Protein AF-A0A9E2F900-F1 (afdb_monomer_lite)

Secondary structure (DSSP, 8-state):
-GGGT--TTHHHHH---SEEEEES--SSHHHHHHHHHHHTT-SEEEEEES-HHHHHHHHHH-SS--SEEEE-BTTB--S-TT-EEEEEEES-GGG-S-HHHHHHHHHHHEEEEEEEEEEEE----S-HHHHHHHHHHHHHHHHHHHTT---PPP--HHHHHHHHHHTTEEEEEEEEE---EE---HHHHHHHHHHHHHHHHTS-TTTGGGS-THHHHHHHHHHHHHHTS-TT-EEPPPEEEEEEEE-----------------------------GGGS-GGGSHHHHHHHH-GGGS-HHHHHHHHH-S--SSS-HHHHHHHHHHHH-HHHHHH---HHHHHHHH---HHHHHHHHHHHHHHHHHH-S-TTTS-B--SHHHHHHHHGGGGG-SS-EEEEEEE-TTSBEEEEEEEEESS--TTTS-HHHHHHHHHHTT-SEEEEEEE-TTS--PPPHHHHHHHHHHHHHHHHHT-EEEEEEEEETTEEEETTTTT---

Foldseek 3Di:
DVVQLQDPCNCVLLPQWQEEEEEAQFDDPVSLVVCVVNVVRYNAYEYEHCDPVRLVNQVVPHPDHGPYYYNDDLLDGPAQFQQTQEYEYAQPLQQDPDSLSNLLSVLRNHHAFGKYKYKHFAQDDDDLVLVLVLLVLVVVCVVCVLVVGGGHRHHHPVVNVVSNVVSQWAWPDKDWDQKDFDQDDPVSLCVVVVVSVVVVPVCDPVNVVPDPPVVVVSVVVSVVSVVPDDSRTDIDRIIMITMITRHPDDPPDDDDDDDDDDDDPDPPPPPPPQALVNDDLCPQLVSVCVPPNPVSDDLLSVLLVLQVFDDPVDTSSRLSVQCCVQQNSVRLLVDQDLVCCCVRSVDDSVSSCSSNVVSVVVCVVVCPPPVPQDQDPDDVSVCVVCQCLQVDQWKWKWKFFAAPRRGGPDIDTQDTHDLDCVRLDLCSRCVVCVVRVGQEIEMEIEDSVQDQDDDPSNLVSLVNNQVVCVVVNYHHPWYWYHGPVGIDTCVVVVSHD

pLDDT: mean 75.53, std 19.84, range [23.25, 97.5]

Sequence (497 aa):
MHLFGIPPFIWETVGSPERALMVNCGLGPAARQLFTIFRSHCATLIYQDRSLKAINRLNRISVQRPDHALMAAQDDLPLAPGSLDLIVSFWSAHHSPDLKRFLDEIHRLLKNGGHFLLIDGIDHPGTPEQELHRKLHQLAISIDQIKNRPHSALLPPQNVSNAVEKSGFIVNHQTLVEDTEFVLPEEERVQLQTEALRLFNSVYPEELKFLPDGLARFAEELISLRKNISNDTLWLHPFITILASKSKGNCTTMPSQPKNNQAERKTITTGYKLRFRDLPDELKPRQKMIMSGPEALKNHELLAILLISGTTKENVIELAQRLIREYGSRAIAQEHSVRRLMDTLGIGPQKACQIVAAFELGRRFFDEPHSKSPMVLGADDAYEYLKEMASLKREHFRGLYLNTRGRLIRDELISIGTLNMSVVHPREVFRPAVEFSAAAIILAHNHPSGDPTPSEEDLSITRQIVEAGKIMGIEIFDHIIIGEAGYVSLHREGKLK

Radius of gyration: 35.48 Å; chains: 1; bounding box: 85×54×93 Å

Structure (mmCIF, N/CA/C/O backbone):
data_AF-A0A9E2F900-F1
#
_entry.id   AF-A0A9E2F900-F1
#
loop_
_atom_site.group_PDB
_atom_site.id
_atom_site.type_symbol
_atom_site.label_atom_id
_atom_site.label_alt_id
_atom_site.label_comp_id
_atom_site.label_asym_id
_atom_site.label_entity_id
_atom_site.label_seq_id
_atom_site.pdbx_PDB_ins_code
_atom_site.Cartn_x
_atom_site.Cartn_y
_atom_site.Cartn_z
_atom_site.occupancy
_atom_site.B_iso_or_equiv
_atom_site.auth_seq_id
_atom_site.auth_comp_id
_atom_site.auth_asym_id
_atom_site.auth_atom_id
_atom_site.pdbx_PDB_model_num
ATOM 1 N N . MET A 1 1 ? -2.544 -10.191 34.579 1.00 54.97 1 MET A N 1
ATOM 2 C CA . MET A 1 1 ? -3.688 -9.635 35.339 1.00 54.97 1 MET A CA 1
ATOM 3 C C . MET A 1 1 ? -3.214 -8.746 36.476 1.00 54.97 1 MET A C 1
ATOM 5 O O . MET A 1 1 ? -3.475 -7.557 36.389 1.00 54.97 1 MET A O 1
ATOM 9 N N . HIS A 1 2 ? -2.432 -9.260 37.436 1.00 60.00 2 HIS A N 1
ATOM 10 C CA . HIS A 1 2 ? -1.852 -8.453 38.526 1.00 60.00 2 HIS A CA 1
ATOM 11 C C . HIS A 1 2 ? -1.113 -7.191 38.056 1.00 60.00 2 HIS A C 1
ATOM 13 O O . HIS A 1 2 ? -1.345 -6.116 38.591 1.00 60.00 2 HIS A O 1
ATOM 19 N N . LEU A 1 3 ? -0.310 -7.304 36.992 1.00 62.53 3 LEU A N 1
ATOM 20 C CA . LEU A 1 3 ? 0.424 -6.176 36.398 1.00 62.53 3 LEU A CA 1
ATOM 21 C C . LEU A 1 3 ? -0.461 -5.033 35.872 1.00 62.53 3 LEU A C 1
ATOM 23 O O . LEU A 1 3 ? 0.024 -3.927 35.684 1.00 62.53 3 LEU A O 1
ATOM 27 N N . PHE A 1 4 ? -1.742 -5.297 35.611 1.00 73.12 4 PHE A N 1
ATOM 28 C CA . PHE A 1 4 ? -2.688 -4.320 35.073 1.00 73.12 4 PHE A CA 1
ATOM 29 C C . PHE A 1 4 ? -3.763 -3.944 36.090 1.00 73.12 4 PHE A C 1
ATOM 31 O O . PHE A 1 4 ? -4.817 -3.485 35.678 1.00 73.12 4 PHE A O 1
ATOM 38 N N . GLY A 1 5 ? -3.564 -4.223 37.385 1.00 72.81 5 GLY A N 1
ATOM 39 C CA . GLY A 1 5 ? -4.583 -3.971 38.413 1.00 72.81 5 GLY A CA 1
ATOM 40 C C . GLY A 1 5 ? -5.892 -4.747 38.202 1.00 72.81 5 GLY A C 1
ATOM 41 O O . GLY A 1 5 ? -6.906 -4.424 38.814 1.00 72.81 5 GLY A O 1
ATOM 42 N N . ILE A 1 6 ? -5.894 -5.762 37.328 1.00 82.81 6 ILE A N 1
ATOM 43 C CA . ILE A 1 6 ? -7.076 -6.582 37.051 1.00 82.81 6 ILE A CA 1
ATOM 44 C C . ILE A 1 6 ? -7.263 -7.552 38.223 1.00 82.81 6 ILE A C 1
ATOM 46 O O . ILE A 1 6 ? -6.322 -8.302 38.518 1.00 82.81 6 ILE A O 1
ATOM 50 N N . PRO A 1 7 ? -8.451 -7.593 38.858 1.00 77.69 7 PRO A N 1
ATOM 51 C CA . PRO A 1 7 ? -8.694 -8.476 39.989 1.00 77.69 7 PRO A CA 1
ATOM 52 C C . PRO A 1 7 ? -8.516 -9.947 39.578 1.00 77.69 7 PRO A C 1
ATOM 54 O O . PRO A 1 7 ? -9.011 -10.340 38.519 1.00 77.69 7 PRO A O 1
ATOM 57 N N . PRO A 1 8 ? -7.867 -10.791 40.404 1.00 77.81 8 PRO A N 1
ATOM 58 C CA . PRO A 1 8 ? -7.662 -12.211 40.091 1.00 77.81 8 PRO A CA 1
ATOM 59 C C . PRO A 1 8 ? -8.968 -12.974 39.838 1.00 77.81 8 PRO A C 1
ATOM 61 O O . PRO A 1 8 ? -9.007 -13.890 39.024 1.00 77.81 8 PRO A O 1
ATOM 64 N N . PHE A 1 9 ? -10.045 -12.547 40.499 1.00 80.75 9 PHE A N 1
ATOM 65 C CA . PHE A 1 9 ? -11.390 -13.114 40.411 1.00 80.75 9 PHE A CA 1
ATOM 66 C C . PHE A 1 9 ? -12.238 -12.510 39.277 1.00 80.75 9 PHE A C 1
ATOM 68 O O . PHE A 1 9 ? -13.450 -12.706 39.251 1.00 80.75 9 PHE A O 1
ATOM 75 N N . ILE A 1 10 ? -11.654 -11.762 38.329 1.00 87.62 10 ILE A N 1
ATOM 76 C CA . ILE A 1 10 ? -12.424 -11.105 37.255 1.00 87.62 10 ILE A CA 1
ATOM 77 C C . ILE A 1 10 ? -13.371 -12.069 36.529 1.00 87.62 10 ILE A C 1
ATOM 79 O O . ILE A 1 10 ? -14.501 -11.698 36.224 1.00 87.62 10 ILE A O 1
ATOM 83 N N . TRP A 1 11 ? -12.952 -13.313 36.301 1.00 88.75 11 TRP A N 1
ATOM 84 C CA . TRP A 1 11 ? -13.767 -14.311 35.609 1.00 88.75 11 TRP A CA 1
ATOM 85 C C . TRP A 1 11 ? -14.874 -14.916 36.472 1.00 88.75 11 TRP A C 1
ATOM 87 O O . TRP A 1 11 ? -15.855 -15.401 35.923 1.00 88.75 11 TRP A O 1
ATOM 97 N N . GLU A 1 12 ? -14.776 -14.838 37.799 1.00 87.44 12 GLU A N 1
ATOM 98 C CA . GLU A 1 12 ? -15.885 -15.192 38.692 1.00 87.44 12 GLU A CA 1
ATOM 99 C C . GLU A 1 12 ? -17.010 -14.152 38.588 1.00 87.44 12 GLU A C 1
ATOM 101 O O . GLU A 1 12 ? -18.188 -14.501 38.608 1.00 87.44 12 GLU A O 1
ATOM 106 N N . THR A 1 13 ? -16.646 -12.879 38.397 1.00 86.19 13 THR A N 1
ATOM 107 C CA . THR A 1 13 ? -17.597 -11.772 38.220 1.00 86.19 13 THR A CA 1
ATOM 108 C C . THR A 1 13 ? -18.170 -11.716 36.801 1.00 86.19 13 THR A C 1
ATOM 110 O O . THR A 1 13 ? -19.380 -11.609 36.614 1.00 86.19 13 THR A O 1
ATOM 113 N N . VAL A 1 14 ? -17.304 -11.764 35.785 1.00 88.81 14 VAL A N 1
ATOM 114 C CA . VAL A 1 14 ? -17.688 -11.592 34.373 1.00 88.81 14 VAL A CA 1
ATOM 115 C C . VAL A 1 14 ? -18.247 -12.887 33.773 1.00 88.81 14 VAL A C 1
ATOM 117 O O . VAL A 1 14 ? -19.060 -12.835 32.847 1.00 88.81 14 VAL A O 1
ATOM 120 N N . GLY A 1 15 ? -17.843 -14.046 34.298 1.00 87.75 15 GLY A N 1
ATOM 121 C CA . GLY A 1 15 ? -18.144 -15.354 33.725 1.00 87.75 15 GLY A CA 1
ATOM 122 C C . GLY A 1 15 ? -17.388 -15.598 32.417 1.00 87.75 15 GLY A C 1
ATOM 123 O O . GLY A 1 15 ? -16.257 -15.146 32.235 1.00 87.75 15 GLY A O 1
ATOM 124 N N . SER A 1 16 ? -18.036 -16.306 31.490 1.00 87.31 16 SER A N 1
ATOM 125 C CA . SER A 1 16 ? -17.530 -16.581 30.139 1.00 87.31 16 SER A CA 1
ATOM 126 C C . SER A 1 16 ? -18.308 -15.751 29.112 1.00 87.31 16 SER A C 1
ATOM 128 O O . SER A 1 16 ? -19.364 -16.191 28.652 1.00 87.31 16 SER A O 1
ATOM 130 N N . PRO A 1 17 ? -17.855 -14.530 28.783 1.00 88.69 17 PRO A N 1
ATOM 131 C CA . PRO A 1 17 ? -18.549 -13.666 27.833 1.00 88.69 17 PRO A CA 1
ATOM 132 C C . PRO A 1 17 ? -18.581 -14.299 26.433 1.00 88.69 17 PRO A C 1
ATOM 134 O O . PRO A 1 17 ? -17.574 -14.778 25.913 1.00 88.69 17 PRO A O 1
ATOM 137 N N . GLU A 1 18 ? -19.740 -14.272 25.785 1.00 82.25 18 GLU A N 1
ATOM 138 C CA . GLU A 1 18 ? -19.896 -14.752 24.414 1.00 82.25 18 GLU A CA 1
ATOM 139 C C . GLU A 1 18 ? -19.274 -13.752 23.432 1.00 82.25 18 GLU A C 1
ATOM 141 O O . GLU A 1 18 ? -18.565 -14.134 22.503 1.00 82.25 18 GLU A O 1
ATOM 146 N N . ARG A 1 19 ? -19.486 -12.454 23.659 1.00 85.75 19 ARG A N 1
ATOM 147 C CA . ARG A 1 19 ? -19.021 -11.360 22.806 1.00 85.75 19 ARG A CA 1
ATOM 148 C C . ARG A 1 19 ? -18.348 -10.282 23.644 1.00 85.75 19 ARG A C 1
ATOM 150 O O . ARG A 1 19 ? -18.999 -9.594 24.435 1.00 85.75 19 ARG A O 1
ATOM 157 N N . ALA A 1 20 ? -17.052 -10.099 23.417 1.00 88.94 20 ALA A N 1
ATOM 158 C CA . ALA A 1 20 ? -16.251 -9.060 24.046 1.00 88.94 20 ALA A CA 1
ATOM 159 C C . ALA A 1 20 ? -15.692 -8.068 23.018 1.00 88.94 20 ALA A C 1
ATOM 161 O O . ALA A 1 20 ? -15.370 -8.446 21.891 1.00 88.94 20 ALA A O 1
ATOM 162 N N . LEU A 1 21 ? -15.543 -6.804 23.415 1.00 88.56 21 LEU A N 1
ATOM 163 C CA . LEU A 1 21 ? -14.906 -5.756 22.616 1.00 88.56 21 LEU A CA 1
ATOM 164 C C . LEU A 1 21 ? -13.694 -5.182 23.351 1.00 88.56 21 LEU A C 1
ATOM 166 O O . LEU A 1 21 ? -13.819 -4.747 24.489 1.00 88.56 21 LEU A O 1
ATOM 170 N N . MET A 1 22 ? -12.551 -5.113 22.676 1.00 89.50 22 MET A N 1
ATOM 171 C CA . MET A 1 22 ? -11.378 -4.355 23.112 1.00 89.50 22 MET A CA 1
ATOM 172 C C . MET A 1 22 ? -11.298 -3.044 22.332 1.00 89.50 22 MET A C 1
ATOM 174 O O . MET A 1 22 ? -11.193 -3.065 21.106 1.00 89.50 22 MET A O 1
ATOM 178 N N . VAL A 1 23 ? -11.351 -1.915 23.036 1.00 87.62 23 VAL A N 1
ATOM 179 C CA . VAL A 1 23 ? -11.389 -0.564 22.461 1.00 87.62 23 VAL A CA 1
ATOM 180 C C . VAL A 1 23 ? -10.011 0.083 22.545 1.00 87.62 23 VAL A C 1
ATOM 182 O O . VAL A 1 23 ? -9.468 0.241 23.639 1.00 87.62 23 VAL A O 1
ATOM 185 N N . ASN A 1 24 ? -9.463 0.458 21.380 1.00 76.75 24 ASN A N 1
ATOM 186 C CA . ASN A 1 24 ? -8.302 1.341 21.188 1.00 76.75 24 ASN A CA 1
ATOM 187 C C . ASN A 1 24 ? -7.067 0.975 22.038 1.00 76.75 24 ASN A C 1
ATOM 189 O O . ASN A 1 24 ? -6.258 1.830 22.387 1.00 76.75 24 ASN A O 1
ATOM 193 N N . CYS A 1 25 ? -6.875 -0.313 22.338 1.00 67.25 25 CYS A N 1
ATOM 194 C CA . CYS A 1 25 ? -5.789 -0.776 23.209 1.00 67.25 25 CYS A CA 1
ATOM 195 C C . CYS A 1 25 ? -4.388 -0.594 22.589 1.00 67.25 25 CYS A C 1
ATOM 197 O O . CYS A 1 25 ? -3.381 -0.885 23.234 1.00 67.25 25 CYS A O 1
ATOM 199 N N . GLY A 1 26 ? -4.300 -0.156 21.328 1.00 67.75 26 GLY A N 1
ATOM 200 C CA . GLY A 1 26 ? -3.044 0.102 20.641 1.00 67.75 26 GLY A CA 1
ATOM 201 C C . GLY A 1 26 ? -2.255 -1.167 20.307 1.00 67.75 26 GLY A C 1
ATOM 202 O O . GLY A 1 26 ? -2.812 -2.245 20.099 1.00 67.75 26 GLY A O 1
ATOM 203 N N . LEU A 1 27 ? -0.932 -1.006 20.188 1.00 61.50 27 LEU A N 1
ATOM 204 C CA . LEU A 1 27 ? -0.011 -1.972 19.568 1.00 61.50 27 LEU A CA 1
ATOM 205 C C . LEU A 1 27 ? 1.134 -2.452 20.468 1.00 61.50 27 LEU A C 1
ATOM 207 O O . LEU A 1 27 ? 2.014 -3.176 19.996 1.00 61.50 27 LEU A O 1
ATOM 211 N N . GLY A 1 28 ? 1.155 -2.015 21.726 1.00 61.47 28 GLY A N 1
ATOM 212 C CA . GLY A 1 28 ? 2.254 -2.290 22.646 1.00 61.47 28 GLY A CA 1
ATOM 213 C C . GLY A 1 28 ? 2.265 -3.733 23.174 1.00 61.47 28 GLY A C 1
ATOM 214 O O . GLY A 1 28 ? 1.244 -4.427 23.112 1.00 61.47 28 GLY A O 1
ATOM 215 N N . PRO A 1 29 ? 3.390 -4.187 23.755 1.00 61.00 29 PRO A N 1
ATOM 216 C CA . PRO A 1 29 ? 3.497 -5.497 24.407 1.00 61.00 29 PRO A CA 1
ATOM 217 C C . PRO A 1 29 ? 2.383 -5.759 25.436 1.00 61.00 29 PRO A C 1
ATOM 219 O O . PRO A 1 29 ? 1.802 -6.844 25.458 1.00 61.00 29 PRO A O 1
ATOM 222 N N . ALA A 1 30 ? 2.005 -4.738 26.212 1.00 66.25 30 ALA A N 1
ATOM 223 C CA . ALA A 1 30 ? 0.908 -4.806 27.177 1.00 66.25 30 ALA A CA 1
ATOM 224 C C . ALA A 1 30 ? -0.452 -5.126 26.529 1.00 66.25 30 ALA A C 1
ATOM 226 O O . ALA A 1 30 ? -1.182 -6.001 26.997 1.00 66.25 30 ALA A O 1
ATOM 227 N N . ALA A 1 31 ? -0.761 -4.484 25.398 1.00 69.31 31 ALA A N 1
ATOM 228 C CA . ALA A 1 31 ? -1.988 -4.735 24.648 1.00 69.31 31 ALA A CA 1
ATOM 229 C C . ALA A 1 31 ? -2.048 -6.181 24.133 1.00 69.31 31 ALA A C 1
ATOM 231 O O . ALA A 1 31 ? -3.100 -6.815 24.184 1.00 69.31 31 ALA A O 1
ATOM 232 N N . ARG A 1 32 ? -0.908 -6.740 23.699 1.00 70.69 32 ARG A N 1
ATOM 233 C CA . ARG A 1 32 ? -0.796 -8.139 23.249 1.00 70.69 32 ARG A CA 1
ATOM 234 C C . ARG A 1 32 ? -1.028 -9.137 24.385 1.00 70.69 32 ARG A C 1
ATOM 236 O O . ARG A 1 32 ? -1.685 -10.160 24.177 1.00 70.69 32 ARG A O 1
ATOM 243 N N . GLN A 1 33 ? -0.508 -8.849 25.577 1.00 73.50 33 GLN A N 1
ATOM 244 C CA . GLN A 1 33 ? -0.751 -9.683 26.755 1.00 73.50 33 GLN A CA 1
ATOM 245 C C . GLN A 1 33 ? -2.234 -9.680 27.134 1.00 73.50 33 GLN A C 1
ATOM 247 O O . GLN A 1 33 ? -2.820 -10.751 27.284 1.00 73.50 33 GLN A O 1
ATOM 252 N N . LEU A 1 34 ? -2.862 -8.501 27.213 1.00 77.56 34 LEU A N 1
ATOM 253 C CA . LEU A 1 34 ? -4.299 -8.395 27.478 1.00 77.56 34 LEU A CA 1
ATOM 254 C C . LEU A 1 34 ? -5.114 -9.127 26.417 1.00 77.56 34 LEU A C 1
ATOM 256 O O . LEU A 1 34 ? -5.966 -9.940 26.758 1.00 77.56 34 LEU A O 1
ATOM 260 N N . PHE A 1 35 ? -4.795 -8.919 25.142 1.00 78.06 35 PHE A N 1
ATOM 261 C CA . PHE A 1 35 ? -5.457 -9.603 24.040 1.00 78.06 35 PHE A CA 1
ATOM 262 C C . PHE A 1 35 ? -5.449 -11.130 24.221 1.00 78.06 35 PHE A C 1
ATOM 264 O O . PHE A 1 35 ? -6.487 -11.780 24.117 1.00 78.06 35 PHE A O 1
ATOM 271 N N . THR A 1 36 ? -4.288 -11.700 24.553 1.00 77.50 36 THR A N 1
ATOM 272 C CA . THR A 1 36 ? -4.119 -13.149 24.759 1.00 77.50 36 THR A CA 1
ATOM 273 C C . THR A 1 36 ? -4.957 -13.657 25.937 1.00 77.50 36 THR A C 1
ATOM 275 O O . THR A 1 36 ? -5.564 -14.726 25.869 1.00 77.50 36 THR A O 1
ATOM 278 N N . ILE A 1 37 ? -5.022 -12.872 27.014 1.00 81.25 37 ILE A N 1
ATOM 279 C CA . ILE A 1 37 ? -5.812 -13.189 28.205 1.00 81.25 37 ILE A CA 1
ATOM 280 C C . ILE A 1 37 ? -7.313 -13.174 27.887 1.00 81.25 37 ILE A C 1
ATOM 282 O O . ILE A 1 37 ? -8.012 -14.125 28.221 1.00 81.25 37 ILE A O 1
ATOM 286 N N . PHE A 1 38 ? -7.821 -12.131 27.226 1.00 84.94 38 PHE A N 1
ATOM 287 C CA . PHE A 1 38 ? -9.253 -12.022 26.930 1.00 84.94 38 PHE A CA 1
ATOM 288 C C . PHE A 1 38 ? -9.697 -13.014 25.853 1.00 84.94 38 PHE A C 1
ATOM 290 O O . PHE A 1 38 ? -10.763 -13.613 25.981 1.00 84.94 38 PHE A O 1
ATOM 297 N N . ARG A 1 39 ? -8.876 -13.267 24.826 1.00 81.88 39 ARG A N 1
ATOM 298 C CA . ARG A 1 39 ? -9.237 -14.182 23.733 1.00 81.88 39 ARG A CA 1
ATOM 299 C C . ARG A 1 39 ? -9.490 -15.613 24.204 1.00 81.88 39 ARG A C 1
ATOM 301 O O . ARG A 1 39 ? -10.325 -16.287 23.608 1.00 81.88 39 ARG A O 1
ATOM 308 N N . SER A 1 40 ? -8.794 -16.075 25.242 1.00 82.88 40 SER A N 1
ATOM 309 C CA . SER A 1 40 ? -8.966 -17.430 25.783 1.00 82.88 40 SER A CA 1
ATOM 310 C C . SER A 1 40 ? -10.223 -17.608 26.643 1.00 82.88 40 SER A C 1
ATOM 312 O O . SER A 1 40 ? -10.609 -18.744 26.899 1.00 82.88 40 SER A O 1
ATOM 314 N N . HIS A 1 41 ? -10.885 -16.517 27.043 1.00 85.62 41 HIS A N 1
ATOM 315 C CA . HIS A 1 41 ? -12.055 -16.537 27.933 1.00 85.62 41 HIS A CA 1
ATOM 316 C C . HIS A 1 41 ? -13.349 -16.057 27.258 1.00 85.62 41 HIS A C 1
ATOM 318 O O . HIS A 1 41 ? -14.421 -16.162 27.852 1.00 85.62 41 HIS A O 1
ATOM 324 N N . CYS A 1 42 ? -13.259 -15.537 26.029 1.00 83.31 42 CYS A N 1
ATOM 325 C CA . CYS A 1 42 ? -14.401 -15.052 25.254 1.00 83.31 42 CYS A CA 1
ATOM 326 C C . CYS A 1 42 ? -14.645 -15.945 24.029 1.00 83.31 42 CYS A C 1
ATOM 328 O O . CYS A 1 42 ? -13.684 -16.370 23.382 1.00 83.31 42 CYS A O 1
ATOM 330 N N . ALA A 1 43 ? -15.908 -16.177 23.655 1.00 75.81 43 ALA A N 1
ATOM 331 C CA . ALA A 1 43 ? -16.216 -16.933 22.433 1.00 75.81 43 ALA A CA 1
ATOM 332 C C . ALA A 1 43 ? -15.912 -16.122 21.159 1.00 75.81 43 ALA A C 1
ATOM 334 O O . ALA A 1 43 ? -15.359 -16.655 20.201 1.00 75.81 43 ALA A O 1
ATOM 335 N N . THR A 1 44 ? -16.247 -14.830 21.169 1.00 77.88 44 THR A N 1
ATOM 336 C CA . THR A 1 44 ? -15.953 -13.857 20.113 1.00 77.88 44 THR A CA 1
ATOM 337 C C . THR A 1 44 ? -15.253 -12.646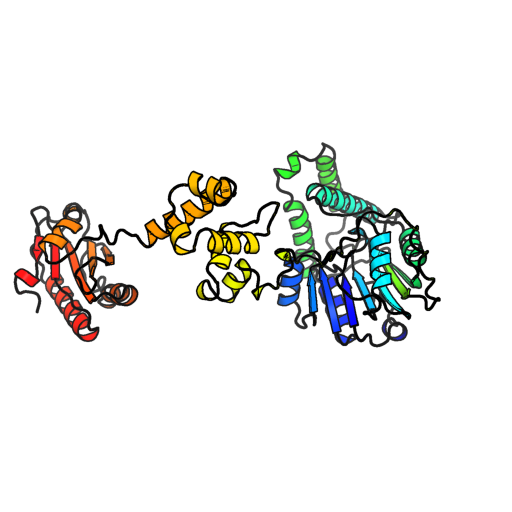 20.713 1.00 77.88 44 THR A C 1
ATOM 339 O O . THR A 1 44 ? -15.808 -11.970 21.584 1.00 77.88 44 THR A O 1
ATOM 342 N N . LEU A 1 45 ? -14.061 -12.329 20.209 1.00 81.19 45 LEU A N 1
ATOM 343 C CA . LEU A 1 45 ? -13.326 -11.119 20.562 1.00 81.19 45 LEU A CA 1
ATOM 344 C C . LEU A 1 45 ? -13.271 -10.153 19.376 1.00 81.19 45 LEU A C 1
ATOM 346 O O . LEU A 1 45 ? -12.693 -10.450 18.326 1.00 81.19 45 LEU A O 1
ATOM 350 N N . ILE A 1 46 ? -13.849 -8.971 19.573 1.00 81.94 46 ILE A N 1
ATOM 351 C CA . ILE A 1 46 ? -13.818 -7.858 18.629 1.00 81.94 46 ILE A CA 1
ATOM 352 C C . ILE A 1 46 ? -12.712 -6.900 19.065 1.00 81.94 46 ILE A C 1
ATOM 354 O O . ILE A 1 46 ? -12.674 -6.472 20.215 1.00 81.94 46 ILE A O 1
ATOM 358 N N . TYR A 1 47 ? -11.823 -6.532 18.151 1.00 83.62 47 TYR A N 1
ATOM 359 C CA . TYR A 1 47 ? -10.835 -5.482 18.379 1.00 83.62 47 TYR A CA 1
ATOM 360 C C . TYR A 1 47 ? -11.227 -4.225 17.611 1.00 83.62 47 TYR A C 1
ATOM 362 O O . TYR A 1 47 ? -11.457 -4.299 16.406 1.00 83.62 47 TYR A O 1
ATOM 370 N N . GLN A 1 48 ? -11.273 -3.074 18.273 1.00 85.94 48 GLN A N 1
ATOM 371 C CA . GLN A 1 48 ? -11.504 -1.791 17.623 1.00 85.94 48 GLN A CA 1
ATOM 372 C C . GLN A 1 48 ? -10.317 -0.852 17.817 1.00 85.94 48 GLN A C 1
ATOM 374 O O . GLN A 1 48 ? -9.783 -0.745 18.915 1.00 85.94 48 GLN A O 1
ATOM 379 N N . ASP A 1 49 ? -9.925 -0.148 16.753 1.00 77.81 49 ASP A N 1
ATOM 380 C CA . ASP A 1 49 ? -8.960 0.951 16.843 1.00 77.81 49 ASP A CA 1
ATOM 381 C C . ASP A 1 49 ? -9.283 2.067 15.829 1.00 77.81 49 ASP A C 1
ATOM 383 O O . ASP A 1 49 ? -9.855 1.822 14.761 1.00 77.81 49 ASP A O 1
ATOM 387 N N . ARG A 1 50 ? -8.892 3.308 16.135 1.00 70.50 50 ARG A N 1
ATOM 388 C CA . ARG A 1 50 ? -8.964 4.457 15.210 1.00 70.50 50 ARG A CA 1
ATOM 389 C C . ARG A 1 50 ? -7.934 4.389 14.073 1.00 70.50 50 ARG A C 1
ATOM 391 O O . ARG A 1 50 ? -8.031 5.137 13.098 1.00 70.50 50 ARG A O 1
ATOM 398 N N . SER A 1 51 ? -6.922 3.533 14.200 1.00 67.62 51 SER A N 1
ATOM 399 C CA . SER A 1 51 ? -5.774 3.427 13.306 1.00 67.62 51 SER A CA 1
ATOM 400 C C . SER A 1 51 ? -5.778 2.121 12.519 1.00 67.62 51 SER A C 1
ATOM 402 O O . SER A 1 51 ? -5.560 1.035 13.057 1.00 67.62 51 SER A O 1
ATOM 404 N N . LEU A 1 52 ? -5.871 2.229 11.191 1.00 63.53 52 LEU A N 1
ATOM 405 C CA . LEU A 1 52 ? -5.710 1.076 10.297 1.00 63.53 52 LEU A CA 1
ATOM 406 C C . LEU A 1 52 ? -4.330 0.411 10.451 1.00 63.53 52 LEU A C 1
ATOM 408 O O . LEU A 1 52 ? -4.192 -0.798 10.294 1.00 63.53 52 LEU A O 1
ATOM 412 N N . LYS A 1 53 ? -3.297 1.190 10.803 1.00 63.81 53 LYS A N 1
ATOM 413 C CA . LYS A 1 53 ? -1.961 0.655 11.103 1.00 63.81 53 LYS A CA 1
ATOM 414 C C . LYS A 1 53 ? -1.984 -0.224 12.358 1.00 63.81 53 LYS A C 1
ATOM 416 O O . LYS A 1 53 ? -1.261 -1.217 12.388 1.00 63.81 53 LYS A O 1
ATOM 421 N N . ALA A 1 54 ? -2.803 0.124 13.355 1.00 62.38 54 ALA A N 1
ATOM 422 C CA . ALA A 1 54 ? -2.986 -0.684 14.556 1.00 62.38 54 ALA A CA 1
ATOM 423 C C . ALA A 1 54 ? -3.717 -1.993 14.241 1.00 62.38 54 ALA A C 1
ATOM 425 O O . ALA A 1 54 ? -3.196 -3.075 14.500 1.00 62.38 54 ALA A O 1
ATOM 426 N N . ILE A 1 55 ? -4.837 -1.908 13.527 1.00 64.88 55 ILE A N 1
ATOM 427 C CA . ILE A 1 55 ? -5.598 -3.086 13.090 1.00 64.88 55 ILE A CA 1
ATOM 428 C C . ILE A 1 55 ? -4.725 -4.046 12.259 1.00 64.88 55 ILE A C 1
ATOM 430 O O . ILE A 1 55 ? -4.633 -5.237 12.557 1.00 64.88 55 ILE A O 1
ATOM 434 N N . ASN A 1 56 ? -3.989 -3.529 11.270 1.00 65.12 56 ASN A N 1
ATOM 435 C CA . ASN A 1 56 ? -3.153 -4.354 10.393 1.00 65.12 56 ASN A CA 1
ATOM 436 C C . ASN A 1 56 ? -1.952 -4.983 11.101 1.00 65.12 56 ASN A C 1
ATOM 438 O O . ASN A 1 56 ? -1.518 -6.076 10.734 1.00 65.12 56 ASN A O 1
ATOM 442 N N . ARG A 1 57 ? -1.383 -4.308 12.101 1.00 63.81 57 ARG A N 1
ATOM 443 C CA . ARG A 1 57 ? -0.256 -4.849 12.863 1.00 63.81 57 ARG A CA 1
ATOM 444 C C . ARG A 1 57 ? -0.719 -5.888 13.885 1.00 63.81 57 ARG A C 1
ATOM 446 O O . ARG A 1 57 ? -0.040 -6.904 14.019 1.00 63.81 57 ARG A O 1
ATOM 453 N N . LEU A 1 58 ? -1.883 -5.710 14.510 1.00 61.84 58 LEU A N 1
ATOM 454 C CA . LEU A 1 58 ? -2.501 -6.743 15.346 1.00 61.84 58 LEU A CA 1
ATOM 455 C C . LEU A 1 58 ? -2.739 -8.037 14.543 1.00 61.84 58 LEU A C 1
ATOM 457 O O . LEU A 1 58 ? -2.352 -9.116 14.990 1.00 61.84 58 LEU A O 1
ATOM 461 N N . ASN A 1 59 ? -3.237 -7.917 13.305 1.00 63.59 59 ASN A N 1
ATOM 462 C CA . ASN A 1 59 ? -3.434 -9.048 12.385 1.00 63.59 59 ASN A CA 1
ATOM 463 C C . ASN A 1 59 ? -2.137 -9.806 12.030 1.00 63.59 59 ASN A C 1
ATOM 465 O O . ASN A 1 59 ? -2.191 -10.979 11.648 1.00 63.59 59 ASN A O 1
ATOM 469 N N . ARG A 1 60 ? -0.971 -9.152 12.133 1.00 61.19 60 ARG A N 1
ATOM 470 C CA . ARG A 1 60 ? 0.346 -9.733 11.818 1.00 61.19 60 ARG A CA 1
ATOM 471 C C . ARG A 1 60 ? 1.069 -10.315 13.033 1.00 61.19 60 ARG A C 1
ATOM 473 O O . ARG A 1 60 ? 1.781 -11.296 12.879 1.00 61.19 60 ARG A O 1
ATOM 480 N N . ILE A 1 61 ? 0.944 -9.681 14.200 1.00 49.78 61 ILE A N 1
ATOM 481 C CA . ILE A 1 61 ? 1.772 -9.979 15.384 1.00 49.78 61 ILE A CA 1
ATOM 482 C C . ILE A 1 61 ? 1.070 -10.926 16.362 1.00 49.78 61 ILE A C 1
ATOM 484 O O . ILE A 1 61 ? 1.735 -11.635 17.122 1.00 49.78 61 ILE A O 1
ATOM 488 N N . SER A 1 62 ? -0.263 -10.964 16.370 1.00 52.59 62 SER A N 1
ATOM 489 C CA . SER A 1 62 ? -0.971 -11.866 17.271 1.00 52.59 62 SER A CA 1
ATOM 490 C C . SER A 1 62 ? -0.996 -13.291 16.715 1.00 52.59 62 SER A C 1
ATOM 492 O O . SER A 1 62 ? -1.474 -13.519 15.606 1.00 52.59 62 SER A O 1
ATOM 494 N N . VAL A 1 63 ? -0.501 -14.254 17.504 1.00 49.97 63 VAL A N 1
ATOM 495 C CA . VAL A 1 63 ? -0.571 -15.698 17.193 1.00 49.97 63 VAL A CA 1
ATOM 496 C C . VAL A 1 63 ? -2.031 -16.167 17.171 1.00 49.97 63 VAL A C 1
ATOM 498 O O . VAL A 1 63 ? -2.392 -17.066 16.421 1.00 49.97 63 VAL A O 1
ATOM 501 N N . GLN A 1 64 ? -2.884 -15.508 17.955 1.00 54.38 64 GLN A N 1
ATOM 502 C CA . GLN A 1 64 ? -4.329 -15.696 17.977 1.00 54.38 64 GLN A CA 1
ATOM 503 C C . GLN A 1 64 ? -4.955 -14.382 17.502 1.00 54.38 64 GLN A C 1
ATOM 505 O O . GLN A 1 64 ? -4.823 -13.364 18.168 1.00 54.38 64 GLN A O 1
ATOM 510 N N . ARG A 1 65 ? -5.537 -14.333 16.304 1.00 60.34 65 ARG A N 1
ATOM 511 C CA . ARG A 1 65 ? -6.156 -13.101 15.777 1.00 60.34 65 ARG A CA 1
ATOM 512 C C . ARG A 1 65 ? -7.488 -12.824 16.493 1.00 60.34 65 ARG A C 1
ATOM 514 O O . ARG A 1 65 ? -8.105 -13.779 16.967 1.00 60.34 65 ARG A O 1
ATOM 521 N N . PRO A 1 66 ? -7.955 -11.562 16.586 1.00 60.72 66 PRO A N 1
ATOM 522 C CA . PRO A 1 66 ? -9.353 -11.323 16.932 1.00 60.72 66 PRO A CA 1
ATOM 523 C C . PRO A 1 66 ? -10.244 -11.991 15.894 1.00 60.72 66 PRO A C 1
ATOM 525 O O . PRO A 1 66 ? -9.873 -12.078 14.721 1.00 60.72 66 PRO A O 1
ATOM 528 N N . ASP A 1 67 ? -11.427 -12.413 16.320 1.00 62.47 67 ASP A N 1
ATOM 529 C CA . ASP A 1 67 ? -12.411 -12.982 15.402 1.00 62.47 67 ASP A CA 1
ATOM 530 C C . ASP A 1 67 ? -12.934 -11.883 14.459 1.00 62.47 67 ASP A C 1
ATOM 532 O O . ASP A 1 67 ? -13.183 -12.127 13.279 1.00 62.47 67 ASP A O 1
ATOM 536 N N . HIS A 1 68 ? -12.996 -10.636 14.954 1.00 68.25 68 HIS A N 1
ATOM 537 C CA . HIS A 1 68 ? -13.349 -9.456 14.167 1.00 68.25 68 HIS A CA 1
ATOM 538 C C . HIS A 1 68 ? -12.493 -8.236 14.526 1.00 68.25 68 HIS A C 1
ATOM 540 O O . HIS A 1 68 ? -12.248 -7.957 15.697 1.00 68.25 68 HIS A O 1
ATOM 546 N N . ALA A 1 69 ? -12.096 -7.454 13.520 1.00 74.31 69 ALA A N 1
ATOM 547 C CA . ALA A 1 69 ? -11.457 -6.157 13.714 1.00 74.31 69 ALA A CA 1
ATOM 548 C C . ALA A 1 69 ? -12.320 -5.035 13.122 1.00 74.31 69 ALA A C 1
ATOM 550 O O . ALA A 1 69 ? -12.838 -5.162 12.013 1.00 74.31 69 ALA A O 1
ATOM 551 N N . LEU A 1 70 ? -12.462 -3.935 13.855 1.00 66.94 70 LEU A N 1
ATOM 552 C CA . LEU A 1 70 ? -13.341 -2.820 13.534 1.00 66.94 70 LEU A CA 1
ATOM 553 C C . LEU A 1 70 ? -12.552 -1.507 13.519 1.00 66.94 70 LEU A C 1
ATOM 555 O O . LEU A 1 70 ? -11.929 -1.131 14.506 1.00 66.94 70 LEU A O 1
ATOM 559 N N . MET A 1 71 ? -12.610 -0.770 12.411 1.00 74.94 71 MET A N 1
ATOM 560 C CA . MET A 1 71 ? -12.078 0.593 12.349 1.00 74.94 71 MET A CA 1
ATOM 561 C C . MET A 1 71 ? -13.224 1.587 12.528 1.00 74.94 71 MET A C 1
ATOM 563 O O . MET A 1 71 ? -14.012 1.796 11.611 1.00 74.94 71 MET A O 1
ATOM 567 N N . ALA A 1 72 ? -13.324 2.189 13.708 1.00 64.56 72 ALA A N 1
ATOM 568 C CA . ALA A 1 72 ? -14.390 3.129 14.054 1.00 64.56 72 ALA A CA 1
ATOM 569 C C . ALA A 1 72 ? -13.886 4.185 15.045 1.00 64.56 72 ALA A C 1
ATOM 571 O O . ALA A 1 72 ? -12.799 4.041 15.607 1.00 64.56 72 ALA A O 1
ATOM 572 N N . ALA A 1 73 ? -14.664 5.247 15.257 1.00 70.38 73 ALA A N 1
ATOM 573 C CA . ALA A 1 73 ? -14.459 6.122 16.405 1.00 70.38 73 ALA A CA 1
ATOM 574 C C . ALA A 1 73 ? -14.969 5.412 17.668 1.00 70.38 73 ALA A C 1
ATOM 576 O O . ALA A 1 73 ? -15.988 4.730 17.617 1.00 70.38 73 ALA A O 1
ATOM 577 N N . GLN A 1 74 ? -14.279 5.576 18.796 1.00 74.56 74 GLN A N 1
ATOM 578 C CA . GLN A 1 74 ? -14.676 4.916 20.048 1.00 74.56 74 GLN A CA 1
ATOM 579 C C . GLN A 1 74 ? -15.988 5.457 20.639 1.00 74.56 74 GLN A C 1
ATOM 581 O O . GLN A 1 74 ? -16.631 4.760 21.412 1.00 74.56 74 GLN A O 1
ATOM 586 N N . ASP A 1 75 ? -16.390 6.669 20.242 1.00 76.56 75 ASP A N 1
ATOM 587 C CA . ASP A 1 75 ? -17.612 7.341 20.708 1.00 76.56 75 ASP A CA 1
ATOM 588 C C . ASP A 1 75 ? -18.804 7.165 19.734 1.00 76.56 75 ASP A C 1
ATOM 590 O O . ASP A 1 75 ? -19.827 7.845 19.872 1.00 76.56 75 ASP A O 1
ATOM 594 N N . ASP A 1 76 ? -18.635 6.345 18.688 1.00 75.19 76 ASP A N 1
ATOM 595 C CA . ASP A 1 76 ? -19.643 6.043 17.659 1.00 75.19 76 ASP A CA 1
ATOM 596 C C . ASP A 1 76 ? -19.326 4.692 16.990 1.00 75.19 76 ASP A C 1
ATOM 598 O O . ASP A 1 76 ? -18.792 4.606 15.877 1.00 75.19 76 ASP A O 1
ATOM 602 N N . LEU A 1 77 ? -19.576 3.613 17.729 1.00 74.69 77 LEU A N 1
ATOM 603 C CA . LEU A 1 77 ? -19.267 2.249 17.333 1.00 74.69 77 LEU A CA 1
ATOM 604 C C . LEU A 1 77 ? -20.469 1.636 16.586 1.00 74.69 77 LEU A C 1
ATOM 606 O O . LEU A 1 77 ? -21.576 1.560 17.130 1.00 74.69 77 LEU A O 1
ATOM 610 N N . PRO A 1 78 ? -20.278 1.106 15.363 1.00 75.19 78 PRO A N 1
ATOM 611 C CA . PRO A 1 78 ? -21.340 0.533 14.530 1.00 75.19 78 PRO A CA 1
ATOM 612 C C . PRO A 1 78 ? -21.773 -0.873 14.992 1.00 75.19 78 PRO A C 1
ATOM 614 O O . PRO A 1 78 ? -21.845 -1.816 14.207 1.00 75.19 78 PRO A O 1
ATOM 617 N N . LEU A 1 79 ? -22.048 -1.028 16.284 1.00 73.88 79 LEU A N 1
ATOM 618 C CA . LEU A 1 79 ? -22.543 -2.246 16.911 1.00 73.88 79 LEU A CA 1
ATOM 619 C C . LEU A 1 79 ? -23.946 -2.002 17.477 1.00 73.88 79 LEU A C 1
ATOM 621 O O . LEU A 1 79 ? -24.292 -0.894 17.906 1.00 73.88 79 LEU A O 1
ATOM 625 N N . ALA A 1 80 ? -24.779 -3.041 17.462 1.00 67.44 80 ALA A N 1
ATOM 626 C CA . ALA A 1 80 ? -26.141 -2.939 17.968 1.00 67.44 80 ALA A CA 1
ATOM 627 C C . ALA A 1 80 ? -26.141 -2.671 19.490 1.00 67.44 80 ALA A C 1
ATOM 629 O O . ALA A 1 80 ? -25.284 -3.206 20.203 1.00 67.44 80 ALA A O 1
ATOM 630 N N . PRO A 1 81 ? -27.081 -1.863 20.012 1.00 79.06 81 PRO A N 1
ATOM 631 C CA . PRO A 1 81 ? -27.248 -1.705 21.453 1.00 79.06 81 PRO A CA 1
ATOM 632 C C . PRO A 1 81 ? -27.440 -3.060 22.145 1.00 79.06 81 PRO A C 1
ATOM 634 O O . PRO A 1 81 ? -28.155 -3.918 21.630 1.00 79.06 81 PRO A O 1
ATOM 637 N N . GLY A 1 82 ? -26.821 -3.252 23.310 1.00 82.50 82 GLY A N 1
ATOM 638 C CA . GLY A 1 82 ? -26.960 -4.483 24.093 1.00 82.50 82 GLY A CA 1
ATOM 639 C C . GLY A 1 82 ? -26.369 -5.748 23.457 1.00 82.50 82 GLY A C 1
ATOM 640 O O . GLY A 1 82 ? -26.779 -6.843 23.827 1.00 82.50 82 GLY A O 1
ATOM 641 N N . SER A 1 83 ? -25.450 -5.617 22.496 1.00 83.56 83 SER A N 1
ATOM 642 C CA . SER A 1 83 ? -24.876 -6.743 21.739 1.00 83.56 83 SER A CA 1
ATOM 643 C C . SER A 1 83 ? -23.576 -7.318 22.312 1.00 83.56 83 SER A C 1
ATOM 645 O O . SER A 1 83 ? -23.012 -8.243 21.718 1.00 83.56 83 SER A O 1
ATOM 647 N N . LEU A 1 84 ? -23.078 -6.762 23.421 1.00 89.06 84 LEU A N 1
ATOM 648 C CA . LEU A 1 84 ? -21.818 -7.157 24.050 1.00 89.06 84 LEU A CA 1
ATOM 649 C C . LEU A 1 84 ? -22.010 -7.551 25.516 1.00 89.06 84 LEU A C 1
ATOM 651 O O . LEU A 1 84 ? -22.788 -6.932 26.248 1.00 89.06 84 LEU A O 1
ATOM 655 N N . ASP A 1 85 ? -21.251 -8.558 25.942 1.00 90.81 85 ASP A N 1
ATOM 656 C CA . ASP A 1 85 ? -21.201 -9.036 27.326 1.00 90.81 85 ASP A CA 1
ATOM 657 C C . ASP A 1 85 ? -20.111 -8.338 28.131 1.00 90.81 85 ASP A C 1
ATOM 659 O O . ASP A 1 85 ? -20.270 -8.115 29.332 1.00 90.81 85 ASP A O 1
ATOM 663 N N . LEU A 1 86 ? -19.009 -8.012 27.456 1.00 94.81 86 LEU A N 1
ATOM 664 C CA . LEU A 1 86 ? -17.824 -7.407 28.037 1.00 94.81 86 LEU A CA 1
ATOM 665 C C . LEU A 1 86 ? -17.259 -6.340 27.095 1.00 94.81 86 LEU A C 1
ATOM 667 O O . LEU A 1 86 ? -17.093 -6.574 25.899 1.00 94.81 86 LEU A O 1
ATOM 671 N N . ILE A 1 87 ? -16.904 -5.181 27.638 1.00 95.12 87 ILE A N 1
ATOM 672 C CA . ILE A 1 87 ? -16.089 -4.186 26.938 1.00 95.12 87 ILE A CA 1
ATOM 673 C C . ILE A 1 87 ? -14.840 -3.913 27.767 1.00 95.12 87 ILE A C 1
ATOM 675 O O . ILE A 1 87 ? -14.933 -3.723 28.975 1.00 95.12 87 ILE A O 1
ATOM 679 N N . VAL A 1 88 ? -13.680 -3.881 27.118 1.00 93.50 88 VAL A N 1
ATOM 680 C CA . VAL A 1 88 ? -12.381 -3.579 27.718 1.00 93.50 88 VAL A CA 1
ATOM 681 C C . VAL A 1 88 ? -11.815 -2.324 27.060 1.00 93.50 88 VAL A C 1
ATOM 683 O O . VAL A 1 88 ? -11.587 -2.304 25.852 1.00 93.50 88 VAL A O 1
ATOM 686 N N . SER A 1 89 ? -11.576 -1.284 27.852 1.00 92.19 89 SER A N 1
ATOM 687 C CA . SER A 1 89 ? -10.881 -0.060 27.446 1.00 92.19 89 SER A CA 1
ATOM 688 C C . SER A 1 89 ? -9.519 -0.020 28.128 1.00 92.19 89 SER A C 1
ATOM 690 O O . SER A 1 89 ? -9.455 -0.077 29.353 1.00 92.19 89 SER A O 1
ATOM 692 N N . PHE A 1 90 ? -8.440 0.077 27.350 1.00 87.56 90 PHE A N 1
ATOM 693 C CA . PHE A 1 90 ? -7.066 0.103 27.860 1.00 87.56 90 PHE A CA 1
ATOM 694 C C . PHE A 1 90 ? -6.338 1.334 27.321 1.00 87.56 90 PHE A C 1
ATOM 696 O O . PHE A 1 90 ? -6.134 1.424 26.112 1.00 87.56 90 PHE A O 1
ATOM 703 N N . TRP A 1 91 ? -5.963 2.262 28.208 1.00 83.06 91 TRP A N 1
ATOM 704 C CA . TRP A 1 91 ? -5.274 3.523 27.888 1.00 83.06 91 TRP A CA 1
ATOM 705 C C . TRP A 1 91 ? -5.955 4.324 26.774 1.00 83.06 91 TRP A C 1
ATOM 707 O O . TRP A 1 91 ? -5.306 4.790 25.840 1.00 83.06 91 TRP A O 1
ATOM 717 N N . SER A 1 92 ? -7.282 4.442 26.840 1.00 82.44 92 SER A N 1
ATOM 718 C CA . SER A 1 92 ? -8.067 4.942 25.709 1.00 82.44 92 SER A CA 1
ATOM 719 C C . SER A 1 92 ? -9.130 5.980 26.046 1.00 82.44 92 SER A C 1
ATOM 721 O O . SER A 1 92 ? -9.457 6.817 25.197 1.00 82.44 92 SER A O 1
ATOM 723 N N . ALA A 1 93 ? -9.703 5.954 27.248 1.00 84.56 93 ALA A N 1
ATOM 724 C CA . ALA A 1 93 ? -10.793 6.861 27.584 1.00 84.56 93 ALA A CA 1
ATOM 725 C C . ALA A 1 93 ? -10.290 8.313 27.645 1.00 84.56 93 ALA A C 1
ATOM 727 O O . ALA A 1 93 ? -10.969 9.206 27.142 1.00 84.56 93 ALA A O 1
ATOM 728 N N . HIS A 1 94 ? -9.060 8.548 28.123 1.00 83.81 94 HIS A N 1
ATOM 729 C CA . HIS A 1 94 ? -8.415 9.871 28.087 1.00 83.81 94 HIS A CA 1
ATOM 730 C C . HIS A 1 94 ? -8.114 10.387 26.664 1.00 83.81 94 HIS A C 1
ATOM 732 O O . HIS A 1 94 ? -7.918 11.584 26.468 1.00 83.81 94 HIS A O 1
ATOM 738 N N . HIS A 1 95 ? -8.125 9.532 25.637 1.00 79.06 95 HIS A N 1
ATOM 739 C CA . HIS A 1 95 ? -8.058 9.967 24.237 1.00 79.06 95 HIS A CA 1
ATOM 740 C C . HIS A 1 95 ? -9.428 10.367 23.661 1.00 79.06 95 HIS A C 1
ATOM 742 O O . HIS A 1 95 ? -9.499 10.791 22.503 1.00 79.06 95 HIS A O 1
ATOM 748 N N . SER A 1 96 ? -10.517 10.246 24.432 1.00 78.00 96 SER A N 1
ATOM 749 C CA . SER A 1 96 ? -11.820 10.790 24.047 1.00 78.00 96 SER A CA 1
ATOM 750 C C . SER A 1 96 ? -11.883 12.286 24.375 1.00 78.00 96 SER A C 1
ATOM 752 O O . SER A 1 96 ? -11.570 12.673 25.505 1.00 78.00 96 SER A O 1
ATOM 754 N N . PRO A 1 97 ? -12.311 13.145 23.431 1.00 72.06 97 PRO A N 1
ATOM 755 C CA . PRO A 1 97 ? -12.566 14.554 23.722 1.00 72.06 97 PRO A CA 1
ATOM 756 C C . PRO A 1 97 ? -13.830 14.746 24.579 1.00 72.06 97 PRO A C 1
ATOM 758 O O . PRO A 1 97 ? -14.025 15.817 25.145 1.00 72.06 97 PRO A O 1
ATOM 761 N N . ASP A 1 98 ? -14.687 13.723 24.669 1.00 83.50 98 ASP A N 1
ATOM 762 C CA . ASP A 1 98 ? -15.918 13.720 25.454 1.00 83.50 98 ASP A CA 1
ATOM 763 C C . ASP A 1 98 ? -16.060 12.372 26.175 1.00 83.50 98 ASP A C 1
ATOM 765 O O . ASP A 1 98 ? -16.676 11.422 25.682 1.00 83.50 98 ASP A O 1
ATOM 769 N N . LEU A 1 99 ? -15.478 12.298 27.377 1.00 86.00 99 LEU A N 1
ATOM 770 C CA . LEU A 1 99 ? -15.520 11.100 28.217 1.00 86.00 99 LEU A CA 1
ATOM 771 C C . LEU A 1 99 ? -16.959 10.649 28.514 1.00 86.00 99 LEU A C 1
ATOM 773 O O . LEU A 1 99 ? -17.220 9.451 28.589 1.00 86.00 99 LEU A O 1
ATOM 777 N N . LYS A 1 100 ? -17.903 11.587 28.663 1.00 86.38 100 LYS A N 1
ATOM 778 C CA . LYS A 1 100 ? -19.314 11.261 28.899 1.00 86.38 100 LYS A CA 1
ATOM 779 C C . LYS A 1 100 ? -19.871 10.507 27.695 1.00 86.38 100 LYS A C 1
ATOM 781 O O . LYS A 1 100 ? -20.462 9.447 27.868 1.00 86.38 100 LYS A O 1
ATOM 786 N N . ARG A 1 101 ? -19.658 11.025 26.484 1.00 86.06 101 ARG A N 1
ATOM 787 C CA . ARG A 1 101 ? -20.121 10.374 25.254 1.00 86.06 101 ARG A CA 1
ATOM 788 C C . ARG A 1 101 ? -19.488 8.997 25.061 1.00 86.06 101 ARG A C 1
ATOM 790 O O . ARG A 1 101 ? -20.197 8.068 24.686 1.00 86.06 101 ARG A O 1
ATOM 797 N N . PHE A 1 102 ? -18.193 8.858 25.346 1.00 90.19 102 PHE A N 1
ATOM 798 C CA . PHE A 1 102 ? -17.516 7.561 25.332 1.00 90.19 102 PHE A CA 1
ATOM 799 C C . PHE A 1 102 ? -18.215 6.555 26.256 1.00 90.19 102 PHE A C 1
ATOM 801 O O . PHE A 1 102 ? -18.596 5.468 25.829 1.00 90.19 102 PHE A O 1
ATOM 808 N N . LEU A 1 103 ? -18.437 6.931 27.518 1.00 92.88 103 LEU A N 1
ATOM 809 C CA . LEU A 1 103 ? -19.070 6.061 28.507 1.00 92.88 103 LEU A CA 1
ATOM 810 C C . LEU A 1 103 ? -20.538 5.758 28.173 1.00 92.88 103 LEU A C 1
ATOM 812 O O . LEU A 1 103 ? -20.967 4.617 28.342 1.00 92.88 103 LEU A O 1
ATOM 816 N N . ASP A 1 104 ? -21.287 6.735 27.654 1.00 90.56 104 ASP A N 1
ATOM 817 C CA . ASP A 1 104 ? -22.661 6.543 27.173 1.00 90.56 104 ASP A CA 1
ATOM 818 C C . ASP A 1 104 ? -22.702 5.526 26.015 1.00 90.56 104 ASP A C 1
ATOM 820 O O . ASP A 1 104 ? -23.605 4.687 25.947 1.00 90.56 104 ASP A O 1
ATOM 824 N N . GLU A 1 105 ? -21.702 5.548 25.130 1.00 90.88 105 GLU A N 1
ATOM 825 C CA . GLU A 1 105 ? -21.568 4.598 24.027 1.00 90.88 105 GLU A CA 1
ATOM 826 C C . GLU A 1 105 ? -21.229 3.183 24.518 1.00 90.88 105 GLU A C 1
ATOM 828 O O . GLU A 1 105 ? -21.882 2.212 24.125 1.00 90.88 105 GLU A O 1
ATOM 833 N N . ILE A 1 106 ? -20.283 3.052 25.454 1.00 94.56 106 ILE A N 1
ATOM 834 C CA . ILE A 1 106 ? -19.992 1.771 26.119 1.00 94.56 106 ILE A CA 1
ATOM 835 C C . ILE A 1 106 ? -21.256 1.231 26.802 1.00 94.56 106 ILE A C 1
ATOM 837 O O . ILE A 1 106 ? -21.612 0.058 26.643 1.00 94.56 106 ILE A O 1
ATOM 841 N N . HIS A 1 107 ? -21.985 2.093 27.513 1.00 94.12 107 HIS A N 1
ATOM 842 C CA . HIS A 1 107 ? -23.233 1.733 28.174 1.00 94.12 107 HIS A CA 1
ATOM 843 C C . HIS A 1 107 ? -24.303 1.291 27.168 1.00 94.12 107 HIS A C 1
ATOM 845 O O . HIS A 1 107 ? -25.015 0.316 27.419 1.00 94.12 107 HIS A O 1
ATOM 851 N N . ARG A 1 108 ? -24.423 1.950 26.009 1.00 92.44 108 ARG A N 1
ATOM 852 C CA . ARG A 1 108 ? -25.365 1.569 24.943 1.00 92.44 108 ARG A CA 1
ATOM 853 C C . ARG A 1 108 ? -25.101 0.154 24.436 1.00 92.44 108 ARG A C 1
ATOM 855 O O . ARG A 1 108 ? -26.050 -0.605 24.233 1.00 92.44 108 ARG A O 1
ATOM 862 N N . LEU A 1 109 ? -23.839 -0.200 24.221 1.00 89.19 109 LEU A N 1
ATOM 863 C CA . LEU A 1 109 ? -23.442 -1.470 23.615 1.00 89.19 109 LEU A CA 1
ATOM 864 C C . LEU A 1 109 ? -23.531 -2.669 24.555 1.00 89.19 109 LEU A C 1
ATOM 866 O O . LEU A 1 109 ? -23.801 -3.779 24.094 1.00 89.19 109 LEU A O 1
ATOM 870 N N . LEU A 1 110 ? -23.334 -2.460 25.855 1.00 94.00 110 LEU A N 1
ATOM 871 C CA . LEU A 1 110 ? -23.423 -3.533 26.838 1.00 94.00 110 LEU A CA 1
ATOM 872 C C . LEU A 1 110 ? -24.863 -3.988 27.058 1.00 94.00 110 LEU A C 1
ATOM 874 O O . LEU A 1 110 ? -25.789 -3.178 27.191 1.00 94.00 110 LEU A O 1
ATOM 878 N N . LYS A 1 111 ? -25.062 -5.306 27.137 1.00 90.81 111 LYS A N 1
ATOM 879 C CA . LYS A 1 111 ? -26.329 -5.881 27.600 1.00 90.81 111 LYS A CA 1
ATOM 880 C C . LYS A 1 111 ? -26.562 -5.547 29.075 1.00 90.81 111 LYS A C 1
ATOM 882 O O . LYS A 1 111 ? -25.629 -5.221 29.808 1.00 90.81 111 LYS A O 1
ATOM 887 N N . ASN A 1 112 ? -27.803 -5.655 29.543 1.00 90.56 112 ASN A N 1
ATOM 888 C CA . ASN A 1 112 ? -28.092 -5.493 30.971 1.00 90.56 112 ASN A CA 1
ATOM 889 C C . ASN A 1 112 ? -27.359 -6.575 31.779 1.00 90.56 112 ASN A C 1
ATOM 891 O O . ASN A 1 112 ? -27.474 -7.762 31.474 1.00 90.56 112 ASN A O 1
ATOM 895 N N . GLY A 1 113 ? -26.603 -6.166 32.801 1.00 89.25 113 GLY A N 1
ATOM 896 C CA . GLY A 1 113 ? -25.696 -7.054 33.533 1.00 89.25 113 GLY A CA 1
ATOM 897 C C . GLY A 1 113 ? -24.397 -7.408 32.798 1.00 89.25 113 GLY A C 1
ATOM 898 O O . GLY A 1 113 ? -23.646 -8.237 33.298 1.00 89.25 113 GLY A O 1
ATOM 899 N N . GLY A 1 114 ? -24.127 -6.815 31.630 1.00 93.69 114 GLY A N 1
ATOM 900 C CA . GLY A 1 114 ? -22.812 -6.862 30.990 1.00 93.69 114 GLY A CA 1
ATOM 901 C C . GLY A 1 114 ? -21.781 -6.035 31.760 1.00 93.69 114 GLY A C 1
ATOM 902 O O . GLY A 1 114 ? -22.143 -5.176 32.569 1.00 93.69 114 GLY A O 1
ATOM 903 N N . HIS A 1 115 ? -20.502 -6.289 31.499 1.00 96.62 115 HIS A N 1
ATOM 904 C CA . HIS A 1 115 ? -19.385 -5.733 32.257 1.00 96.62 115 HIS A CA 1
ATOM 905 C C . HIS A 1 115 ? -18.525 -4.787 31.419 1.00 96.62 115 HIS A C 1
ATOM 907 O O . HIS A 1 115 ? -18.272 -5.015 30.239 1.00 96.62 115 HIS A O 1
ATOM 913 N N . PHE A 1 116 ? -18.036 -3.730 32.050 1.00 96.62 116 PHE A N 1
ATOM 914 C CA . PHE A 1 116 ? -17.066 -2.798 31.507 1.00 96.62 116 PHE A CA 1
ATOM 915 C C . PHE A 1 116 ? -15.796 -2.852 32.353 1.00 96.62 116 PHE A C 1
ATOM 917 O O . PHE A 1 116 ? -15.847 -2.646 33.564 1.00 96.62 116 PHE A O 1
ATOM 924 N N . LEU A 1 117 ? -14.666 -3.134 31.711 1.00 95.38 117 LEU A N 1
ATOM 925 C CA . LEU A 1 117 ? -13.341 -3.052 32.304 1.00 95.38 117 LEU A CA 1
ATOM 926 C C . LEU A 1 117 ? -12.615 -1.835 31.730 1.00 95.38 117 LEU A C 1
ATOM 928 O O . LEU A 1 117 ? -12.246 -1.821 30.555 1.00 95.38 117 LEU A O 1
ATOM 932 N N . LEU A 1 118 ? -12.394 -0.829 32.565 1.00 93.94 118 LEU A N 1
ATOM 933 C CA . LEU A 1 118 ? -11.612 0.356 32.241 1.00 93.94 118 LEU A CA 1
ATOM 934 C C . LEU A 1 118 ? -10.245 0.253 32.909 1.00 93.94 118 LEU A C 1
ATOM 936 O O . LEU A 1 118 ? -10.171 0.081 34.120 1.00 93.94 118 LEU A O 1
ATOM 940 N N . ILE A 1 119 ? -9.181 0.393 32.130 1.00 90.94 119 ILE A N 1
ATOM 941 C CA . ILE A 1 119 ? -7.808 0.551 32.607 1.00 90.94 119 ILE A CA 1
ATOM 942 C C . ILE A 1 119 ? -7.289 1.831 31.969 1.00 90.94 119 ILE A C 1
ATOM 944 O O . ILE A 1 119 ? -7.132 1.877 30.746 1.00 90.94 119 ILE A O 1
ATOM 948 N N . ASP A 1 120 ? -7.072 2.879 32.757 1.00 89.56 120 ASP A N 1
ATOM 949 C CA . ASP A 1 120 ? -6.663 4.163 32.195 1.00 89.56 120 ASP A CA 1
ATOM 950 C C . ASP A 1 120 ? -5.774 4.995 33.118 1.00 89.56 120 ASP A C 1
ATOM 952 O O . ASP A 1 120 ? -5.803 4.832 34.338 1.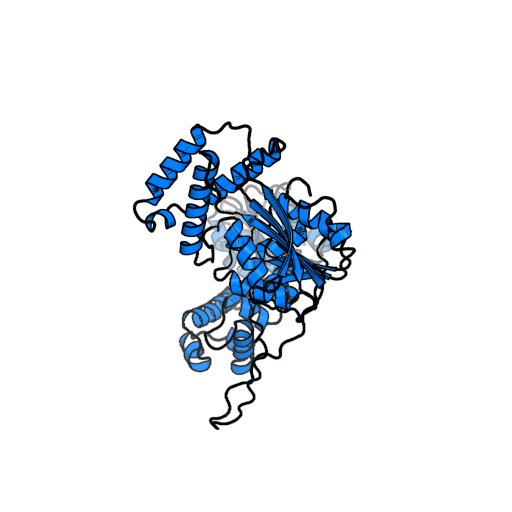00 89.56 120 ASP A O 1
ATOM 956 N N . GLY A 1 121 ? -4.995 5.892 32.518 1.00 84.31 121 GLY A N 1
ATOM 957 C CA . GLY A 1 121 ? -4.167 6.853 33.231 1.00 84.31 121 GLY A CA 1
ATOM 958 C C . GLY A 1 121 ? -5.006 7.802 34.085 1.00 84.31 121 GLY A C 1
ATOM 959 O O . GLY A 1 121 ? -6.140 8.149 33.748 1.00 84.31 121 GLY A O 1
ATOM 960 N N . ILE A 1 122 ? -4.429 8.240 35.197 1.00 85.38 122 ILE A N 1
ATOM 961 C CA . ILE A 1 122 ? -5.064 9.140 36.166 1.00 85.38 122 ILE A CA 1
ATOM 962 C C . ILE A 1 122 ? -4.123 10.263 36.551 1.00 85.38 122 ILE A C 1
ATOM 964 O O . ILE A 1 122 ? -2.916 10.077 36.595 1.00 85.38 122 ILE A O 1
ATOM 968 N N . ASP A 1 123 ? -4.679 11.415 36.896 1.00 83.31 123 ASP A N 1
ATOM 969 C CA . ASP A 1 123 ? -3.902 12.480 37.519 1.00 83.31 123 ASP A CA 1
ATOM 970 C C . ASP A 1 123 ? -3.732 12.163 39.010 1.00 83.31 123 ASP A C 1
ATOM 972 O O . ASP A 1 123 ? -4.697 12.224 39.778 1.00 83.31 123 ASP A O 1
ATOM 976 N N . HIS A 1 124 ? -2.523 11.761 39.407 1.00 72.94 124 HIS A N 1
ATOM 977 C CA . HIS A 1 124 ? -2.190 11.426 40.789 1.00 72.94 124 HIS A CA 1
ATOM 978 C C . HIS A 1 124 ? -1.001 12.277 41.264 1.00 72.94 124 HIS A C 1
ATOM 980 O O . HIS A 1 124 ? 0.108 12.099 40.760 1.00 72.94 124 HIS A O 1
ATOM 986 N N . PRO A 1 125 ? -1.198 13.209 42.213 1.00 67.88 125 PRO A N 1
ATOM 987 C CA . PRO A 1 125 ? -0.106 13.994 42.777 1.00 67.88 125 PRO A CA 1
ATOM 988 C C . PRO A 1 125 ? 0.647 13.184 43.843 1.00 67.88 125 PRO A C 1
ATOM 990 O O . PRO A 1 125 ? 0.014 12.466 44.618 1.00 67.88 125 PRO A O 1
ATOM 993 N N . GLY A 1 126 ? 1.969 13.340 43.957 1.00 68.88 126 GLY A N 1
ATOM 994 C CA . GLY A 1 126 ? 2.684 12.750 45.098 1.00 68.88 126 GLY A CA 1
ATOM 995 C C . GLY A 1 126 ? 4.200 12.653 44.981 1.00 68.88 126 GLY A C 1
ATOM 996 O O . GLY A 1 126 ? 4.892 13.051 45.917 1.00 68.88 126 GLY A O 1
ATOM 997 N N . THR A 1 127 ? 4.728 12.168 43.855 1.00 64.69 127 THR A N 1
ATOM 998 C CA . THR A 1 127 ? 6.172 11.898 43.693 1.00 64.69 127 THR A CA 1
ATOM 999 C C . THR A 1 127 ? 6.815 12.707 42.552 1.00 64.69 127 THR A C 1
ATOM 1001 O O . THR A 1 127 ? 6.126 13.118 41.611 1.00 64.69 127 THR A O 1
ATOM 1004 N N . PRO A 1 128 ? 8.137 12.971 42.595 1.00 59.97 128 PRO A N 1
ATOM 1005 C CA . PRO A 1 128 ? 8.871 13.579 41.478 1.00 59.97 128 PRO A CA 1
ATOM 1006 C C . PRO A 1 128 ? 8.714 12.822 40.146 1.00 59.97 128 PRO A C 1
ATOM 1008 O O . PRO A 1 128 ? 8.657 13.434 39.078 1.00 59.97 128 PRO A O 1
ATOM 1011 N N . GLU A 1 129 ? 8.603 11.497 40.197 1.00 57.09 129 GLU A N 1
ATOM 1012 C CA . GLU A 1 129 ? 8.394 10.614 39.049 1.00 57.09 129 GLU A CA 1
ATOM 1013 C C . GLU A 1 129 ? 6.984 10.777 38.460 1.00 57.09 129 GLU A C 1
ATOM 1015 O O . GLU A 1 129 ? 6.821 10.833 37.236 1.00 57.09 129 GLU A O 1
ATOM 1020 N N . GLN A 1 130 ? 5.970 10.916 39.320 1.00 65.06 130 GLN A N 1
ATOM 1021 C CA . GLN A 1 130 ? 4.595 11.233 38.922 1.00 65.06 130 GLN A CA 1
ATOM 1022 C C . GLN A 1 130 ? 4.516 12.622 38.276 1.00 65.06 130 GLN A C 1
ATOM 1024 O O . GLN A 1 130 ? 3.860 12.798 37.247 1.00 65.06 130 GLN A O 1
ATOM 1029 N N . GLU A 1 131 ? 5.256 13.597 38.809 1.00 65.19 131 GLU A N 1
ATOM 1030 C CA . GLU A 1 131 ? 5.361 14.939 38.232 1.00 65.19 131 GLU A CA 1
ATOM 1031 C C . GLU A 1 131 ? 6.021 14.923 36.842 1.00 65.19 131 GLU A C 1
ATOM 1033 O O . GLU A 1 131 ? 5.544 15.588 35.918 1.00 65.19 131 GLU A O 1
ATOM 1038 N N . LEU A 1 132 ? 7.068 14.115 36.643 1.00 62.78 132 LEU A N 1
ATOM 1039 C CA . LEU A 1 132 ? 7.653 13.904 35.317 1.00 62.78 132 LEU A CA 1
ATOM 1040 C C . LEU A 1 132 ? 6.642 13.281 34.345 1.00 62.78 132 LEU A C 1
ATOM 1042 O O . LEU A 1 132 ? 6.528 13.727 33.201 1.00 62.78 132 LEU A O 1
ATOM 1046 N N . HIS A 1 133 ? 5.901 12.264 34.779 1.00 63.94 133 HIS A N 1
ATOM 1047 C CA . HIS A 1 133 ? 4.888 11.618 33.946 1.00 63.94 133 HIS A CA 1
ATOM 1048 C C . HIS A 1 133 ? 3.777 12.583 33.533 1.00 63.94 133 HIS A C 1
ATOM 1050 O O . HIS A 1 133 ? 3.416 12.635 32.355 1.00 63.94 133 HIS A O 1
ATOM 1056 N N . ARG A 1 134 ? 3.306 13.416 34.466 1.00 68.19 134 ARG A N 1
ATOM 1057 C CA . ARG A 1 134 ? 2.328 14.476 34.204 1.00 68.19 134 ARG A CA 1
ATOM 1058 C C . ARG A 1 134 ? 2.833 15.441 33.134 1.00 68.19 134 ARG A C 1
ATOM 1060 O O . ARG A 1 134 ? 2.098 15.783 32.205 1.00 68.19 134 ARG A O 1
ATOM 1067 N N . LYS A 1 135 ? 4.109 15.827 33.211 1.00 65.69 135 LYS A N 1
ATOM 1068 C CA . LYS A 1 135 ? 4.766 16.661 32.197 1.00 65.69 135 LYS A CA 1
ATOM 1069 C C . LYS A 1 135 ? 4.857 15.959 30.834 1.00 65.69 135 LYS A C 1
ATOM 1071 O O . LYS A 1 135 ? 4.486 16.542 29.815 1.00 65.69 135 LYS A O 1
ATOM 1076 N N . LEU A 1 136 ? 5.273 14.694 30.788 1.00 64.56 136 LEU A N 1
ATOM 1077 C CA . LEU A 1 136 ? 5.307 13.910 29.544 1.00 64.56 136 LEU A CA 1
ATOM 1078 C C . LEU A 1 136 ? 3.918 13.773 28.905 1.00 64.56 136 LEU A C 1
ATOM 1080 O O . LEU A 1 136 ? 3.779 13.905 27.688 1.00 64.56 136 LEU A O 1
ATOM 1084 N N . HIS A 1 137 ? 2.882 13.573 29.716 1.00 69.00 137 HIS A N 1
ATOM 1085 C CA . HIS A 1 137 ? 1.503 13.499 29.248 1.00 69.00 137 HIS A CA 1
ATOM 1086 C C . HIS A 1 137 ? 1.009 14.847 28.691 1.00 69.00 137 HIS A C 1
ATOM 1088 O O . HIS A 1 137 ? 0.382 14.892 27.635 1.00 69.00 137 HIS A O 1
ATOM 1094 N N . GLN A 1 138 ? 1.343 15.974 29.332 1.00 68.31 138 GLN A N 1
ATOM 1095 C CA . GLN A 1 138 ? 1.039 17.319 28.811 1.00 68.31 138 GLN A CA 1
ATOM 1096 C C . GLN A 1 138 ? 1.702 17.591 27.453 1.00 68.31 138 GLN A C 1
ATOM 1098 O O . GLN A 1 138 ? 1.086 18.179 26.556 1.00 68.31 138 GLN A O 1
ATOM 1103 N N . LEU A 1 139 ? 2.937 17.121 27.267 1.00 65.06 139 LEU A N 1
ATOM 1104 C CA . LEU A 1 139 ? 3.605 17.161 25.968 1.00 65.06 139 LEU A CA 1
ATOM 1105 C C . LEU A 1 139 ? 2.872 16.307 24.930 1.00 65.06 139 LEU A C 1
ATOM 1107 O O . LEU A 1 139 ? 2.653 16.772 23.813 1.00 65.06 139 LEU A O 1
ATOM 1111 N N . ALA A 1 140 ? 2.453 15.093 25.291 1.00 63.34 140 ALA A N 1
ATOM 1112 C CA . ALA A 1 140 ? 1.691 14.226 24.396 1.00 63.34 140 ALA A CA 1
ATOM 1113 C C . ALA A 1 140 ? 0.369 14.875 23.948 1.00 63.34 140 ALA A C 1
ATOM 1115 O O . ALA A 1 140 ? 0.066 14.858 22.755 1.00 63.34 140 ALA A O 1
ATOM 1116 N N . ILE A 1 141 ? -0.357 15.533 24.863 1.00 66.81 141 ILE A N 1
ATOM 1117 C CA . ILE A 1 141 ? -1.558 16.322 24.541 1.00 66.81 141 ILE A CA 1
ATOM 1118 C C . ILE A 1 141 ? -1.224 17.418 23.526 1.00 66.81 141 ILE A C 1
ATOM 1120 O O . ILE A 1 141 ? -1.907 17.551 22.513 1.00 66.81 141 ILE A O 1
ATOM 1124 N N . SER A 1 142 ? -0.155 18.177 23.770 1.00 63.25 142 SER A N 1
ATOM 1125 C CA . SER A 1 142 ? 0.259 19.284 22.899 1.00 63.25 142 SER A CA 1
ATOM 1126 C C . SER A 1 142 ? 0.617 18.790 21.490 1.00 63.25 142 SER A C 1
ATOM 1128 O O . SER A 1 142 ? 0.196 19.372 20.490 1.00 63.25 142 SER A O 1
ATOM 1130 N N . ILE A 1 143 ? 1.339 17.669 21.395 1.00 61.09 143 ILE A N 1
ATOM 1131 C CA . ILE A 1 143 ? 1.686 17.024 20.121 1.00 61.09 143 ILE A CA 1
ATOM 1132 C C . ILE A 1 143 ? 0.429 16.536 19.391 1.00 61.09 143 ILE A C 1
ATOM 1134 O O . ILE A 1 143 ? 0.309 16.719 18.177 1.00 61.09 143 ILE A O 1
ATOM 1138 N N . ASP A 1 144 ? -0.505 15.903 20.098 1.00 64.25 144 ASP A N 1
ATOM 1139 C CA . ASP A 1 144 ? -1.736 15.404 19.490 1.00 64.25 144 ASP A CA 1
ATOM 1140 C C . ASP A 1 144 ? -2.651 16.549 19.031 1.00 64.25 144 ASP A C 1
ATOM 1142 O O . ASP A 1 144 ? -3.198 16.462 17.932 1.00 64.25 144 ASP A O 1
ATOM 1146 N N . GLN A 1 145 ? -2.727 17.662 19.767 1.00 65.94 145 GLN A N 1
ATOM 1147 C CA . GLN A 1 145 ? -3.437 18.875 19.338 1.00 65.94 145 GLN A CA 1
ATOM 1148 C C . GLN A 1 145 ? -2.883 19.428 18.017 1.00 65.94 145 GLN A C 1
ATOM 1150 O O . GLN A 1 145 ? -3.657 19.706 17.100 1.00 65.94 145 GLN A O 1
ATOM 1155 N N . ILE A 1 146 ? -1.555 19.503 17.866 1.00 63.53 146 ILE A N 1
ATOM 1156 C CA . ILE A 1 146 ? -0.899 19.919 16.609 1.00 63.53 146 ILE A CA 1
ATOM 1157 C C . ILE A 1 146 ? -1.245 18.963 15.468 1.00 63.53 146 ILE A C 1
ATOM 1159 O O . ILE A 1 146 ? -1.498 19.379 14.339 1.00 63.53 146 ILE A O 1
ATOM 1163 N N . LYS A 1 147 ? -1.314 17.664 15.769 1.00 59.22 147 LYS A N 1
ATOM 1164 C CA . LYS A 1 147 ? -1.698 16.617 14.813 1.00 59.22 147 LYS A CA 1
ATOM 1165 C C . LYS A 1 147 ? -3.213 16.526 14.597 1.00 59.22 147 LYS A C 1
ATOM 1167 O O . LYS A 1 147 ? -3.657 15.620 13.887 1.00 59.22 147 LYS A O 1
ATOM 1172 N N . ASN A 1 148 ? -3.993 17.442 15.179 1.00 65.19 148 ASN A N 1
ATOM 1173 C CA . ASN A 1 148 ? -5.453 17.463 15.166 1.00 65.19 148 ASN A CA 1
ATOM 1174 C C . ASN A 1 148 ? -6.065 16.117 15.608 1.00 65.19 148 ASN A C 1
ATOM 1176 O O . ASN A 1 148 ? -6.975 15.573 14.975 1.00 65.19 148 ASN A O 1
ATOM 1180 N N . ARG A 1 149 ? -5.497 15.535 16.669 1.00 64.19 149 ARG A N 1
ATOM 1181 C CA . ARG A 1 149 ? -5.920 14.289 17.313 1.00 64.19 149 ARG A CA 1
ATOM 1182 C C . ARG A 1 149 ? -6.474 14.598 18.706 1.00 64.19 149 ARG A C 1
ATOM 1184 O O . ARG A 1 149 ? -5.904 15.426 19.411 1.00 64.19 149 ARG A O 1
ATOM 1191 N N . PRO A 1 150 ? -7.556 13.927 19.128 1.00 66.62 150 PRO A N 1
ATOM 1192 C CA . PRO A 1 150 ? -8.087 14.112 20.469 1.00 66.62 150 PRO A CA 1
ATOM 1193 C C . PRO A 1 150 ? -7.172 13.459 21.508 1.00 66.62 150 PRO A C 1
ATOM 1195 O O . PRO A 1 150 ? -6.727 12.318 21.323 1.00 66.62 150 PRO A O 1
ATOM 1198 N N . HIS A 1 151 ? -6.907 14.210 22.576 1.00 74.00 151 HIS A N 1
ATOM 1199 C CA . HIS A 1 151 ? -6.158 13.802 23.757 1.00 74.00 151 HIS A CA 1
ATOM 1200 C C . HIS A 1 151 ? -6.524 14.757 24.905 1.00 74.00 151 HIS A C 1
ATOM 1202 O O . HIS A 1 151 ? -6.274 15.961 24.820 1.00 74.00 151 HIS A O 1
ATOM 1208 N N . SER A 1 152 ? -7.169 14.231 25.941 1.00 79.12 152 SER A N 1
ATOM 1209 C CA . SER A 1 152 ? -7.674 14.994 27.084 1.00 79.12 152 SER A CA 1
ATOM 1210 C C . SER A 1 152 ? -6.698 14.949 28.256 1.00 79.12 152 SER A C 1
ATOM 1212 O O . SER A 1 152 ? -5.849 14.064 28.346 1.00 79.12 152 SER A O 1
ATOM 1214 N N . ALA A 1 153 ? -6.820 15.909 29.172 1.00 78.25 153 ALA A N 1
ATOM 1215 C CA . ALA A 1 153 ? -6.106 15.851 30.442 1.00 78.25 153 ALA A CA 1
ATOM 1216 C C . ALA A 1 153 ? -6.551 14.626 31.255 1.00 78.25 153 ALA A C 1
ATOM 1218 O O . ALA A 1 153 ? -7.725 14.244 31.217 1.00 78.25 153 ALA A O 1
ATOM 1219 N N . LEU A 1 154 ? -5.617 14.036 32.001 1.00 83.00 154 LEU A N 1
ATOM 1220 C CA . LEU A 1 154 ? -5.946 12.971 32.939 1.00 83.00 154 LEU A CA 1
ATOM 1221 C C . LEU A 1 154 ? -6.810 13.520 34.072 1.00 83.00 154 LEU A C 1
ATOM 1223 O O . LEU A 1 154 ? -6.703 14.685 34.457 1.00 83.00 154 LEU A O 1
ATOM 1227 N N . LEU A 1 155 ? -7.691 12.670 34.585 1.00 85.31 155 LEU A N 1
ATOM 1228 C CA . LEU A 1 155 ? -8.595 13.016 35.671 1.00 85.31 155 LEU A CA 1
ATOM 1229 C C . LEU A 1 155 ? -8.112 12.381 36.976 1.00 85.31 155 LEU A C 1
ATOM 1231 O O . LEU A 1 155 ? -7.571 11.273 36.941 1.00 85.31 155 LEU A O 1
ATOM 1235 N N . PRO A 1 156 ? -8.367 13.016 38.133 1.00 86.69 156 PRO A N 1
ATOM 1236 C CA . PRO A 1 156 ? -8.181 12.368 39.421 1.00 86.69 156 PRO A CA 1
ATOM 1237 C C . PRO A 1 156 ? -8.965 11.049 39.502 1.00 86.69 156 PRO A C 1
ATOM 1239 O O . PRO A 1 156 ? -10.070 10.981 38.947 1.00 86.69 156 PRO A O 1
ATOM 1242 N N . PRO A 1 157 ? -8.481 10.037 40.246 1.00 87.50 157 PRO A N 1
ATOM 1243 C CA . PRO A 1 157 ? -9.131 8.728 40.365 1.00 87.50 157 PRO A CA 1
ATOM 1244 C C . PRO A 1 157 ? -10.630 8.820 40.663 1.00 87.50 157 PRO A C 1
ATOM 1246 O O . PRO A 1 157 ? -11.451 8.228 39.966 1.00 87.50 157 PRO A O 1
ATOM 1249 N N . GLN A 1 158 ? -10.999 9.660 41.636 1.00 87.62 158 GLN A N 1
ATOM 1250 C CA . GLN A 1 158 ? -12.391 9.851 42.040 1.00 87.62 158 GLN A CA 1
ATOM 1251 C C . GLN A 1 158 ? -13.264 10.410 40.908 1.00 87.62 158 GLN A C 1
ATOM 1253 O O . GLN A 1 158 ? -14.435 10.056 40.794 1.00 87.62 158 GLN A O 1
ATOM 1258 N N . ASN A 1 159 ? -12.712 11.270 40.051 1.00 89.75 159 ASN A N 1
ATOM 1259 C CA . ASN A 1 159 ? -13.453 11.851 38.935 1.00 89.75 159 ASN A CA 1
ATOM 1260 C C . ASN A 1 159 ? -13.709 10.818 37.835 1.00 89.75 159 ASN A C 1
ATOM 1262 O O . ASN A 1 159 ? -14.789 10.840 37.242 1.00 89.75 159 ASN A O 1
ATOM 1266 N N . VAL A 1 160 ? -12.763 9.902 37.598 1.00 89.50 160 VAL A N 1
ATOM 1267 C CA . VAL A 1 160 ? -12.955 8.773 36.675 1.00 89.50 160 VAL A CA 1
ATOM 1268 C C . VAL A 1 160 ? -14.070 7.862 37.190 1.00 89.50 160 VAL A C 1
ATOM 1270 O O . VAL A 1 160 ? -15.026 7.602 36.459 1.00 89.50 160 VAL A O 1
ATOM 1273 N N . SER A 1 161 ? -14.015 7.453 38.461 1.00 90.50 161 SER A N 1
ATOM 1274 C CA . SER A 1 161 ? -15.044 6.602 39.077 1.00 90.50 161 SER A CA 1
ATOM 1275 C C . SER A 1 161 ? -16.425 7.256 39.050 1.00 90.50 161 SER A C 1
ATOM 1277 O O . SER A 1 161 ? -17.389 6.653 38.579 1.00 90.50 161 SER A O 1
ATOM 1279 N N . ASN A 1 162 ? -16.509 8.534 39.433 1.00 91.12 162 ASN A N 1
ATOM 1280 C CA . ASN A 1 162 ? -17.754 9.300 39.390 1.00 91.12 162 ASN A CA 1
ATOM 1281 C C . ASN A 1 162 ? -18.327 9.401 37.964 1.00 91.12 162 ASN A C 1
ATOM 1283 O O . ASN A 1 162 ? -19.545 9.418 37.791 1.00 91.12 162 ASN A O 1
ATOM 1287 N N . ALA A 1 163 ? -17.480 9.516 36.933 1.00 91.12 163 ALA A N 1
ATOM 1288 C CA . ALA A 1 163 ? -17.929 9.567 35.542 1.00 91.12 163 ALA A CA 1
ATOM 1289 C C . ALA A 1 163 ? -18.520 8.224 35.085 1.00 91.12 163 ALA A C 1
ATOM 1291 O O . ALA A 1 163 ? -19.564 8.209 34.425 1.00 91.12 163 ALA A O 1
ATOM 1292 N N . VAL A 1 164 ? -17.894 7.108 35.477 1.00 93.00 164 VAL A N 1
ATOM 1293 C CA . VAL A 1 164 ? -18.393 5.749 35.214 1.00 93.00 164 VAL A CA 1
ATOM 1294 C C . VAL A 1 164 ? -19.764 5.551 35.867 1.00 93.00 164 VAL A C 1
ATOM 1296 O O . VAL A 1 164 ? -20.721 5.197 35.178 1.00 93.00 164 VAL A O 1
ATOM 1299 N N . GLU A 1 165 ? -19.909 5.874 37.153 1.00 92.06 165 GLU A N 1
ATOM 1300 C CA . GLU A 1 165 ? -21.182 5.733 37.877 1.00 92.06 165 GLU A CA 1
ATOM 1301 C C . GLU A 1 165 ? -22.297 6.613 37.296 1.00 92.06 165 GLU A C 1
ATOM 1303 O O . GLU A 1 165 ? -23.410 6.143 37.045 1.00 92.06 165 GLU A O 1
ATOM 1308 N N . LYS A 1 166 ? -21.995 7.884 36.987 1.00 91.31 166 LYS A N 1
ATOM 1309 C CA . LYS A 1 166 ? -22.952 8.815 36.355 1.00 91.31 166 LYS A CA 1
ATOM 1310 C C . LYS A 1 166 ? -23.440 8.350 34.983 1.00 91.31 166 LYS A C 1
ATOM 1312 O O . LYS A 1 166 ? -24.488 8.812 34.536 1.00 91.31 166 LYS A O 1
ATOM 1317 N N . SER A 1 167 ? -22.702 7.457 34.328 1.00 90.44 167 SER A N 1
ATOM 1318 C CA . SER A 1 167 ? -23.060 6.887 33.024 1.00 90.44 167 SER A CA 1
ATOM 1319 C C . SER A 1 167 ? -23.892 5.599 33.145 1.00 90.44 167 SER A C 1
ATOM 1321 O O . SER A 1 167 ? -24.101 4.906 32.155 1.00 90.44 167 SER A O 1
ATOM 1323 N N . GLY A 1 168 ? -24.395 5.276 34.345 1.00 90.62 168 GLY A N 1
ATOM 1324 C CA . GLY A 1 168 ? -25.323 4.160 34.576 1.00 90.62 168 GLY A CA 1
ATOM 1325 C C . GLY A 1 168 ? -24.658 2.833 34.951 1.00 90.62 168 GLY A C 1
ATOM 1326 O O . GLY A 1 168 ? -25.318 1.788 34.971 1.00 90.62 168 GLY A O 1
ATOM 1327 N N . PHE A 1 169 ? -23.363 2.859 35.260 1.00 94.69 169 PHE A N 1
ATOM 1328 C CA . PHE A 1 169 ? -22.622 1.691 35.717 1.00 94.69 169 PHE A CA 1
ATOM 1329 C C . PHE A 1 169 ? -22.611 1.571 37.242 1.00 94.69 169 PHE A C 1
ATOM 1331 O O . PHE A 1 169 ? -22.623 2.562 37.964 1.00 94.69 169 PHE A O 1
ATOM 1338 N N . ILE A 1 170 ? -22.545 0.335 37.725 1.00 93.88 170 ILE A N 1
ATOM 1339 C CA . ILE A 1 170 ? -22.292 0.002 39.126 1.00 93.88 170 ILE A CA 1
ATOM 1340 C C . ILE A 1 170 ? -20.843 -0.465 39.205 1.00 93.88 170 ILE A C 1
ATOM 1342 O O . ILE A 1 170 ? -20.511 -1.493 38.619 1.00 93.88 170 ILE A O 1
ATOM 1346 N N . VAL A 1 171 ? -19.980 0.274 39.903 1.00 93.44 171 VAL A N 1
ATOM 1347 C CA . VAL A 1 171 ? -18.579 -0.123 40.102 1.00 93.44 171 VAL A CA 1
ATOM 1348 C C . VAL A 1 171 ? -18.531 -1.332 41.040 1.00 93.44 171 VAL A C 1
ATOM 1350 O O . VAL A 1 171 ? -18.909 -1.239 42.203 1.00 93.44 171 VAL A O 1
ATOM 1353 N N . ASN A 1 172 ? -18.088 -2.484 40.533 1.00 90.31 172 ASN A N 1
ATOM 1354 C CA . ASN A 1 172 ? -17.951 -3.713 41.322 1.00 90.31 172 ASN A CA 1
ATOM 1355 C C . ASN A 1 172 ? -16.599 -3.774 42.029 1.00 90.31 172 ASN A C 1
ATOM 1357 O O . ASN A 1 172 ? -16.485 -4.314 43.126 1.00 90.31 172 ASN A O 1
ATOM 1361 N N . HIS A 1 173 ? -15.560 -3.287 41.354 1.00 92.56 173 HIS A N 1
ATOM 1362 C CA . HIS A 1 173 ? -14.197 -3.328 41.846 1.00 92.56 173 HIS A CA 1
ATOM 1363 C C . HIS A 1 173 ? -13.391 -2.170 41.267 1.00 92.56 173 HIS A C 1
ATOM 1365 O O . HIS A 1 173 ? -13.523 -1.837 40.088 1.00 92.56 173 HIS A O 1
ATOM 1371 N N . GLN A 1 174 ? -12.524 -1.600 42.095 1.00 92.81 174 GLN A N 1
ATOM 1372 C CA . GLN A 1 174 ? -11.607 -0.541 41.713 1.00 92.81 174 GLN A CA 1
ATOM 1373 C C . GLN A 1 174 ? -10.245 -0.812 42.346 1.00 92.81 174 GLN A C 1
ATOM 1375 O O . GLN A 1 174 ? -10.155 -1.006 43.556 1.00 92.81 174 GLN A O 1
ATOM 1380 N N . THR A 1 175 ? -9.199 -0.798 41.526 1.00 90.19 175 THR A N 1
ATOM 1381 C CA . THR A 1 175 ? -7.806 -0.844 41.975 1.00 90.19 175 THR A CA 1
ATOM 1382 C C . THR A 1 175 ? -7.089 0.405 41.491 1.00 90.19 175 THR A C 1
ATOM 1384 O O . THR A 1 175 ? -7.172 0.764 40.314 1.00 90.19 175 THR A O 1
ATOM 1387 N N . LEU A 1 176 ? -6.387 1.057 42.410 1.00 86.50 176 LEU A N 1
ATOM 1388 C CA . LEU A 1 176 ? -5.488 2.164 42.129 1.00 86.50 176 LEU A CA 1
ATOM 1389 C C . LEU A 1 176 ? -4.057 1.623 42.104 1.00 86.50 176 LEU A C 1
ATOM 1391 O O . LEU A 1 176 ? -3.649 0.937 43.039 1.00 86.50 176 LEU A O 1
ATOM 1395 N N . VAL A 1 177 ? -3.325 1.886 41.025 1.00 78.81 177 VAL A N 1
ATOM 1396 C CA . VAL A 1 177 ? -1.922 1.487 40.891 1.00 78.81 177 VAL A CA 1
ATOM 1397 C C . VAL A 1 177 ? -1.087 2.758 40.858 1.00 78.81 177 VAL A C 1
ATOM 1399 O O . VAL A 1 177 ? -1.038 3.447 39.839 1.00 78.81 177 VAL A O 1
ATOM 1402 N N . GLU A 1 178 ? -0.502 3.087 42.008 1.00 70.31 178 GLU A N 1
ATOM 1403 C CA . GLU A 1 178 ? 0.185 4.364 42.242 1.00 70.31 178 GLU A CA 1
ATOM 1404 C C . GLU A 1 178 ? 1.637 4.329 41.757 1.00 70.31 178 GLU A C 1
ATOM 1406 O O . GLU A 1 178 ? 2.076 5.301 41.157 1.00 70.31 178 GLU A O 1
ATOM 1411 N N . ASP A 1 179 ? 2.328 3.192 41.907 1.00 58.84 179 ASP A N 1
ATOM 1412 C CA . ASP A 1 179 ? 3.707 2.990 41.458 1.00 58.84 179 ASP A CA 1
ATOM 1413 C C . ASP A 1 179 ? 3.916 1.521 41.057 1.00 58.84 179 ASP A C 1
ATOM 1415 O O . ASP A 1 179 ? 3.779 0.607 41.873 1.00 58.84 179 ASP A O 1
ATOM 1419 N N . THR A 1 180 ? 4.241 1.263 39.789 1.00 51.41 180 THR A N 1
ATOM 1420 C CA . THR A 1 180 ? 4.715 -0.065 39.365 1.00 51.41 180 THR A CA 1
ATOM 1421 C C . THR A 1 180 ? 6.132 0.049 38.838 1.00 51.41 180 THR A C 1
ATOM 1423 O O . THR A 1 180 ? 6.357 0.522 37.724 1.00 51.41 180 THR A O 1
ATOM 1426 N N . GLU A 1 181 ? 7.093 -0.413 39.639 1.00 50.31 181 GLU A N 1
ATOM 1427 C CA . GLU A 1 181 ? 8.425 -0.736 39.142 1.00 50.31 181 GLU A CA 1
ATOM 1428 C C . GLU A 1 181 ? 8.308 -1.948 38.217 1.00 50.31 181 GLU A C 1
ATOM 1430 O O . GLU A 1 181 ? 8.085 -3.081 38.652 1.00 50.31 181 GLU A O 1
ATOM 1435 N N . PHE A 1 182 ? 8.432 -1.718 36.913 1.00 47.09 182 PHE A N 1
ATOM 1436 C CA . PHE A 1 182 ? 8.517 -2.807 35.955 1.00 47.09 182 PHE A CA 1
ATOM 1437 C C . PHE A 1 182 ? 9.983 -3.204 35.766 1.00 47.09 182 PHE A C 1
ATOM 1439 O O . PHE A 1 182 ? 10.746 -2.525 35.073 1.00 47.09 182 PHE A O 1
ATOM 1446 N N . VAL A 1 183 ? 10.370 -4.355 36.324 1.00 44.81 183 VAL A N 1
ATOM 1447 C CA . VAL A 1 183 ? 11.595 -5.057 35.911 1.00 44.81 183 VAL A CA 1
ATOM 1448 C C . VAL A 1 183 ? 11.284 -5.797 34.610 1.00 44.81 183 VAL A C 1
ATOM 1450 O O . VAL A 1 183 ? 10.978 -6.987 34.595 1.00 44.81 183 VAL A O 1
ATOM 1453 N N . LEU A 1 184 ? 11.277 -5.063 33.499 1.00 42.16 184 LEU A N 1
ATOM 1454 C CA . LEU A 1 184 ? 11.216 -5.673 32.172 1.00 42.16 184 LEU A CA 1
ATOM 1455 C C . LEU A 1 184 ? 12.582 -6.284 31.812 1.00 42.16 184 LEU A C 1
ATOM 1457 O O . LEU A 1 184 ? 13.615 -5.730 32.205 1.00 42.16 184 LEU A O 1
ATOM 1461 N N . PRO A 1 185 ? 12.618 -7.377 31.026 1.00 46.53 185 PRO A N 1
ATOM 1462 C CA . PRO A 1 185 ? 13.851 -7.866 30.417 1.00 46.53 185 PRO A CA 1
ATOM 1463 C C . PRO A 1 185 ? 14.559 -6.744 29.646 1.00 46.53 185 PRO A C 1
ATOM 1465 O O . PRO A 1 185 ? 13.907 -5.893 29.036 1.00 46.53 185 PRO A O 1
ATOM 1468 N N . GLU A 1 186 ? 15.892 -6.735 29.663 1.00 46.88 186 GLU A N 1
ATOM 1469 C CA . GLU A 1 186 ? 16.710 -5.646 29.110 1.00 46.88 186 GLU A CA 1
ATOM 1470 C C . GLU A 1 186 ? 16.353 -5.299 27.654 1.00 46.88 186 GLU A C 1
ATOM 1472 O O . GLU A 1 186 ? 16.210 -4.124 27.319 1.00 46.88 186 GLU A O 1
ATOM 1477 N N . GLU A 1 187 ? 16.085 -6.308 26.823 1.00 47.12 187 GLU A N 1
ATOM 1478 C CA . GLU A 1 187 ? 15.688 -6.132 25.420 1.00 47.12 187 GLU A CA 1
ATOM 1479 C C . GLU A 1 187 ? 14.357 -5.372 25.254 1.00 47.12 187 GLU A C 1
ATOM 1481 O O . GLU A 1 187 ? 14.243 -4.502 24.386 1.00 47.12 187 GLU A O 1
ATOM 1486 N N . GLU A 1 188 ? 13.361 -5.633 26.108 1.00 42.81 188 GLU A N 1
ATOM 1487 C CA . GLU A 1 188 ? 12.058 -4.954 26.062 1.00 42.81 188 GLU A CA 1
ATOM 1488 C C . GLU A 1 188 ? 12.143 -3.521 26.606 1.00 42.81 188 GLU A C 1
ATOM 1490 O O . GLU A 1 188 ? 11.500 -2.614 26.064 1.00 42.81 188 GLU A O 1
ATOM 1495 N N . ARG A 1 189 ? 12.992 -3.283 27.622 1.00 49.19 189 ARG A N 1
ATOM 1496 C CA . ARG A 1 189 ? 13.291 -1.928 28.124 1.00 49.19 189 ARG A CA 1
ATOM 1497 C C . ARG A 1 189 ? 13.915 -1.070 27.037 1.00 49.19 189 ARG A C 1
ATOM 1499 O O . ARG A 1 189 ? 13.435 0.033 26.784 1.00 49.19 189 ARG A O 1
ATOM 1506 N N . VAL A 1 190 ? 14.938 -1.590 26.360 1.00 45.97 190 VAL A N 1
ATOM 1507 C CA . VAL A 1 190 ? 15.615 -0.891 25.261 1.00 45.97 190 VAL A CA 1
ATOM 1508 C C . VAL A 1 190 ? 14.633 -0.613 24.124 1.00 45.97 190 VAL A C 1
ATOM 1510 O O . VAL A 1 190 ? 14.639 0.486 23.571 1.00 45.97 190 VAL A O 1
ATOM 1513 N N . GLN A 1 191 ? 13.736 -1.548 23.803 1.00 41.72 191 GLN A N 1
ATOM 1514 C CA . GLN A 1 191 ? 12.744 -1.363 22.746 1.00 41.72 191 GLN A CA 1
ATOM 1515 C C . GLN A 1 191 ? 11.717 -0.266 23.076 1.00 41.72 191 GLN A C 1
ATOM 1517 O O . GLN A 1 191 ? 11.480 0.606 22.237 1.00 41.72 191 GLN A O 1
ATOM 1522 N N . LEU A 1 192 ? 11.156 -0.255 24.291 1.00 39.16 192 LEU A N 1
ATOM 1523 C CA . LEU A 1 192 ? 10.189 0.761 24.728 1.00 39.16 192 LEU A CA 1
ATOM 1524 C C . LEU A 1 192 ? 10.835 2.138 24.913 1.00 39.16 192 LEU A C 1
ATOM 1526 O O . LEU A 1 192 ? 10.273 3.142 24.476 1.00 39.16 192 LEU A O 1
ATOM 1530 N N . GLN A 1 193 ? 12.045 2.200 25.477 1.00 46.97 193 GLN A N 1
ATOM 1531 C CA . GLN A 1 193 ? 12.816 3.442 25.576 1.00 46.97 193 GLN A CA 1
ATOM 1532 C C . GLN A 1 193 ? 13.160 3.991 24.186 1.00 46.97 193 GLN A C 1
ATOM 1534 O O . GLN A 1 193 ? 13.044 5.193 23.954 1.00 46.97 193 GLN A O 1
ATOM 1539 N N . THR A 1 194 ? 13.506 3.122 23.231 1.00 40.06 194 THR A N 1
ATOM 1540 C CA . THR A 1 194 ? 13.754 3.497 21.830 1.00 40.06 194 THR A CA 1
ATOM 1541 C C . THR A 1 194 ? 12.476 3.950 21.125 1.00 40.06 194 THR A C 1
ATOM 1543 O O . THR A 1 194 ? 12.532 4.832 20.271 1.00 40.06 194 THR A O 1
ATOM 1546 N N . GLU A 1 195 ? 11.314 3.388 21.464 1.00 37.16 195 GLU A N 1
ATOM 1547 C CA . GLU A 1 195 ? 10.022 3.780 20.893 1.00 37.16 195 GLU A CA 1
ATOM 1548 C C . GLU A 1 195 ? 9.526 5.121 21.459 1.00 37.16 195 GLU A C 1
ATOM 1550 O O . GLU A 1 195 ? 9.059 5.961 20.691 1.00 37.16 195 GLU A O 1
ATOM 1555 N N . ALA A 1 196 ? 9.740 5.381 22.753 1.00 40.66 196 ALA A N 1
ATOM 1556 C CA . ALA A 1 196 ? 9.515 6.683 23.384 1.00 40.66 196 ALA A CA 1
ATOM 1557 C C . ALA A 1 196 ? 10.464 7.761 22.825 1.00 40.66 196 ALA A C 1
ATOM 1559 O O . ALA A 1 196 ? 10.015 8.842 22.444 1.00 40.66 196 ALA A O 1
ATOM 1560 N N . LEU A 1 197 ? 11.756 7.442 22.666 1.00 41.69 197 LEU A N 1
ATOM 1561 C CA . LEU A 1 197 ? 12.735 8.290 21.972 1.00 41.69 197 LEU A CA 1
ATOM 1562 C C . LEU A 1 197 ? 12.366 8.502 20.502 1.00 41.69 197 LEU A C 1
ATOM 1564 O O . LEU A 1 197 ? 12.525 9.602 19.991 1.00 41.69 197 LEU A O 1
ATOM 1568 N N . ARG A 1 198 ? 11.834 7.489 19.810 1.00 37.84 198 ARG A N 1
ATOM 1569 C CA . ARG A 1 198 ? 11.301 7.632 18.447 1.00 37.84 198 ARG A CA 1
ATOM 1570 C C . ARG A 1 198 ? 10.071 8.518 18.403 1.00 37.84 198 ARG A C 1
ATOM 1572 O O . ARG A 1 198 ? 9.952 9.263 17.448 1.00 37.84 198 ARG A O 1
ATOM 1579 N N . LEU A 1 199 ? 9.169 8.450 19.378 1.00 38.09 199 LEU A N 1
ATOM 1580 C CA . LEU A 1 199 ? 8.017 9.348 19.480 1.00 38.09 199 LEU A CA 1
ATOM 1581 C C . LEU A 1 199 ? 8.485 10.796 19.644 1.00 38.09 199 LEU A C 1
ATOM 1583 O O . LEU A 1 199 ? 8.039 11.656 18.885 1.00 38.09 199 LEU A O 1
ATOM 1587 N N . PHE A 1 200 ? 9.466 11.019 20.521 1.00 41.59 200 PHE A N 1
ATOM 1588 C CA . PHE A 1 200 ? 10.139 12.306 20.713 1.00 41.59 200 PHE A CA 1
ATOM 1589 C C . PHE A 1 200 ? 10.844 12.793 19.432 1.00 41.59 200 PHE A C 1
ATOM 1591 O O . PHE A 1 200 ? 10.674 13.936 19.024 1.00 41.59 200 PHE A O 1
ATOM 1598 N N . ASN A 1 201 ? 11.552 11.898 18.735 1.00 38.00 201 ASN A N 1
ATOM 1599 C CA . ASN A 1 201 ? 12.280 12.176 17.489 1.00 38.00 201 ASN A CA 1
ATOM 1600 C C . ASN A 1 201 ? 11.392 12.172 16.225 1.00 38.00 201 ASN A C 1
ATOM 1602 O O . ASN A 1 201 ? 11.857 12.531 15.147 1.00 38.00 201 ASN A O 1
ATOM 1606 N N . SER A 1 202 ? 10.133 11.729 16.324 1.00 35.44 202 SER A N 1
ATOM 1607 C CA . SER A 1 202 ? 9.149 11.720 15.225 1.00 35.44 202 SER A CA 1
ATOM 1608 C C . SER A 1 202 ? 8.376 13.030 15.108 1.00 35.44 202 SER A C 1
ATOM 1610 O O . SER A 1 202 ? 7.529 13.170 14.224 1.00 35.44 202 SER A O 1
ATOM 1612 N N . VAL A 1 203 ? 8.644 13.973 16.010 1.00 42.03 203 VAL A N 1
ATOM 1613 C CA . VAL A 1 203 ? 8.313 15.381 15.824 1.00 42.03 203 VAL A CA 1
ATOM 1614 C C . VAL A 1 203 ? 9.409 15.951 14.930 1.00 42.03 203 VAL A C 1
ATOM 1616 O O . VAL A 1 203 ? 10.573 16.005 15.326 1.00 42.03 203 VAL A O 1
ATOM 1619 N N . TYR A 1 204 ? 9.070 16.291 13.686 1.00 41.47 204 TYR A N 1
ATOM 1620 C CA . TYR A 1 204 ? 10.064 16.807 12.745 1.00 41.47 204 TYR A CA 1
ATOM 1621 C C . TYR A 1 204 ? 10.656 18.130 13.270 1.00 41.47 204 TYR A C 1
ATOM 1623 O O . TYR A 1 204 ? 9.907 18.952 13.802 1.00 41.47 204 TYR A O 1
ATOM 1631 N N . PRO A 1 205 ? 11.956 18.411 13.050 1.00 44.62 205 PRO A N 1
ATOM 1632 C CA . PRO A 1 205 ? 12.572 19.693 13.412 1.00 44.62 205 PRO A CA 1
ATOM 1633 C C . PRO A 1 205 ? 11.849 20.926 12.843 1.00 44.62 205 PRO A C 1
ATOM 1635 O O . PRO A 1 205 ? 11.910 22.009 13.415 1.00 44.62 205 PRO A O 1
ATOM 1638 N N . GLU A 1 206 ? 11.137 20.758 11.728 1.00 42.09 206 GLU A N 1
ATOM 1639 C CA . GLU A 1 206 ? 10.316 21.794 11.094 1.00 42.09 206 GLU A CA 1
ATOM 1640 C C . GLU A 1 206 ? 8.969 22.020 11.810 1.00 42.09 206 GLU A C 1
ATOM 1642 O O . GLU A 1 206 ? 8.480 23.144 11.841 1.00 42.09 206 GLU A O 1
ATOM 1647 N N . GLU A 1 207 ? 8.387 20.990 12.439 1.00 42.34 207 GLU A N 1
ATOM 1648 C CA . GLU A 1 207 ? 7.162 21.100 13.254 1.00 42.34 207 GLU A CA 1
ATOM 1649 C C . GLU A 1 207 ? 7.454 21.742 14.621 1.00 42.34 207 GLU A C 1
ATOM 1651 O O . GLU A 1 207 ? 6.597 22.429 15.178 1.00 42.34 207 GLU A O 1
ATOM 1656 N N . LEU A 1 208 ? 8.690 21.597 15.122 1.00 46.97 208 LEU A N 1
ATOM 1657 C CA . LEU A 1 208 ? 9.155 22.242 16.354 1.00 46.97 208 LEU A CA 1
ATOM 1658 C C . LEU A 1 208 ? 9.173 23.781 16.263 1.00 46.97 208 LEU A C 1
ATOM 1660 O O . LEU A 1 208 ? 9.066 24.445 17.289 1.00 46.97 208 LEU A O 1
ATOM 1664 N N . LYS A 1 209 ? 9.262 24.358 15.054 1.00 43.75 209 LYS A N 1
ATOM 1665 C CA . LYS A 1 209 ? 9.285 25.818 14.822 1.00 43.75 209 LYS A CA 1
ATOM 1666 C C . LYS A 1 209 ? 7.925 26.499 15.011 1.00 43.75 209 LYS A C 1
ATOM 1668 O O . LYS A 1 209 ? 7.868 27.719 15.113 1.00 43.75 209 LYS A O 1
ATOM 1673 N N . PHE A 1 210 ? 6.838 25.726 15.032 1.00 47.16 210 PHE A N 1
ATOM 1674 C CA . PHE A 1 210 ? 5.472 26.226 15.238 1.00 47.16 210 PHE A CA 1
ATOM 1675 C C . PHE A 1 210 ? 5.005 26.094 16.694 1.00 47.16 210 PHE A C 1
ATOM 1677 O O . PHE A 1 210 ? 3.863 26.425 17.014 1.00 47.16 210 PHE A O 1
ATOM 1684 N N . LEU A 1 211 ? 5.874 25.599 17.577 1.00 46.56 211 LEU A N 1
ATOM 1685 C CA . LEU A 1 211 ? 5.607 25.491 19.002 1.00 46.56 211 LEU A CA 1
ATOM 1686 C C . LEU A 1 211 ? 5.921 26.823 19.699 1.00 46.56 211 LEU A C 1
ATOM 1688 O O . LEU A 1 211 ? 6.975 27.399 19.436 1.00 46.56 211 LEU A O 1
ATOM 1692 N N . PRO A 1 212 ? 5.063 27.311 20.613 1.00 44.84 212 PRO A N 1
ATOM 1693 C CA . PRO A 1 212 ? 5.383 28.475 21.437 1.00 44.84 212 PRO A CA 1
ATOM 1694 C C . PRO A 1 212 ? 6.672 28.241 22.243 1.00 44.84 212 PRO A C 1
ATOM 1696 O O . PRO A 1 212 ? 6.909 27.115 22.690 1.00 44.84 212 PRO A O 1
ATOM 1699 N N . ASP A 1 213 ? 7.446 29.305 22.503 1.00 48.88 213 ASP A N 1
ATOM 1700 C CA . ASP A 1 213 ? 8.775 29.338 23.167 1.00 48.88 213 ASP A CA 1
ATOM 1701 C C . ASP A 1 213 ? 8.895 28.611 24.537 1.00 48.88 213 ASP A C 1
ATOM 1703 O O . ASP A 1 213 ? 9.964 28.574 25.150 1.00 48.88 213 ASP A O 1
ATOM 1707 N N . GLY A 1 214 ? 7.817 28.007 25.040 1.00 49.06 214 GLY A N 1
ATOM 1708 C CA . GLY A 1 214 ? 7.796 27.173 26.241 1.00 49.06 214 GLY A CA 1
ATOM 1709 C C . GLY A 1 214 ? 8.238 25.719 26.031 1.00 49.06 214 GLY A C 1
ATOM 1710 O O . GLY A 1 214 ? 8.795 25.134 26.958 1.00 49.06 214 GLY A O 1
ATOM 1711 N N . LEU A 1 215 ? 8.049 25.118 24.845 1.00 48.31 215 LEU A N 1
ATOM 1712 C CA . LEU A 1 215 ? 8.268 23.668 24.684 1.00 48.31 215 LEU A CA 1
ATOM 1713 C C . LEU A 1 215 ? 9.744 23.254 24.557 1.00 48.31 215 LEU A C 1
ATOM 1715 O O . LEU A 1 215 ? 10.087 22.140 24.939 1.00 48.31 215 LEU A O 1
ATOM 1719 N N . ALA A 1 216 ? 10.630 24.132 24.076 1.00 50.06 216 ALA A N 1
ATOM 1720 C CA . ALA A 1 216 ? 12.073 23.864 24.054 1.00 50.06 216 ALA A CA 1
ATOM 1721 C C . ALA A 1 216 ? 12.652 23.811 25.478 1.00 50.06 216 ALA A C 1
ATOM 1723 O O . ALA A 1 216 ? 13.332 22.853 25.839 1.00 50.06 216 ALA A O 1
ATOM 1724 N N . ARG A 1 217 ? 12.267 24.778 26.325 1.00 50.69 217 ARG A N 1
ATOM 1725 C CA . ARG A 1 217 ? 12.558 24.767 27.768 1.00 50.69 217 ARG A CA 1
ATOM 1726 C C . ARG A 1 217 ? 11.967 23.538 28.459 1.00 50.69 217 ARG A C 1
ATOM 1728 O O . ARG A 1 217 ? 12.610 22.948 29.318 1.00 50.69 217 ARG A O 1
ATOM 1735 N N . PHE A 1 218 ? 10.769 23.125 28.051 1.00 50.78 218 PHE A N 1
ATOM 1736 C CA . PHE A 1 218 ? 10.122 21.916 28.554 1.00 50.78 218 PHE A CA 1
ATOM 1737 C C . PHE A 1 218 ? 10.869 20.635 28.156 1.00 50.78 218 PHE A C 1
ATOM 1739 O O . PHE A 1 218 ? 11.048 19.743 28.977 1.00 50.78 218 PHE A O 1
ATOM 1746 N N . ALA A 1 219 ? 11.356 20.545 26.917 1.00 51.22 219 ALA A N 1
ATOM 1747 C CA . ALA A 1 219 ? 12.170 19.424 26.458 1.00 51.22 219 ALA A CA 1
ATOM 1748 C C . ALA A 1 219 ? 13.517 19.353 27.201 1.00 51.22 219 ALA A C 1
ATOM 1750 O O . ALA A 1 219 ? 13.933 18.267 27.602 1.00 51.22 219 ALA A O 1
ATOM 1751 N N . GLU A 1 220 ? 14.168 20.494 27.447 1.00 52.12 220 GLU A N 1
ATOM 1752 C CA . GLU A 1 220 ? 15.374 20.581 28.283 1.00 52.12 220 GLU A CA 1
ATOM 1753 C C . GLU A 1 220 ? 15.102 20.153 29.734 1.00 52.12 220 GLU A C 1
ATOM 1755 O O . GLU A 1 220 ? 15.895 19.414 30.323 1.00 52.12 220 GLU A O 1
ATOM 1760 N N . GLU A 1 221 ? 13.955 20.545 30.293 1.00 52.59 221 GLU A N 1
ATOM 1761 C CA . GLU A 1 221 ? 13.519 20.142 31.631 1.00 52.59 221 GLU A CA 1
ATOM 1762 C C . GLU A 1 221 ? 13.251 18.628 31.716 1.00 52.59 221 GLU A C 1
ATOM 1764 O O . GLU A 1 221 ? 13.705 17.978 32.657 1.00 52.59 221 GLU A O 1
ATOM 1769 N N . LEU A 1 222 ? 12.609 18.035 30.702 1.00 49.47 222 LEU A N 1
ATOM 1770 C CA . LEU A 1 222 ? 12.399 16.585 30.596 1.00 49.47 222 LEU A CA 1
ATOM 1771 C C . LEU A 1 222 ? 13.723 15.810 30.475 1.00 49.47 222 LEU A C 1
ATOM 1773 O O . LEU A 1 222 ? 13.883 14.758 31.096 1.00 49.47 222 LEU A O 1
ATOM 1777 N N . ILE A 1 223 ? 14.693 16.330 29.712 1.00 51.59 223 ILE A N 1
ATOM 1778 C CA . ILE A 1 223 ? 16.044 15.751 29.600 1.00 51.59 223 ILE A CA 1
ATOM 1779 C C . ILE A 1 223 ? 16.784 15.834 30.942 1.00 51.59 223 ILE A C 1
ATOM 1781 O O . ILE A 1 223 ? 17.486 14.892 31.311 1.00 51.59 223 ILE A O 1
ATOM 1785 N N . SER A 1 224 ? 16.628 16.939 31.676 1.00 50.94 224 SER A N 1
ATOM 1786 C CA . SER A 1 224 ? 17.211 17.131 33.008 1.00 50.94 224 SER A CA 1
ATOM 1787 C C . SER A 1 224 ? 16.603 16.176 34.042 1.00 50.94 224 SER A C 1
ATOM 1789 O O . SER A 1 224 ? 17.337 15.478 34.737 1.00 50.94 224 SER A O 1
ATOM 1791 N N . LEU A 1 225 ? 15.271 16.057 34.079 1.00 49.34 225 LEU A N 1
ATOM 1792 C CA . LEU A 1 225 ? 14.553 15.127 34.958 1.00 49.34 225 LEU A CA 1
ATOM 1793 C C . LEU A 1 225 ? 14.926 13.664 34.669 1.00 49.34 225 LEU A C 1
ATOM 1795 O O . LEU A 1 225 ? 15.128 12.893 35.603 1.00 49.34 225 LEU A O 1
ATOM 1799 N N . ARG A 1 226 ? 15.123 13.294 33.394 1.00 50.66 226 ARG A N 1
ATOM 1800 C CA . ARG A 1 226 ? 15.584 11.950 33.001 1.00 50.66 226 ARG A CA 1
ATOM 1801 C C . ARG A 1 226 ? 16.963 11.596 33.568 1.00 50.66 226 ARG A C 1
ATOM 1803 O O . ARG A 1 226 ? 17.190 10.434 33.880 1.00 50.66 226 ARG A O 1
ATOM 1810 N N . LYS A 1 227 ? 17.884 12.559 33.702 1.00 48.91 227 LYS A N 1
ATOM 1811 C CA . LYS A 1 227 ? 19.241 12.302 34.232 1.00 48.91 227 LYS A CA 1
ATOM 1812 C C . LYS A 1 227 ? 19.247 11.879 35.704 1.00 48.91 227 LYS A C 1
ATOM 1814 O O . LYS A 1 227 ? 20.230 11.292 36.141 1.00 48.91 227 LYS A O 1
ATOM 1819 N N . ASN A 1 228 ? 18.171 12.163 36.436 1.00 45.78 228 ASN A N 1
ATOM 1820 C CA . ASN A 1 228 ? 18.041 11.854 37.859 1.00 45.78 228 ASN A CA 1
ATOM 1821 C C . ASN A 1 228 ? 17.266 10.552 38.130 1.00 45.78 228 ASN A C 1
ATOM 1823 O O . ASN A 1 228 ? 17.093 10.190 39.289 1.00 45.78 228 ASN A O 1
ATOM 1827 N N . ILE A 1 229 ? 16.812 9.846 37.088 1.00 45.19 229 ILE A N 1
ATOM 1828 C CA . ILE A 1 229 ? 16.066 8.587 37.205 1.00 45.19 229 ILE A CA 1
ATOM 1829 C C . ILE A 1 229 ? 17.010 7.429 36.882 1.00 45.19 229 ILE A C 1
ATOM 1831 O O . ILE A 1 229 ? 17.704 7.459 35.865 1.00 45.19 229 ILE A O 1
ATOM 1835 N N . SER A 1 230 ? 17.049 6.412 37.751 1.00 46.53 230 SER A N 1
ATOM 1836 C CA . SER A 1 230 ? 17.855 5.202 37.537 1.00 46.53 230 SER A CA 1
ATOM 1837 C C . SER A 1 230 ? 17.534 4.559 36.181 1.00 46.53 230 SER A C 1
ATOM 1839 O O . SER A 1 230 ? 16.366 4.381 35.835 1.00 46.53 230 SER A O 1
ATOM 1841 N N . ASN A 1 231 ? 18.569 4.181 35.420 1.00 46.28 231 ASN A N 1
ATOM 1842 C CA . ASN A 1 231 ? 18.428 3.552 34.097 1.00 46.28 231 ASN A CA 1
ATOM 1843 C C . ASN A 1 231 ? 17.747 2.169 34.140 1.00 46.28 231 ASN A C 1
ATOM 1845 O O . ASN A 1 231 ? 17.353 1.655 33.091 1.00 46.28 231 ASN A O 1
ATOM 1849 N N . ASP A 1 232 ? 17.598 1.580 35.328 1.00 39.78 232 ASP A N 1
ATOM 1850 C CA . ASP A 1 232 ? 17.161 0.193 35.498 1.00 39.78 232 ASP A CA 1
ATOM 1851 C C . ASP A 1 232 ? 15.634 0.023 35.593 1.00 39.78 232 ASP A C 1
ATOM 1853 O O . ASP A 1 232 ? 15.134 -1.098 35.433 1.00 39.78 232 ASP A O 1
ATOM 1857 N N . THR A 1 233 ? 14.884 1.117 35.777 1.00 42.84 233 THR A N 1
ATOM 1858 C CA . THR A 1 233 ? 13.449 1.074 36.102 1.00 42.84 233 THR A CA 1
ATOM 1859 C C . THR A 1 233 ? 12.597 1.716 35.004 1.00 42.84 233 THR A C 1
ATOM 1861 O O . THR A 1 233 ? 12.745 2.899 34.691 1.00 42.84 233 THR A O 1
ATOM 1864 N N . LEU A 1 234 ? 11.670 0.946 34.414 1.00 43.94 234 LEU A N 1
ATOM 1865 C CA . LEU A 1 234 ? 10.580 1.513 33.615 1.00 43.94 234 LEU A CA 1
ATOM 1866 C C . LEU A 1 234 ? 9.412 1.818 34.560 1.00 43.94 234 LEU A C 1
ATOM 1868 O O . LEU A 1 234 ? 8.832 0.904 35.143 1.00 43.94 234 LEU A O 1
ATOM 1872 N N . TRP A 1 235 ? 9.074 3.096 34.692 1.00 51.66 235 TRP A N 1
ATOM 1873 C CA . TRP A 1 235 ? 7.927 3.552 35.473 1.00 51.66 235 TRP A CA 1
ATOM 1874 C C . TRP A 1 235 ? 6.703 3.622 34.561 1.00 51.66 235 TRP A C 1
ATOM 1876 O O . TRP A 1 235 ? 6.763 4.252 33.503 1.00 51.66 235 TRP A O 1
ATOM 1886 N N . LEU A 1 236 ? 5.602 2.971 34.936 1.00 53.50 236 LEU A N 1
ATOM 1887 C CA . LEU A 1 236 ? 4.306 3.215 34.301 1.00 53.50 236 LEU A CA 1
ATOM 1888 C C . LEU A 1 236 ? 3.639 4.423 34.958 1.00 53.50 236 LEU A C 1
ATOM 1890 O O . LEU A 1 236 ? 3.709 4.588 36.173 1.00 53.50 236 LEU A O 1
ATOM 1894 N N . HIS A 1 237 ? 2.970 5.245 34.149 1.00 66.75 237 HIS A N 1
ATOM 1895 C CA . HIS A 1 237 ? 2.099 6.305 34.649 1.00 66.75 237 HIS A CA 1
ATOM 1896 C C . HIS A 1 237 ? 1.078 5.697 35.630 1.00 66.75 237 HIS A C 1
ATOM 1898 O O . HIS A 1 237 ? 0.516 4.648 35.294 1.00 66.75 237 HIS A O 1
ATOM 1904 N N . PRO A 1 238 ? 0.794 6.329 36.788 1.00 77.25 238 PRO A N 1
ATOM 1905 C CA . PRO A 1 238 ? -0.278 5.887 37.669 1.00 77.25 238 PRO A CA 1
ATOM 1906 C C . PRO A 1 238 ? -1.563 5.672 36.880 1.00 77.25 238 PRO A C 1
ATOM 1908 O O . PRO A 1 238 ? -1.926 6.493 36.026 1.00 77.25 238 PRO A O 1
ATOM 1911 N N . PHE A 1 239 ? -2.234 4.561 37.145 1.00 85.00 239 PHE A N 1
ATOM 1912 C CA . PHE A 1 239 ? -3.440 4.181 36.425 1.00 85.00 239 PHE A CA 1
ATOM 1913 C C . PHE A 1 239 ? -4.479 3.604 37.377 1.00 85.00 239 PHE A C 1
ATOM 1915 O O . PHE A 1 239 ? -4.180 3.098 38.461 1.00 85.00 239 PHE A O 1
ATOM 1922 N N . ILE A 1 240 ? -5.731 3.687 36.953 1.00 89.31 240 ILE A N 1
ATOM 1923 C CA . ILE A 1 240 ? -6.869 3.108 37.649 1.00 89.31 240 ILE A CA 1
ATOM 1924 C C . ILE A 1 240 ? -7.419 1.947 36.836 1.00 89.31 240 ILE A C 1
ATOM 1926 O O . ILE A 1 240 ? -7.509 2.014 35.610 1.00 89.31 240 ILE A O 1
ATOM 1930 N N . THR A 1 241 ? -7.802 0.881 37.532 1.00 91.94 241 THR A N 1
ATOM 1931 C CA . THR A 1 241 ? -8.566 -0.226 36.960 1.00 91.94 241 THR A CA 1
ATOM 1932 C C . THR A 1 241 ? -9.938 -0.272 37.601 1.00 91.94 241 THR A C 1
ATOM 1934 O O . THR A 1 241 ? -10.044 -0.417 38.816 1.00 91.94 241 THR A O 1
ATOM 1937 N N . ILE A 1 242 ? -10.989 -0.158 36.793 1.00 94.00 242 ILE A N 1
ATOM 1938 C CA . ILE A 1 242 ? -12.386 -0.223 37.221 1.00 94.00 242 ILE A CA 1
ATOM 1939 C C . ILE A 1 242 ? -13.058 -1.379 36.490 1.00 94.00 242 ILE A C 1
ATOM 1941 O O . ILE A 1 242 ? -13.114 -1.394 35.262 1.00 94.00 242 ILE A O 1
ATOM 1945 N N . LEU A 1 243 ? -13.613 -2.318 37.251 1.00 95.06 243 LEU A N 1
ATOM 1946 C CA . LEU A 1 243 ? -14.582 -3.290 36.759 1.00 95.06 243 LEU A CA 1
ATOM 1947 C C . LEU A 1 243 ? -15.973 -2.836 37.201 1.00 95.06 243 LEU A C 1
ATOM 1949 O O . LEU A 1 243 ? -16.229 -2.704 38.400 1.00 95.06 243 LEU A O 1
ATOM 1953 N N . ALA A 1 244 ? -16.858 -2.601 36.239 1.00 95.50 244 ALA A N 1
ATOM 1954 C CA . ALA A 1 244 ? -18.213 -2.133 36.487 1.00 95.50 244 ALA A CA 1
ATOM 1955 C C . ALA A 1 244 ? -19.257 -2.952 35.714 1.00 95.50 244 ALA A C 1
ATOM 1957 O O . ALA A 1 244 ? -18.997 -3.418 34.607 1.00 95.50 244 ALA A O 1
ATOM 1958 N N . SER A 1 245 ? -20.461 -3.094 36.260 1.00 95.12 245 SER A N 1
ATOM 1959 C CA . SER A 1 245 ? -21.589 -3.772 35.616 1.00 95.12 245 SER A CA 1
ATOM 1960 C C . SER A 1 245 ? -22.627 -2.750 35.170 1.00 95.12 245 SER A C 1
ATOM 1962 O O . SER A 1 245 ? -22.931 -1.794 35.885 1.00 95.12 245 SER A O 1
ATOM 1964 N N . LYS A 1 246 ? -23.252 -2.977 34.016 1.00 93.94 246 LYS A N 1
ATOM 1965 C CA . LYS A 1 246 ? -24.431 -2.213 33.604 1.00 93.94 246 LYS A CA 1
ATOM 1966 C C . LYS A 1 246 ? -25.629 -2.580 34.484 1.00 93.94 246 LYS A C 1
ATOM 1968 O O . LYS A 1 246 ? -26.025 -3.750 34.530 1.00 93.94 246 LYS A O 1
ATOM 1973 N N . SER A 1 247 ? -26.213 -1.586 35.161 1.00 83.00 247 SER A N 1
ATOM 1974 C CA . SER A 1 247 ? -27.359 -1.780 36.060 1.00 83.00 247 SER A CA 1
ATOM 1975 C C . SER A 1 247 ? -28.547 -2.445 35.348 1.00 83.00 247 SER A C 1
ATOM 1977 O O . SER A 1 247 ? -28.842 -2.150 34.191 1.00 83.00 247 SER A O 1
ATOM 1979 N N . LYS A 1 248 ? -29.270 -3.330 36.050 1.00 66.44 248 LYS A N 1
ATOM 1980 C CA . LYS A 1 248 ? -30.499 -3.988 35.551 1.00 66.44 248 LYS A CA 1
ATOM 1981 C C . LYS A 1 248 ? -31.757 -3.098 35.650 1.00 66.44 248 LYS A C 1
ATOM 1983 O O . LYS A 1 248 ? -32.869 -3.605 35.534 1.00 66.44 248 LYS A O 1
ATOM 1988 N N . GLY A 1 249 ? -31.602 -1.795 35.886 1.00 53.75 249 GLY A N 1
ATOM 1989 C CA . GLY A 1 249 ? -32.705 -0.851 36.090 1.00 53.75 249 GLY A CA 1
ATOM 1990 C C . GLY A 1 249 ? -33.586 -0.629 34.853 1.00 53.75 249 GLY A C 1
ATOM 1991 O O . GLY A 1 249 ? -33.094 -0.590 33.727 1.00 53.75 249 GLY A O 1
ATOM 1992 N N . ASN A 1 250 ? -34.897 -0.488 35.093 1.00 35.56 250 ASN A N 1
ATOM 1993 C CA . ASN A 1 250 ? -35.957 -0.285 34.100 1.00 35.56 250 ASN A CA 1
ATOM 1994 C C . ASN A 1 250 ? -35.573 0.736 33.026 1.00 35.56 250 ASN A C 1
ATOM 1996 O O . ASN A 1 250 ? -35.172 1.855 33.336 1.00 35.56 250 ASN A O 1
ATOM 2000 N N . CYS A 1 251 ? -35.784 0.354 31.767 1.00 37.19 251 CYS A N 1
ATOM 2001 C CA . CYS A 1 251 ? -35.739 1.244 30.619 1.00 37.19 251 CYS A CA 1
ATOM 2002 C C . CYS A 1 251 ? -36.765 2.369 30.831 1.00 37.19 251 CYS A C 1
ATOM 2004 O O . CYS A 1 251 ? -37.947 2.217 30.525 1.00 37.19 251 CYS A O 1
ATOM 2006 N N . THR A 1 252 ? -36.337 3.492 31.404 1.00 31.12 252 THR A N 1
ATOM 2007 C CA . THR A 1 252 ? -37.077 4.738 31.297 1.00 31.12 252 THR A CA 1
ATOM 2008 C C . THR A 1 252 ? -37.018 5.125 29.832 1.00 31.12 252 THR A C 1
ATOM 2010 O O . THR A 1 252 ? -35.975 5.486 29.289 1.00 31.12 252 THR A O 1
ATOM 2013 N N . THR A 1 253 ? -38.161 4.975 29.172 1.00 34.38 253 THR A N 1
ATOM 2014 C CA . THR A 1 253 ? -38.460 5.619 27.901 1.00 34.38 253 THR A CA 1
ATOM 2015 C C . THR A 1 253 ? -37.895 7.035 27.929 1.00 34.38 253 THR A C 1
ATOM 2017 O O . THR A 1 253 ? -38.304 7.849 28.761 1.00 34.38 253 THR A O 1
ATOM 2020 N N . MET A 1 254 ? -36.942 7.311 27.039 1.00 31.94 254 MET A N 1
ATOM 2021 C CA . MET A 1 254 ? -36.467 8.667 26.773 1.00 31.94 254 MET A CA 1
ATOM 2022 C C . MET A 1 254 ? -37.682 9.585 26.547 1.00 31.94 254 MET A C 1
ATOM 2024 O O . MET A 1 254 ? -38.661 9.144 25.931 1.00 31.94 254 MET A O 1
ATOM 2028 N N . PRO A 1 255 ? -37.661 10.833 27.044 1.00 31.22 255 PRO A N 1
ATOM 2029 C CA . PRO A 1 255 ? -38.803 11.724 26.942 1.00 31.22 255 PRO A CA 1
ATOM 2030 C C . PRO A 1 255 ? -39.191 11.937 25.479 1.00 31.22 255 PRO A C 1
ATOM 2032 O O . PRO A 1 255 ? -38.351 12.130 24.597 1.00 31.22 255 PRO A O 1
ATOM 2035 N N . SER A 1 256 ? -40.500 11.871 25.250 1.00 32.97 256 SER A N 1
ATOM 2036 C CA . SER A 1 256 ? -41.167 12.130 23.982 1.00 32.97 256 SER A CA 1
ATOM 2037 C C . SER A 1 256 ? -40.619 13.378 23.293 1.00 32.97 256 SER A C 1
ATOM 2039 O O . SER A 1 256 ? -40.525 14.441 23.909 1.00 32.97 256 SER A O 1
ATOM 2041 N N . GLN A 1 257 ? -40.334 13.236 21.997 1.00 30.80 257 GLN A N 1
ATOM 2042 C CA . GLN A 1 257 ? -40.035 14.331 21.076 1.00 30.80 257 GLN A CA 1
ATOM 2043 C C . GLN A 1 257 ? -40.999 15.520 21.272 1.00 30.80 257 GLN A C 1
ATOM 2045 O O . GLN A 1 257 ? -42.205 15.296 21.437 1.00 30.80 257 GLN A O 1
ATOM 2050 N N . PRO A 1 258 ? -40.526 16.777 21.182 1.00 30.70 258 PRO A N 1
ATOM 2051 C CA . PRO A 1 258 ? -41.426 17.916 21.106 1.00 30.70 258 PRO A CA 1
ATOM 2052 C C . PRO A 1 258 ? -42.256 17.831 19.817 1.00 30.70 258 PRO A C 1
ATOM 2054 O O . PRO A 1 258 ? -41.725 17.664 18.718 1.00 30.70 258 PRO A O 1
ATOM 2057 N N . LYS A 1 259 ? -43.584 17.903 19.970 1.00 31.94 259 LYS A N 1
ATOM 2058 C CA . LYS A 1 259 ? -44.556 17.860 18.872 1.00 31.94 259 LYS A CA 1
ATOM 2059 C C . LYS A 1 259 ? -44.534 19.156 18.054 1.00 31.94 259 LYS A C 1
ATOM 2061 O O . LYS A 1 259 ? -44.649 20.239 18.611 1.00 31.94 259 LYS A O 1
ATOM 2066 N N . ASN A 1 260 ? -44.552 18.955 16.735 1.00 31.12 260 ASN A N 1
ATOM 2067 C CA . ASN A 1 260 ? -45.013 19.833 15.656 1.00 31.12 260 ASN A CA 1
ATOM 2068 C C . ASN A 1 260 ? -44.314 21.187 15.449 1.00 31.12 260 ASN A C 1
ATOM 2070 O O . ASN A 1 260 ? -44.629 22.176 16.095 1.00 31.12 260 ASN A O 1
ATOM 2074 N N . ASN A 1 261 ? -43.592 21.276 14.331 1.00 28.42 261 ASN A N 1
ATOM 2075 C CA . ASN A 1 261 ? -44.107 22.089 13.233 1.00 28.42 261 ASN A CA 1
ATOM 2076 C C . ASN A 1 261 ? -43.992 21.326 11.911 1.00 28.42 261 ASN A C 1
ATOM 2078 O O . ASN A 1 261 ? -42.974 20.710 11.602 1.00 28.42 261 ASN A O 1
ATOM 2082 N N . GLN A 1 262 ? -45.105 21.312 11.184 1.00 31.11 262 GLN A N 1
ATOM 2083 C CA . GLN A 1 262 ? -45.278 20.661 9.897 1.00 31.11 262 GLN A CA 1
ATOM 2084 C C . GLN A 1 262 ? -44.419 21.373 8.846 1.00 31.11 262 GLN A C 1
ATOM 2086 O O . GLN A 1 262 ? -44.786 22.426 8.342 1.00 31.11 262 GLN A O 1
ATOM 2091 N N . ALA A 1 263 ? -43.288 20.774 8.500 1.00 31.05 263 ALA A N 1
ATOM 2092 C CA . ALA A 1 263 ? -42.629 20.981 7.222 1.00 31.05 263 ALA A CA 1
ATOM 2093 C C . ALA A 1 263 ? -42.229 19.591 6.727 1.00 31.05 263 ALA A C 1
ATOM 2095 O O . ALA A 1 263 ? -41.438 18.912 7.373 1.00 31.05 263 ALA A O 1
ATOM 2096 N N . GLU A 1 264 ? -42.909 19.146 5.671 1.00 28.94 264 GLU A N 1
ATOM 2097 C CA . GLU A 1 264 ? -42.612 18.000 4.805 1.00 28.94 264 GLU A CA 1
ATOM 2098 C C . GLU A 1 264 ? -41.768 16.871 5.417 1.00 28.94 264 GLU A C 1
ATOM 2100 O O . GLU A 1 264 ? -40.546 16.960 5.546 1.00 28.94 264 GLU A O 1
ATOM 2105 N N . ARG A 1 265 ? -42.417 15.731 5.689 1.00 28.91 265 ARG A N 1
ATOM 2106 C CA . ARG A 1 265 ? -41.734 14.446 5.882 1.00 28.91 265 ARG A CA 1
ATOM 2107 C C . ARG A 1 265 ? -40.915 14.105 4.629 1.00 28.91 265 ARG A C 1
ATOM 2109 O O . ARG A 1 265 ? -41.375 13.374 3.759 1.00 28.91 265 ARG A O 1
ATOM 2116 N N . LYS A 1 266 ? -39.672 14.582 4.561 1.00 26.72 266 LYS A N 1
ATOM 2117 C CA . LYS A 1 266 ? -38.605 13.886 3.849 1.00 26.72 266 LYS A CA 1
ATOM 2118 C C . LYS A 1 266 ? -38.203 12.716 4.725 1.00 26.72 266 LYS A C 1
ATOM 2120 O O . LYS A 1 266 ? -37.700 12.901 5.830 1.00 26.72 266 LYS A O 1
ATOM 2125 N N . THR A 1 267 ? -38.442 11.510 4.237 1.00 23.25 267 THR A N 1
ATOM 2126 C CA . THR A 1 267 ? -37.797 10.296 4.722 1.00 23.25 267 THR A CA 1
ATOM 2127 C C . THR A 1 267 ? -36.286 10.533 4.681 1.00 23.25 267 THR A C 1
ATOM 2129 O O . THR A 1 267 ? -35.667 10.441 3.623 1.00 23.25 267 THR A O 1
ATOM 2132 N N . ILE A 1 268 ? -35.682 10.928 5.803 1.00 26.72 268 ILE A N 1
ATOM 2133 C CA . ILE A 1 268 ? -34.228 10.979 5.922 1.00 26.72 268 ILE A CA 1
ATOM 2134 C C . ILE A 1 268 ? -33.788 9.542 6.169 1.00 26.72 268 ILE A C 1
ATOM 2136 O O . ILE A 1 268 ? -33.683 9.070 7.297 1.00 26.72 268 ILE A O 1
ATOM 2140 N N . THR A 1 269 ? -33.551 8.829 5.074 1.00 27.38 269 THR A N 1
ATOM 2141 C CA . THR A 1 269 ? -32.712 7.639 5.062 1.00 27.38 269 THR A CA 1
ATOM 2142 C C . THR A 1 269 ? -31.277 8.100 5.322 1.00 27.38 269 THR A C 1
ATOM 2144 O O . THR A 1 269 ? -30.467 8.183 4.403 1.00 27.38 269 THR A O 1
ATOM 2147 N N . THR A 1 270 ? -30.919 8.441 6.561 1.00 29.05 270 THR A N 1
ATOM 2148 C CA . THR A 1 270 ? -29.502 8.499 6.954 1.00 29.05 270 THR A CA 1
ATOM 2149 C C . THR A 1 270 ? -29.022 7.074 7.176 1.00 29.05 270 THR A C 1
ATOM 2151 O O . THR A 1 270 ? -28.715 6.662 8.290 1.00 29.05 270 THR A O 1
ATOM 2154 N N . GLY A 1 271 ? -28.978 6.300 6.090 1.00 28.59 271 GLY A N 1
ATOM 2155 C CA . GLY A 1 271 ? -28.030 5.204 6.014 1.00 28.59 271 GLY A CA 1
ATOM 2156 C C . GLY A 1 271 ? -26.644 5.820 6.155 1.00 28.59 271 GLY A C 1
ATOM 2157 O O . GLY A 1 271 ? -26.348 6.817 5.489 1.00 28.59 271 GLY A O 1
ATOM 2158 N N . TYR A 1 272 ? -25.816 5.278 7.047 1.00 31.72 272 TYR A N 1
ATOM 2159 C CA . TYR A 1 272 ? -24.396 5.601 7.065 1.00 31.72 272 TYR A CA 1
ATOM 2160 C C . TYR A 1 272 ? -23.872 5.436 5.638 1.00 31.72 272 TYR A C 1
ATOM 2162 O O . TYR A 1 272 ? -23.846 4.332 5.090 1.00 31.72 272 TYR A O 1
ATOM 2170 N N . LYS A 1 273 ? -23.537 6.551 4.991 1.00 33.19 273 LYS A N 1
ATOM 2171 C CA . LYS A 1 273 ? -22.974 6.528 3.648 1.00 33.19 273 LYS A CA 1
ATOM 2172 C C . LYS A 1 273 ? -21.546 6.031 3.835 1.00 33.19 273 LYS A C 1
ATOM 2174 O O . LYS A 1 273 ? -20.706 6.814 4.277 1.00 33.19 273 LYS A O 1
ATOM 2179 N N . LEU A 1 274 ? -21.313 4.734 3.594 1.00 31.00 274 LEU A N 1
ATOM 2180 C CA . LEU A 1 274 ? -19.990 4.104 3.672 1.00 31.00 274 LEU A CA 1
ATOM 2181 C C . LEU A 1 274 ? -18.969 5.050 3.038 1.00 31.00 274 LEU A C 1
ATOM 2183 O O . LEU A 1 274 ? -19.014 5.318 1.835 1.00 31.00 274 LEU A O 1
ATOM 2187 N N . ARG A 1 275 ? -18.082 5.623 3.854 1.00 41.12 275 ARG A N 1
ATOM 2188 C CA . ARG A 1 275 ? -17.004 6.460 3.337 1.00 41.12 275 ARG A CA 1
ATOM 2189 C C . ARG A 1 275 ? -15.987 5.512 2.715 1.00 41.12 275 ARG A C 1
ATOM 2191 O O . ARG A 1 275 ? -15.851 4.373 3.135 1.00 41.12 275 ARG A O 1
ATOM 2198 N N . PHE A 1 276 ? -15.212 5.968 1.734 1.00 41.72 276 PHE A N 1
ATOM 2199 C CA . PHE A 1 276 ? -14.211 5.120 1.060 1.00 41.72 276 PHE A CA 1
ATOM 2200 C C . PHE A 1 276 ? -13.239 4.405 2.031 1.00 41.72 276 PHE A C 1
ATOM 2202 O O . PHE A 1 276 ? -12.742 3.320 1.741 1.00 41.72 276 PHE A O 1
ATOM 2209 N N . ARG A 1 277 ? -12.976 4.998 3.203 1.00 42.84 277 ARG A N 1
ATOM 2210 C CA . ARG A 1 277 ? -12.147 4.399 4.264 1.00 42.84 277 ARG A CA 1
ATOM 2211 C C . ARG A 1 277 ? -12.804 3.189 4.942 1.00 42.84 277 ARG A C 1
ATOM 2213 O O . ARG A 1 277 ? -12.078 2.349 5.465 1.00 42.84 277 ARG A O 1
ATOM 2220 N N . ASP A 1 278 ? -14.126 3.097 4.866 1.00 40.28 278 ASP A N 1
ATOM 2221 C CA . ASP A 1 278 ? -14.971 2.097 5.521 1.00 40.28 278 ASP A CA 1
ATOM 2222 C C . ASP A 1 278 ? -15.213 0.866 4.629 1.00 40.28 278 ASP A C 1
ATOM 2224 O O . ASP A 1 278 ? -15.829 -0.102 5.064 1.00 40.28 278 ASP A O 1
ATOM 2228 N N . LEU A 1 279 ? -14.730 0.882 3.379 1.00 43.81 279 LEU A N 1
ATOM 2229 C CA . LEU A 1 279 ? -14.767 -0.287 2.498 1.00 43.81 279 LEU A CA 1
ATOM 2230 C C . LEU A 1 279 ? -13.798 -1.372 3.008 1.00 43.81 279 LEU A C 1
ATOM 2232 O O . LEU A 1 279 ? -12.683 -1.026 3.403 1.00 43.81 279 LEU A O 1
ATOM 2236 N N . PRO A 1 280 ? -14.160 -2.666 2.967 1.00 44.97 280 PRO A N 1
ATOM 2237 C CA . PRO A 1 280 ? -13.217 -3.774 3.126 1.00 44.97 280 PRO A CA 1
ATOM 2238 C C . PRO A 1 280 ? -11.968 -3.581 2.264 1.00 44.97 280 PRO A C 1
ATOM 2240 O O . PRO A 1 280 ? -12.054 -3.027 1.167 1.00 44.97 280 PRO A O 1
ATOM 2243 N N . ASP A 1 281 ? -10.804 -4.021 2.738 1.00 47.06 281 ASP A N 1
ATOM 2244 C CA . ASP A 1 281 ? -9.546 -3.816 2.013 1.00 47.06 281 ASP A CA 1
ATOM 2245 C C . ASP A 1 281 ? -9.560 -4.499 0.630 1.00 47.06 281 ASP A C 1
ATOM 2247 O O . ASP A 1 281 ? -9.047 -3.922 -0.327 1.00 47.06 281 ASP A O 1
ATOM 2251 N N . GLU A 1 282 ? -10.274 -5.619 0.458 1.00 49.47 282 GLU A N 1
ATOM 2252 C CA . GLU A 1 282 ? -10.472 -6.240 -0.865 1.00 49.47 282 GLU A CA 1
ATOM 2253 C C . GLU A 1 282 ? -11.279 -5.361 -1.840 1.00 49.47 282 GLU A C 1
ATOM 2255 O O . GLU A 1 282 ? -11.177 -5.515 -3.057 1.00 49.47 282 GLU A O 1
ATOM 2260 N N . LEU A 1 283 ? -12.079 -4.427 -1.314 1.00 50.69 283 LEU A N 1
ATOM 2261 C CA . LEU A 1 283 ? -12.879 -3.468 -2.081 1.00 50.69 283 LEU A CA 1
ATOM 2262 C C . LEU A 1 283 ? -12.195 -2.097 -2.203 1.00 50.69 283 LEU A C 1
ATOM 2264 O O . LEU A 1 283 ? -12.679 -1.229 -2.933 1.00 50.69 283 LEU A O 1
ATOM 2268 N N . LYS A 1 284 ? -11.068 -1.877 -1.509 1.00 71.44 284 LYS A N 1
ATOM 2269 C CA . LYS A 1 284 ? -10.251 -0.667 -1.639 1.00 71.44 284 LYS A CA 1
ATOM 2270 C C . LYS A 1 284 ? -9.217 -0.872 -2.749 1.00 71.44 284 LYS A C 1
ATOM 2272 O O . LYS A 1 284 ? -8.292 -1.660 -2.566 1.00 71.44 284 LYS A O 1
ATOM 2277 N N . PRO A 1 285 ? -9.251 -0.083 -3.837 1.00 78.62 285 PRO A N 1
ATOM 2278 C CA . PRO A 1 285 ? -8.376 -0.277 -4.991 1.00 78.62 285 PRO A CA 1
ATOM 2279 C C . PRO A 1 285 ? -6.884 -0.416 -4.650 1.00 78.62 285 PRO A C 1
ATOM 2281 O O . PRO A 1 285 ? -6.233 -1.348 -5.105 1.00 78.62 285 PRO A O 1
ATOM 2284 N N . ARG A 1 286 ? -6.332 0.451 -3.786 1.00 80.94 286 ARG A N 1
ATOM 2285 C CA . ARG A 1 286 ? -4.909 0.372 -3.394 1.00 80.94 286 ARG A CA 1
ATOM 2286 C C . ARG A 1 286 ? -4.550 -0.934 -2.680 1.00 80.94 286 ARG A C 1
ATOM 2288 O O . ARG A 1 286 ? -3.488 -1.481 -2.936 1.00 80.94 286 ARG A O 1
ATOM 2295 N N . GLN A 1 287 ? -5.413 -1.416 -1.789 1.00 77.81 287 GLN A N 1
ATOM 2296 C CA . GLN A 1 287 ? -5.157 -2.646 -1.037 1.00 77.81 287 GLN A CA 1
ATOM 2297 C C . GLN A 1 287 ? -5.356 -3.875 -1.926 1.00 77.81 287 GLN A C 1
ATOM 2299 O O . GLN A 1 287 ? -4.498 -4.750 -1.958 1.00 77.81 287 GLN A O 1
ATOM 2304 N N . LYS A 1 288 ? -6.413 -3.877 -2.744 1.00 78.50 288 LYS A N 1
ATOM 2305 C CA . LYS A 1 288 ? -6.652 -4.893 -3.773 1.00 78.50 288 LYS A CA 1
ATOM 2306 C C . LYS A 1 288 ? -5.473 -5.028 -4.746 1.00 78.50 288 LYS A C 1
ATOM 2308 O O . LYS A 1 288 ? -5.061 -6.141 -5.043 1.00 78.50 288 LYS A O 1
ATOM 2313 N N . MET A 1 289 ? -4.878 -3.908 -5.170 1.00 86.62 289 MET A N 1
ATOM 2314 C CA . MET A 1 289 ? -3.673 -3.892 -6.013 1.00 86.62 289 MET A CA 1
ATOM 2315 C C . MET A 1 289 ? -2.461 -4.525 -5.317 1.00 86.62 289 MET A C 1
ATOM 2317 O O . MET A 1 289 ? -1.712 -5.252 -5.957 1.00 86.62 289 MET A O 1
ATOM 2321 N N . ILE A 1 290 ? -2.279 -4.292 -4.012 1.00 79.44 290 ILE A N 1
ATOM 2322 C CA . ILE A 1 290 ? -1.191 -4.900 -3.226 1.00 79.44 290 ILE A CA 1
ATOM 2323 C C . ILE A 1 290 ? -1.413 -6.408 -3.032 1.00 79.44 290 ILE A C 1
ATOM 2325 O O . ILE A 1 290 ? -0.459 -7.177 -3.076 1.00 79.44 290 ILE A O 1
ATOM 2329 N N . MET A 1 291 ? -2.655 -6.832 -2.787 1.00 72.19 291 MET A N 1
ATOM 2330 C CA . MET A 1 291 ? -2.988 -8.225 -2.468 1.00 72.19 291 MET A CA 1
ATOM 2331 C C . MET A 1 291 ? -3.058 -9.131 -3.698 1.00 72.19 291 MET A C 1
ATOM 2333 O O . MET A 1 291 ? -2.717 -10.307 -3.606 1.00 72.19 291 MET A O 1
ATOM 2337 N N . SER A 1 292 ? -3.557 -8.610 -4.819 1.00 79.06 292 SER A N 1
ATOM 2338 C CA . SER A 1 292 ? -3.972 -9.424 -5.968 1.00 79.06 292 SER A CA 1
ATOM 2339 C C . SER A 1 292 ? -3.438 -8.923 -7.309 1.00 79.06 292 SER A C 1
ATOM 2341 O O . SER A 1 292 ? -3.808 -9.480 -8.337 1.00 79.06 292 SER A O 1
ATOM 2343 N N . GLY A 1 293 ? -2.580 -7.897 -7.308 1.00 78.94 293 GLY A N 1
ATOM 2344 C CA . GLY A 1 293 ? -2.003 -7.327 -8.525 1.00 78.94 293 GLY A CA 1
ATOM 2345 C C . GLY A 1 293 ? -2.967 -6.418 -9.302 1.00 78.94 293 GLY A C 1
ATOM 2346 O O . GLY A 1 293 ? -4.160 -6.345 -8.987 1.00 78.94 293 GLY A O 1
ATOM 2347 N N . PRO A 1 294 ? -2.459 -5.664 -10.295 1.00 87.25 294 PRO A N 1
ATOM 2348 C CA . PRO A 1 294 ? -3.256 -4.744 -11.108 1.00 87.25 294 PRO A CA 1
ATOM 2349 C C . PRO A 1 294 ? -4.359 -5.430 -11.933 1.00 87.25 294 PRO A C 1
ATOM 2351 O O . PRO A 1 294 ? -5.385 -4.808 -12.205 1.00 87.25 294 PRO A O 1
ATOM 2354 N N . GLU A 1 295 ? -4.193 -6.703 -12.290 1.00 89.75 295 GLU A N 1
ATOM 2355 C CA . GLU A 1 295 ? -5.102 -7.488 -13.138 1.00 89.75 295 GLU A CA 1
ATOM 2356 C C . GLU A 1 295 ? -6.457 -7.751 -12.464 1.00 89.75 295 GLU A C 1
ATOM 2358 O O . GLU A 1 295 ? -7.474 -7.935 -13.132 1.00 89.75 295 GLU A O 1
ATOM 2363 N N . ALA A 1 296 ? -6.494 -7.730 -11.129 1.00 84.56 296 ALA A N 1
ATOM 2364 C CA . ALA A 1 296 ? -7.714 -7.907 -10.346 1.00 84.56 296 ALA A CA 1
ATOM 2365 C C . ALA A 1 296 ? -8.593 -6.639 -10.282 1.00 84.56 296 ALA A C 1
ATOM 2367 O O . ALA A 1 296 ? -9.707 -6.674 -9.736 1.00 84.56 296 ALA A O 1
ATOM 2368 N N . LEU A 1 297 ? -8.110 -5.496 -10.786 1.00 88.75 297 LEU A N 1
ATOM 2369 C CA . LEU A 1 297 ? -8.806 -4.213 -10.716 1.00 88.75 297 LEU A CA 1
ATOM 2370 C C . LEU A 1 297 ? -9.595 -3.913 -11.987 1.00 88.75 297 LEU A C 1
ATOM 2372 O O . LEU A 1 297 ? -9.124 -4.057 -13.110 1.00 88.75 297 LEU A O 1
ATOM 2376 N N . LYS A 1 298 ? -10.801 -3.378 -11.802 1.00 91.31 298 LYS A N 1
ATOM 2377 C CA . LYS A 1 298 ? -11.581 -2.769 -12.880 1.00 91.31 298 LYS A CA 1
ATOM 2378 C C . LYS A 1 298 ? -11.001 -1.397 -13.233 1.00 91.31 298 LYS A C 1
ATOM 2380 O O . LYS A 1 298 ? -10.436 -0.709 -12.385 1.00 91.31 298 LYS A O 1
ATOM 2385 N N . ASN A 1 299 ? -11.260 -0.920 -14.452 1.00 90.56 299 ASN A N 1
ATOM 2386 C CA . ASN A 1 299 ? -10.742 0.372 -14.935 1.00 90.56 299 ASN A CA 1
ATOM 2387 C C . ASN A 1 299 ? -11.055 1.559 -14.004 1.00 90.56 299 ASN A C 1
ATOM 2389 O O . ASN A 1 299 ? -10.215 2.434 -13.816 1.00 90.56 299 ASN A O 1
ATOM 2393 N N . HIS A 1 300 ? -12.246 1.596 -13.394 1.00 91.62 300 HIS A N 1
ATOM 2394 C CA . HIS A 1 300 ? -12.599 2.668 -12.456 1.00 91.62 300 HIS A CA 1
ATOM 2395 C C . HIS A 1 300 ? -11.849 2.546 -11.123 1.00 91.62 300 HIS A C 1
ATOM 2397 O O . HIS A 1 300 ? -11.581 3.555 -10.483 1.00 91.62 300 HIS A O 1
ATOM 2403 N N . GLU A 1 301 ? -11.480 1.335 -10.701 1.00 91.25 301 GLU A N 1
ATOM 2404 C CA . GLU A 1 301 ? -10.665 1.125 -9.504 1.00 91.25 301 GLU A CA 1
ATOM 2405 C C . GLU A 1 301 ? -9.226 1.606 -9.753 1.00 91.25 301 GLU A C 1
ATOM 2407 O O . GLU A 1 301 ? -8.680 2.326 -8.921 1.00 91.25 301 GLU A O 1
ATOM 2412 N N . LEU A 1 302 ? -8.651 1.316 -10.929 1.00 93.50 302 LEU A N 1
ATOM 2413 C CA . LEU A 1 302 ? -7.346 1.851 -11.350 1.00 93.50 302 LEU A CA 1
ATOM 2414 C C . LEU A 1 302 ? -7.354 3.386 -11.402 1.00 93.50 302 LEU A C 1
ATOM 2416 O O . LEU A 1 302 ? -6.481 4.044 -10.835 1.00 93.50 302 LEU A O 1
ATOM 2420 N N . LEU A 1 303 ? -8.390 3.968 -12.011 1.00 92.06 303 LEU A N 1
ATOM 2421 C CA . LEU A 1 303 ? -8.561 5.418 -12.071 1.00 92.06 303 LEU A CA 1
ATOM 2422 C C . LEU A 1 303 ? -8.723 6.038 -10.671 1.00 92.06 303 LEU A C 1
ATOM 2424 O O . LEU A 1 303 ? -8.174 7.105 -10.397 1.00 92.06 303 LEU A O 1
ATOM 2428 N N . ALA A 1 304 ? -9.414 5.361 -9.750 1.00 92.00 304 ALA A N 1
ATOM 2429 C CA . ALA A 1 304 ? -9.562 5.824 -8.373 1.00 92.00 304 ALA A CA 1
ATOM 2430 C C . ALA A 1 304 ? -8.226 5.859 -7.604 1.00 92.00 304 ALA A C 1
ATOM 2432 O O . ALA A 1 304 ? -8.025 6.739 -6.764 1.00 92.00 304 ALA A O 1
ATOM 2433 N N . ILE A 1 305 ? -7.293 4.943 -7.893 1.00 90.06 305 ILE A N 1
ATOM 2434 C CA . ILE A 1 305 ? -5.940 4.978 -7.311 1.00 90.06 305 ILE A CA 1
ATOM 2435 C C . ILE A 1 305 ? -5.198 6.237 -7.766 1.00 90.06 305 ILE A C 1
ATOM 2437 O O . ILE A 1 305 ? -4.645 6.943 -6.919 1.00 90.06 305 ILE A O 1
ATOM 2441 N N . LEU A 1 306 ? -5.238 6.538 -9.070 1.00 91.75 306 LEU A N 1
ATOM 2442 C CA . LEU A 1 306 ? -4.566 7.696 -9.675 1.00 91.75 306 LEU A CA 1
ATOM 2443 C C . LEU A 1 306 ? -5.078 9.032 -9.128 1.00 91.75 306 LEU A C 1
ATOM 2445 O O . LEU A 1 306 ? -4.294 9.943 -8.878 1.00 91.75 306 LEU A O 1
ATOM 2449 N N . LEU A 1 307 ? -6.389 9.144 -8.907 1.00 89.31 307 LEU A N 1
ATOM 2450 C CA . LEU A 1 307 ? -7.016 10.381 -8.430 1.00 89.31 307 LEU A CA 1
ATOM 2451 C C . LEU A 1 307 ? -6.746 10.672 -6.950 1.00 89.31 307 LEU A C 1
ATOM 2453 O O . LEU A 1 307 ? -6.910 11.813 -6.510 1.00 89.31 307 LEU A O 1
ATOM 2457 N N . ILE A 1 308 ? -6.337 9.656 -6.176 1.00 78.50 308 ILE A N 1
ATOM 2458 C CA . ILE A 1 308 ? -5.995 9.688 -4.741 1.00 78.50 308 ILE A CA 1
ATOM 2459 C C . ILE A 1 308 ? -7.179 10.018 -3.809 1.00 78.50 308 ILE A C 1
ATOM 2461 O O . ILE A 1 308 ? -7.282 9.428 -2.728 1.00 78.50 308 ILE A O 1
ATOM 2465 N N . SER A 1 309 ? -8.061 10.934 -4.213 1.00 81.06 309 SER A N 1
ATOM 2466 C CA . SER A 1 309 ? -9.164 11.524 -3.456 1.00 81.06 309 SER A CA 1
ATOM 2467 C C . SER A 1 309 ? -10.360 11.849 -4.360 1.00 81.06 309 SER A C 1
ATOM 2469 O O . SER A 1 309 ? -10.209 12.082 -5.559 1.00 81.06 309 SER A O 1
ATOM 2471 N N . GLY A 1 310 ? -11.557 11.888 -3.771 1.00 81.19 310 GLY A N 1
ATOM 2472 C CA . GLY A 1 310 ? -12.786 12.311 -4.447 1.00 81.19 310 GLY A CA 1
ATOM 2473 C C . GLY A 1 310 ? -12.912 13.832 -4.550 1.00 81.19 310 GLY A C 1
ATOM 2474 O O . GLY A 1 310 ? -11.925 14.570 -4.462 1.00 81.19 310 GLY A O 1
ATOM 2475 N N . THR A 1 311 ? -14.137 14.310 -4.732 1.00 82.00 311 THR A N 1
ATOM 2476 C CA . THR A 1 311 ? -14.484 15.733 -4.603 1.00 82.00 311 THR A CA 1
ATOM 2477 C C . THR A 1 311 ? -15.229 15.969 -3.287 1.00 82.00 311 THR A C 1
ATOM 2479 O O . THR A 1 311 ? -15.405 15.054 -2.485 1.00 82.00 311 THR A O 1
ATOM 2482 N N . THR A 1 312 ? -15.696 17.194 -3.050 1.00 73.06 312 THR A N 1
ATOM 2483 C CA . THR A 1 312 ? -16.609 17.480 -1.933 1.00 73.06 312 THR A CA 1
ATOM 2484 C C . THR A 1 312 ? -17.975 16.803 -2.092 1.00 73.06 312 THR A C 1
ATOM 2486 O O . THR A 1 312 ? -18.680 16.638 -1.101 1.00 73.06 312 THR A O 1
ATOM 2489 N N . LYS A 1 313 ? -18.359 16.409 -3.317 1.00 77.50 313 LYS A N 1
ATOM 2490 C CA . LYS A 1 313 ? -19.685 15.854 -3.641 1.00 77.50 313 LYS A CA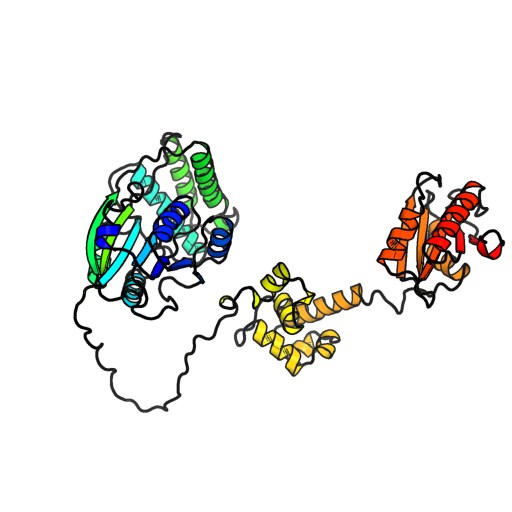 1
ATOM 2491 C C . LYS A 1 313 ? -19.719 14.324 -3.707 1.00 77.50 313 LYS A C 1
ATOM 2493 O O . LYS A 1 313 ? -20.763 13.731 -3.456 1.00 77.50 313 LYS A O 1
ATOM 2498 N N . GLU A 1 314 ? -18.603 13.695 -4.054 1.00 80.75 314 GLU A N 1
ATOM 2499 C CA . GLU A 1 314 ? -18.514 12.258 -4.345 1.00 80.75 314 GLU A CA 1
ATOM 2500 C C . GLU A 1 314 ? -17.164 11.697 -3.893 1.00 80.75 314 GLU A C 1
ATOM 2502 O O . GLU A 1 314 ? -16.133 12.377 -3.960 1.00 80.75 314 GLU A O 1
ATOM 2507 N N . ASN A 1 315 ? -17.158 10.446 -3.428 1.00 81.56 315 ASN A N 1
ATOM 2508 C CA . ASN A 1 315 ? -15.917 9.778 -3.042 1.00 81.56 315 ASN A CA 1
ATOM 2509 C C . ASN A 1 315 ? -15.090 9.367 -4.277 1.00 81.56 315 ASN A C 1
ATOM 2511 O O . ASN A 1 315 ? -15.546 9.460 -5.411 1.00 81.56 315 ASN A O 1
ATOM 2515 N N . VAL A 1 316 ? -13.844 8.926 -4.076 1.00 85.69 316 VAL A N 1
ATOM 2516 C CA . VAL A 1 316 ? -12.919 8.659 -5.195 1.00 85.69 316 VAL A CA 1
ATOM 2517 C C . VAL A 1 316 ? -13.371 7.515 -6.117 1.00 85.69 316 VAL A C 1
ATOM 2519 O O . VAL A 1 316 ? -13.112 7.580 -7.316 1.00 85.69 316 VAL A O 1
ATOM 2522 N N . ILE A 1 317 ? -14.074 6.500 -5.596 1.00 84.81 317 ILE A N 1
ATOM 2523 C CA . ILE A 1 317 ? -14.627 5.408 -6.416 1.00 84.81 317 ILE A CA 1
ATOM 2524 C C . ILE A 1 317 ? -15.847 5.898 -7.187 1.00 84.81 317 ILE A C 1
ATOM 2526 O O . ILE A 1 317 ? -15.927 5.658 -8.387 1.00 84.81 317 ILE A O 1
ATOM 2530 N N . GLU A 1 318 ? -16.771 6.595 -6.520 1.00 87.06 318 GLU A N 1
ATOM 2531 C CA . GLU A 1 318 ? -17.962 7.179 -7.157 1.00 87.06 318 GLU A CA 1
ATOM 2532 C C . GLU A 1 318 ? -17.562 8.128 -8.289 1.00 87.06 318 GLU A C 1
ATOM 2534 O O . GLU A 1 318 ? -18.072 8.005 -9.403 1.00 87.06 318 GLU A O 1
ATOM 2539 N N . LEU A 1 319 ? -16.574 8.990 -8.025 1.00 90.00 319 LEU A N 1
ATOM 2540 C CA . LEU A 1 319 ? -15.964 9.866 -9.015 1.00 90.00 319 LEU A CA 1
ATOM 2541 C C . LEU A 1 319 ? -15.427 9.050 -10.187 1.00 90.00 319 LEU A C 1
ATOM 2543 O O . LEU A 1 319 ? -15.842 9.263 -11.318 1.00 90.00 319 LEU A O 1
ATOM 2547 N N . ALA A 1 320 ? -14.541 8.083 -9.946 1.00 92.38 320 ALA A N 1
ATOM 2548 C CA . ALA A 1 320 ? -13.944 7.302 -11.026 1.00 92.38 320 ALA A CA 1
ATOM 2549 C C . ALA A 1 320 ? -14.985 6.517 -11.849 1.00 92.38 320 ALA A C 1
ATOM 2551 O O . ALA A 1 320 ? -14.878 6.442 -13.074 1.00 92.38 320 ALA A O 1
ATOM 2552 N N . GLN A 1 321 ? -16.020 5.974 -11.203 1.00 92.69 321 GLN A N 1
ATOM 2553 C CA . GLN A 1 321 ? -17.140 5.314 -11.876 1.00 92.69 321 GLN A CA 1
ATOM 2554 C C . GLN A 1 321 ? -17.943 6.294 -12.732 1.00 92.69 321 GLN A C 1
ATOM 2556 O O . GLN A 1 321 ? -18.281 5.969 -13.871 1.00 92.69 321 GLN A O 1
ATOM 2561 N N . ARG A 1 322 ? -18.230 7.492 -12.212 1.00 92.75 322 ARG A N 1
ATOM 2562 C CA . ARG A 1 322 ? -18.918 8.551 -12.951 1.00 92.75 322 ARG A CA 1
ATOM 2563 C C . ARG A 1 322 ? -18.108 8.998 -14.162 1.00 92.75 322 ARG A C 1
ATOM 2565 O O . ARG A 1 322 ? -18.661 9.017 -15.254 1.00 92.75 322 ARG A O 1
ATOM 2572 N N . LEU A 1 323 ? -16.814 9.278 -13.993 1.00 92.19 323 LEU A N 1
ATOM 2573 C CA . LEU A 1 323 ? -15.933 9.703 -15.086 1.00 92.19 323 LEU A CA 1
ATOM 2574 C C . LEU A 1 323 ? -15.906 8.666 -16.216 1.00 92.19 323 LEU A C 1
ATOM 2576 O O . LEU A 1 323 ? -16.051 9.026 -17.380 1.00 92.19 323 LEU A O 1
ATOM 2580 N N . ILE A 1 324 ? -15.792 7.373 -15.886 1.00 91.31 324 ILE A N 1
ATOM 2581 C CA . ILE A 1 324 ? -15.840 6.310 -16.900 1.00 91.31 324 ILE A CA 1
ATOM 2582 C C . ILE A 1 324 ? -17.220 6.199 -17.553 1.00 91.31 324 ILE A C 1
ATOM 2584 O O . ILE A 1 324 ? -17.289 5.952 -18.754 1.00 91.31 324 ILE A O 1
ATOM 2588 N N . ARG A 1 325 ? -18.310 6.370 -16.800 1.00 90.62 325 ARG A N 1
ATOM 2589 C CA . ARG A 1 325 ? -19.678 6.272 -17.330 1.00 90.62 325 ARG A CA 1
ATOM 2590 C C . ARG A 1 325 ? -20.043 7.441 -18.247 1.00 90.62 325 ARG A C 1
ATOM 2592 O O . ARG A 1 325 ? -20.669 7.213 -19.272 1.00 90.62 325 ARG A O 1
ATOM 2599 N N . GLU A 1 326 ? -19.692 8.666 -17.864 1.00 85.62 326 GLU A N 1
ATOM 2600 C CA . GLU A 1 326 ? -20.055 9.893 -18.590 1.00 85.62 326 GLU A CA 1
ATOM 2601 C C . GLU A 1 326 ? -19.134 10.153 -19.780 1.00 85.62 326 GLU A C 1
ATOM 2603 O O . GLU A 1 326 ? -19.604 10.562 -20.837 1.00 85.62 326 GLU A O 1
ATOM 2608 N N . TYR A 1 327 ? -17.832 9.904 -19.623 1.00 87.69 327 TYR A N 1
ATOM 2609 C CA . TYR A 1 327 ? -16.850 10.194 -20.664 1.00 87.69 327 TYR A CA 1
ATOM 2610 C C . TYR A 1 327 ? -16.501 8.972 -21.518 1.00 87.69 327 TYR A C 1
ATOM 2612 O O . TYR A 1 327 ? -16.161 9.110 -22.685 1.00 87.69 327 TYR A O 1
ATOM 2620 N N . GLY A 1 328 ? -16.591 7.766 -20.952 1.00 86.44 328 GLY A N 1
ATOM 2621 C CA . GLY A 1 328 ? -16.161 6.523 -21.591 1.00 86.44 328 GLY A CA 1
ATOM 2622 C C . GLY A 1 328 ? -14.692 6.190 -21.313 1.00 86.44 328 GLY A C 1
ATOM 2623 O O . GLY A 1 328 ? -13.808 7.043 -21.380 1.00 86.44 328 GLY A O 1
ATOM 2624 N N . SER A 1 329 ? -14.407 4.912 -21.044 1.00 82.62 329 SER A N 1
ATOM 2625 C CA . SER A 1 329 ? -13.061 4.430 -20.686 1.00 82.62 329 SER A CA 1
ATOM 2626 C C . SER A 1 329 ? -12.010 4.624 -21.785 1.00 82.62 329 SER A C 1
ATOM 2628 O O . SER A 1 329 ? -10.853 4.887 -21.474 1.00 82.62 329 SER A O 1
ATOM 2630 N N . ARG A 1 330 ? -12.389 4.511 -23.065 1.00 83.00 330 ARG A N 1
ATOM 2631 C CA . ARG A 1 330 ? -11.476 4.748 -24.198 1.00 83.00 330 ARG A CA 1
ATOM 2632 C C . ARG A 1 330 ? -11.287 6.231 -24.492 1.00 83.00 330 ARG A C 1
ATOM 2634 O O . ARG A 1 330 ? -10.164 6.662 -24.713 1.00 83.00 330 ARG A O 1
ATOM 2641 N N . ALA A 1 331 ? -12.365 7.009 -24.464 1.00 85.88 331 ALA A N 1
ATOM 2642 C CA . ALA A 1 331 ? -12.293 8.437 -24.748 1.00 85.88 331 ALA A CA 1
ATOM 2643 C C . ALA A 1 331 ? -11.501 9.184 -23.668 1.00 85.88 331 ALA A C 1
ATOM 2645 O O . ALA A 1 331 ? -10.680 10.029 -24.003 1.00 85.88 331 ALA A O 1
ATOM 2646 N N . ILE A 1 332 ? -11.657 8.821 -22.386 1.00 88.25 332 ILE A N 1
ATOM 2647 C CA . ILE A 1 332 ? -10.892 9.460 -21.302 1.00 88.25 332 ILE A CA 1
ATOM 2648 C C . ILE A 1 332 ? -9.394 9.152 -21.414 1.00 88.25 332 ILE A C 1
ATOM 2650 O O . ILE A 1 332 ? -8.568 9.990 -21.070 1.00 88.25 332 ILE A O 1
ATOM 2654 N N . ALA A 1 333 ? -9.052 7.977 -21.951 1.00 86.69 333 ALA A N 1
ATOM 2655 C CA . ALA A 1 333 ? -7.678 7.577 -22.223 1.00 86.69 333 ALA A CA 1
ATOM 2656 C C . ALA A 1 333 ? -7.067 8.278 -23.449 1.00 86.69 333 ALA A C 1
ATOM 2658 O O . ALA A 1 333 ? -5.847 8.321 -23.566 1.00 86.69 333 ALA A O 1
ATOM 2659 N N . GLN A 1 334 ? -7.885 8.827 -24.352 1.00 84.38 334 GLN A N 1
ATOM 2660 C CA . GLN A 1 334 ? -7.449 9.535 -25.565 1.00 84.38 334 GLN A CA 1
ATOM 2661 C C . GLN A 1 334 ? -7.559 11.062 -25.453 1.00 84.38 334 GLN A C 1
ATOM 2663 O O . GLN A 1 334 ? -7.192 11.772 -26.383 1.00 84.38 334 GLN A O 1
ATOM 2668 N N . GLU A 1 335 ? -8.067 11.597 -24.343 1.00 89.12 335 GLU A N 1
ATOM 2669 C CA . GLU A 1 335 ? -8.198 13.043 -24.182 1.00 89.12 335 GLU A CA 1
ATOM 2670 C C . GLU A 1 335 ? -6.837 13.690 -23.868 1.00 89.12 335 GLU A C 1
ATOM 2672 O O . GLU A 1 335 ? -6.081 13.236 -23.003 1.00 89.12 335 GLU A O 1
ATOM 2677 N N . HIS A 1 336 ? -6.535 14.773 -24.585 1.00 88.06 336 HIS A N 1
ATOM 2678 C CA . HIS A 1 336 ? -5.286 15.535 -24.485 1.00 88.06 336 HIS A CA 1
ATOM 2679 C C . HIS A 1 336 ? -5.491 16.900 -23.811 1.00 88.06 336 HIS A C 1
ATOM 2681 O O . HIS A 1 336 ? -4.549 17.507 -23.305 1.00 88.06 336 HIS A O 1
ATOM 2687 N N . SER A 1 337 ? -6.726 17.400 -23.791 1.00 89.44 337 SER A N 1
ATOM 2688 C CA . SER A 1 337 ? -7.090 18.703 -23.258 1.00 89.44 337 SER A CA 1
ATOM 2689 C C . SER A 1 337 ? -7.537 18.603 -21.803 1.00 89.44 337 SER A C 1
ATOM 2691 O O . SER A 1 337 ? -8.655 18.189 -21.487 1.00 89.44 337 SER A O 1
ATOM 2693 N N . VAL A 1 338 ? -6.682 19.100 -20.906 1.00 93.38 338 VAL A N 1
ATOM 2694 C CA . VAL A 1 338 ? -7.013 19.306 -19.485 1.00 93.38 338 VAL A CA 1
ATOM 2695 C C . VAL A 1 338 ? -8.283 20.150 -19.348 1.00 93.38 338 VAL A C 1
ATOM 2697 O O . VAL A 1 338 ? -9.173 19.812 -18.570 1.00 93.38 338 VAL A O 1
ATOM 2700 N N . ARG A 1 339 ? -8.399 21.221 -20.144 1.00 90.88 339 ARG A N 1
ATOM 2701 C CA . ARG A 1 339 ? -9.534 22.148 -20.079 1.00 90.88 339 ARG A CA 1
ATOM 2702 C C . ARG A 1 339 ? -10.846 21.474 -20.461 1.00 90.88 339 ARG A C 1
ATOM 2704 O O . ARG A 1 339 ? -11.837 21.625 -19.758 1.00 90.88 339 ARG A O 1
ATOM 2711 N N . ARG A 1 340 ? -10.833 20.649 -21.510 1.00 86.69 340 ARG A N 1
ATOM 2712 C CA . ARG A 1 340 ? -12.025 19.916 -21.941 1.00 86.69 340 ARG A CA 1
ATOM 2713 C C . ARG A 1 340 ? -12.496 18.910 -20.894 1.00 86.69 340 ARG A C 1
ATOM 2715 O O . ARG A 1 340 ? -13.702 18.798 -20.688 1.00 86.69 340 ARG A O 1
ATOM 2722 N N . LEU A 1 341 ? -11.584 18.226 -20.196 1.00 90.56 341 LEU A N 1
ATOM 2723 C CA . LEU A 1 341 ? -11.954 17.352 -19.075 1.00 90.56 341 LEU A CA 1
ATOM 2724 C C . LEU A 1 341 ? -12.570 18.135 -17.913 1.00 90.56 341 LEU A C 1
ATOM 2726 O O . LEU A 1 341 ? -13.557 17.682 -17.339 1.00 90.56 341 LEU A O 1
ATOM 2730 N N . MET A 1 342 ? -12.016 19.302 -17.576 1.00 92.19 342 MET A N 1
ATOM 2731 C CA . MET A 1 342 ? -12.574 20.161 -16.527 1.00 92.19 342 MET A CA 1
ATOM 2732 C C . MET A 1 342 ? -14.002 20.593 -16.868 1.00 92.19 342 MET A C 1
ATOM 2734 O O . MET A 1 342 ? -14.902 20.407 -16.049 1.00 92.19 342 MET A O 1
ATOM 2738 N N . ASP A 1 343 ? -14.211 21.094 -18.086 1.00 87.81 343 ASP A N 1
ATOM 2739 C CA . ASP A 1 343 ? -15.501 21.623 -18.533 1.00 87.81 343 ASP A CA 1
ATOM 2740 C C . ASP A 1 343 ? -16.551 20.512 -18.690 1.00 87.81 343 ASP A C 1
ATOM 2742 O O . ASP A 1 343 ? -17.701 20.676 -18.289 1.00 87.81 343 ASP A O 1
ATOM 2746 N N . THR A 1 344 ? -16.155 19.352 -19.225 1.00 84.19 344 THR A N 1
ATOM 2747 C CA . THR A 1 344 ? -17.086 18.244 -19.508 1.00 84.19 344 THR A CA 1
ATOM 2748 C C . THR A 1 344 ? -17.436 17.439 -18.255 1.00 84.19 344 THR A C 1
ATOM 2750 O O . THR A 1 344 ? -18.560 16.964 -18.133 1.00 84.19 344 THR A O 1
ATOM 2753 N N . LEU A 1 345 ? -16.492 17.259 -17.322 1.00 85.56 345 LEU A N 1
ATOM 2754 C CA . LEU A 1 345 ? -16.655 16.346 -16.177 1.00 85.56 345 LEU A CA 1
ATOM 2755 C C . LEU A 1 345 ? -16.763 17.048 -14.822 1.00 85.56 345 LEU A C 1
ATOM 2757 O O . LEU A 1 345 ? -16.964 16.374 -13.802 1.00 85.56 345 LEU A O 1
ATOM 2761 N N . GLY A 1 346 ? -16.632 18.378 -14.796 1.00 85.31 346 GLY A N 1
ATOM 2762 C CA . GLY A 1 346 ? -16.747 19.188 -13.585 1.00 85.31 346 GLY A CA 1
ATOM 2763 C C . GLY A 1 346 ? -15.669 18.874 -12.545 1.00 85.31 346 GLY A C 1
ATOM 2764 O O . GLY A 1 346 ? -15.931 18.939 -11.343 1.00 85.31 346 GLY A O 1
ATOM 2765 N N . ILE A 1 347 ? -14.473 18.475 -12.990 1.00 89.25 347 ILE A N 1
ATOM 2766 C CA . ILE A 1 347 ? -13.342 18.126 -12.121 1.00 89.25 347 ILE A CA 1
ATOM 2767 C C . ILE A 1 347 ? -12.333 19.273 -12.026 1.00 89.25 347 ILE A C 1
ATOM 2769 O O . ILE A 1 347 ? -12.129 20.028 -12.970 1.00 89.25 347 ILE A O 1
ATOM 2773 N N . GLY A 1 348 ? -11.679 19.397 -10.868 1.00 89.69 348 GLY A N 1
ATOM 2774 C CA . GLY A 1 348 ? -10.663 20.425 -10.641 1.00 89.69 348 GLY A CA 1
ATOM 2775 C C . GLY A 1 348 ? -9.369 20.196 -11.441 1.00 89.69 348 GLY A C 1
ATOM 2776 O O . GLY A 1 348 ? -9.085 19.064 -11.850 1.00 89.69 348 GLY A O 1
ATOM 2777 N N . PRO A 1 349 ? -8.535 21.241 -11.594 1.00 91.50 349 PRO A N 1
ATOM 2778 C CA . PRO A 1 349 ? -7.350 21.216 -12.455 1.00 91.50 349 PRO A CA 1
ATOM 2779 C C . PRO A 1 349 ? -6.342 20.129 -12.065 1.00 91.50 349 PRO A C 1
ATOM 2781 O O . PRO A 1 349 ? -5.788 19.470 -12.934 1.00 91.50 349 PRO A O 1
ATOM 2784 N N . GLN A 1 350 ? -6.155 19.864 -10.767 1.00 90.44 350 GLN A N 1
ATOM 2785 C CA . GLN A 1 350 ? -5.234 18.821 -10.293 1.00 90.44 350 GLN A CA 1
ATOM 2786 C C . GLN A 1 350 ? -5.620 17.428 -10.812 1.00 90.44 350 GLN A C 1
ATOM 2788 O O . GLN A 1 350 ? -4.772 16.698 -11.314 1.00 90.44 350 GLN A O 1
ATOM 2793 N N . LYS A 1 351 ? -6.909 17.079 -10.733 1.00 92.06 351 LYS A N 1
ATOM 2794 C CA . LYS A 1 351 ? -7.427 15.775 -11.171 1.00 92.06 351 LYS A CA 1
ATOM 2795 C C . LYS A 1 351 ? -7.409 15.649 -12.692 1.00 92.06 351 LYS A C 1
ATOM 2797 O O . LYS A 1 351 ? -7.039 14.602 -13.209 1.00 92.06 351 LYS A O 1
ATOM 2802 N N . ALA A 1 352 ? -7.758 16.722 -13.404 1.00 93.31 352 ALA A N 1
ATOM 2803 C CA . ALA A 1 352 ? -7.677 16.754 -14.860 1.00 93.31 352 ALA A CA 1
ATOM 2804 C C . ALA A 1 352 ? -6.226 16.568 -15.346 1.00 93.31 352 ALA A C 1
ATOM 2806 O O . ALA A 1 352 ? -5.978 15.726 -16.206 1.00 93.31 352 ALA A O 1
ATOM 2807 N N . CYS A 1 353 ? -5.259 17.264 -14.736 1.00 94.38 353 CYS A N 1
ATOM 2808 C CA . CYS A 1 353 ? -3.837 17.071 -15.027 1.00 94.38 353 CYS A CA 1
ATOM 2809 C C . CYS A 1 353 ? -3.368 15.645 -14.720 1.00 94.38 353 CYS A C 1
ATOM 2811 O O . CYS A 1 353 ? -2.659 15.067 -15.533 1.00 94.38 353 CYS A O 1
ATOM 2813 N N . GLN A 1 354 ? -3.774 15.058 -13.586 1.00 94.81 354 GLN A N 1
ATOM 2814 C CA . GLN A 1 354 ? -3.423 13.674 -13.235 1.00 94.81 354 GLN A CA 1
ATOM 2815 C C . GLN A 1 354 ? -3.892 12.669 -14.290 1.00 94.81 354 GLN A C 1
ATOM 2817 O O . GLN A 1 354 ? -3.119 11.798 -14.679 1.00 94.81 354 GLN A O 1
ATOM 2822 N N . ILE A 1 355 ? -5.135 12.798 -14.763 1.00 94.50 355 ILE A N 1
ATOM 2823 C CA . ILE A 1 355 ? -5.700 11.914 -15.791 1.00 94.50 355 ILE A CA 1
ATOM 2824 C C . ILE A 1 355 ? -4.908 12.043 -17.094 1.00 94.50 355 ILE A C 1
ATOM 2826 O O . ILE A 1 355 ? -4.426 11.038 -17.616 1.00 94.50 355 ILE A O 1
ATOM 2830 N N . VAL A 1 356 ? -4.735 13.273 -17.591 1.00 94.94 356 VAL A N 1
ATOM 2831 C CA . VAL A 1 356 ? -4.010 13.518 -18.847 1.00 94.94 356 VAL A CA 1
ATOM 2832 C C . VAL A 1 356 ? -2.567 13.033 -18.737 1.00 94.94 356 VAL A C 1
ATOM 2834 O O . VAL A 1 356 ? -2.099 12.351 -19.640 1.00 94.94 356 VAL A O 1
ATOM 2837 N N . ALA A 1 357 ? -1.880 13.315 -17.628 1.00 94.31 357 ALA A N 1
ATOM 2838 C CA . ALA A 1 357 ? -0.498 12.894 -17.412 1.00 94.31 357 ALA A CA 1
ATOM 2839 C C . ALA A 1 357 ? -0.353 11.369 -17.329 1.00 94.31 357 ALA A C 1
ATOM 2841 O O . ALA A 1 357 ? 0.562 10.816 -17.931 1.00 94.31 357 ALA A O 1
ATOM 2842 N N . ALA A 1 358 ? -1.251 10.676 -16.622 1.00 94.19 358 ALA A N 1
ATOM 2843 C CA . ALA A 1 358 ? -1.197 9.222 -16.494 1.00 94.19 358 ALA A CA 1
ATOM 2844 C C . ALA A 1 358 ? -1.393 8.523 -17.847 1.00 94.19 358 ALA A C 1
ATOM 2846 O O . ALA A 1 358 ? -0.633 7.618 -18.188 1.00 94.19 358 ALA A O 1
ATOM 2847 N N . PHE A 1 359 ? -2.371 8.964 -18.642 1.00 91.75 359 PHE A N 1
ATOM 2848 C CA . PHE A 1 359 ? -2.584 8.401 -19.975 1.00 91.75 359 PHE A CA 1
ATOM 2849 C C . PHE A 1 359 ? -1.529 8.849 -20.983 1.00 91.75 359 PHE A C 1
ATOM 2851 O O . PHE A 1 359 ? -1.187 8.072 -21.863 1.00 91.75 359 PHE A O 1
ATOM 2858 N N . GLU A 1 360 ? -0.965 10.047 -20.844 1.00 91.31 360 GLU A N 1
ATOM 2859 C CA . GLU A 1 360 ? 0.178 10.481 -21.648 1.00 91.31 360 GLU A CA 1
ATOM 2860 C C . GLU A 1 360 ? 1.429 9.654 -21.358 1.00 91.31 360 GLU A C 1
ATOM 2862 O O . GLU A 1 360 ? 2.136 9.293 -22.290 1.00 91.31 360 GLU A O 1
ATOM 2867 N N . LEU A 1 361 ? 1.687 9.303 -20.096 1.00 87.12 361 LEU A N 1
ATOM 2868 C CA . LEU A 1 361 ? 2.741 8.352 -19.742 1.00 87.12 361 LEU A CA 1
ATOM 2869 C C . LEU A 1 361 ? 2.455 6.972 -20.330 1.00 87.12 361 LEU A C 1
ATOM 2871 O O . LEU A 1 361 ? 3.342 6.383 -20.932 1.00 87.12 361 LEU A O 1
ATOM 2875 N N . GLY A 1 362 ? 1.216 6.486 -20.211 1.00 84.62 362 GLY A N 1
ATOM 2876 C CA . GLY A 1 362 ? 0.793 5.238 -20.845 1.00 84.62 362 GLY A CA 1
ATOM 2877 C C . GLY A 1 362 ? 1.026 5.254 -22.355 1.00 84.62 362 GLY A C 1
ATOM 2878 O O . GLY A 1 362 ? 1.611 4.322 -22.887 1.00 84.62 362 GLY A O 1
ATOM 2879 N N . ARG A 1 363 ? 0.666 6.343 -23.041 1.00 82.62 363 ARG A N 1
ATOM 2880 C CA . ARG A 1 363 ? 1.022 6.541 -24.446 1.00 82.62 363 ARG A CA 1
ATOM 2881 C C . ARG A 1 363 ? 2.532 6.529 -24.608 1.00 82.62 363 ARG A C 1
ATOM 2883 O O . ARG A 1 363 ? 3.022 5.658 -25.270 1.00 82.62 363 ARG A O 1
ATOM 2890 N N . ARG A 1 364 ? 3.334 7.337 -23.929 1.00 76.38 364 ARG A N 1
ATOM 2891 C CA . ARG A 1 364 ? 4.800 7.304 -24.137 1.00 76.38 364 ARG A CA 1
ATOM 2892 C C . ARG A 1 364 ? 5.469 5.951 -23.861 1.00 76.38 364 ARG A C 1
ATOM 2894 O O . ARG A 1 364 ? 6.502 5.678 -24.457 1.00 76.38 364 ARG A O 1
ATOM 2901 N N . PHE A 1 365 ? 4.918 5.147 -22.952 1.00 73.00 365 PHE A N 1
ATOM 2902 C CA . PHE A 1 365 ? 5.434 3.817 -22.629 1.00 73.00 365 PHE A CA 1
ATOM 2903 C C . PHE A 1 365 ? 4.938 2.717 -23.577 1.00 73.00 365 PHE A C 1
ATOM 2905 O O . PHE A 1 365 ? 5.670 1.763 -23.813 1.00 73.00 365 PHE A O 1
ATOM 2912 N N . PHE A 1 366 ? 3.712 2.820 -24.100 1.00 64.44 366 PHE A N 1
ATOM 2913 C CA . PHE A 1 366 ? 3.077 1.772 -24.917 1.00 64.44 366 PHE A CA 1
ATOM 2914 C C . PHE A 1 366 ? 2.841 2.196 -26.376 1.00 64.44 366 PHE A C 1
ATOM 2916 O O . PHE A 1 366 ? 2.986 1.383 -27.282 1.00 64.44 366 PHE A O 1
ATOM 2923 N N . ASP A 1 367 ? 2.592 3.481 -26.609 1.00 52.12 367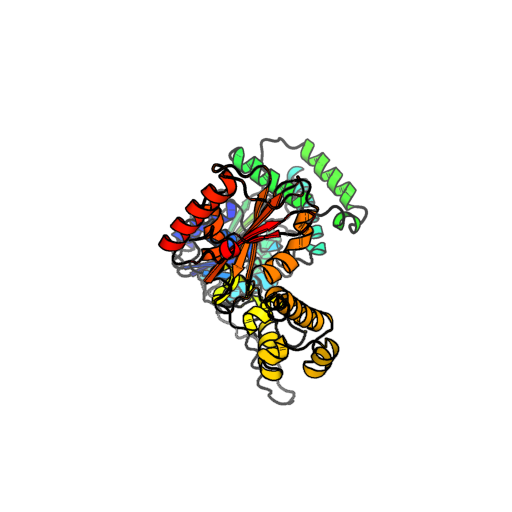 ASP A N 1
ATOM 2924 C CA . ASP A 1 367 ? 3.135 4.232 -27.752 1.00 52.12 367 ASP A CA 1
ATOM 2925 C C . ASP A 1 367 ? 4.600 4.646 -27.456 1.00 52.12 367 ASP A C 1
ATOM 2927 O O . ASP A 1 367 ? 5.008 5.791 -27.683 1.00 52.12 367 ASP A O 1
ATOM 2931 N N . GLU A 1 368 ? 5.455 3.704 -27.032 1.00 43.91 368 GLU A N 1
ATOM 2932 C CA . GLU A 1 368 ? 6.758 3.700 -27.697 1.00 43.91 368 GLU A CA 1
ATOM 2933 C C . GLU A 1 368 ? 6.396 3.623 -29.179 1.00 43.91 368 GLU A C 1
ATOM 2935 O O . GLU A 1 368 ? 5.537 2.809 -29.540 1.00 43.91 368 GLU A O 1
ATOM 2940 N N . PRO A 1 369 ? 6.855 4.562 -30.007 1.00 45.81 369 PRO A N 1
ATOM 2941 C CA . PRO A 1 369 ? 6.207 4.852 -31.264 1.00 45.81 369 PRO A CA 1
ATOM 2942 C C . PRO A 1 369 ? 6.247 3.599 -32.137 1.00 45.81 369 PRO A C 1
ATOM 2944 O O . PRO A 1 369 ? 7.181 3.387 -32.891 1.00 45.81 369 PRO A O 1
ATOM 2947 N N . HIS A 1 370 ? 5.182 2.800 -32.142 1.00 45.50 370 HIS A N 1
ATOM 2948 C CA . HIS A 1 370 ? 4.998 1.734 -33.122 1.00 45.50 370 HIS A CA 1
ATOM 2949 C C . HIS A 1 370 ? 4.833 2.337 -34.536 1.00 45.50 370 HIS A C 1
ATOM 2951 O O . HIS A 1 370 ? 4.766 1.612 -35.529 1.00 45.50 370 HIS A O 1
ATOM 2957 N N . SER A 1 371 ? 4.781 3.675 -34.615 1.00 44.50 371 SER A N 1
ATOM 2958 C CA . SER A 1 371 ? 4.911 4.516 -35.802 1.00 44.50 371 SER A CA 1
ATOM 2959 C C . SER A 1 371 ? 6.318 5.102 -36.053 1.00 44.50 371 SER A C 1
ATOM 2961 O O . SER A 1 371 ? 6.498 5.720 -37.097 1.00 44.50 371 SER A O 1
ATOM 2963 N N . LYS A 1 372 ? 7.312 4.929 -35.162 1.00 50.38 372 LYS A N 1
ATOM 2964 C CA . LYS A 1 372 ? 8.727 5.322 -35.371 1.00 50.38 372 LYS A CA 1
ATOM 2965 C C . LYS A 1 372 ? 9.754 4.212 -35.112 1.00 50.38 372 LYS A C 1
ATOM 2967 O O . LYS A 1 372 ? 10.903 4.423 -35.483 1.00 50.38 372 LYS A O 1
ATOM 2972 N N . SER A 1 373 ? 9.405 3.070 -34.513 1.00 62.88 373 SER A N 1
ATOM 2973 C CA . SER A 1 373 ? 10.304 1.912 -34.503 1.00 62.88 373 SER A CA 1
ATOM 2974 C C . SER A 1 373 ? 10.548 1.519 -35.957 1.00 62.88 373 SER A C 1
ATOM 2976 O O . SER A 1 373 ? 9.577 1.194 -36.657 1.00 62.88 373 SER A O 1
ATOM 2978 N N . PRO A 1 374 ? 11.793 1.627 -36.448 1.00 80.44 374 PRO A N 1
ATOM 2979 C CA . PRO A 1 374 ? 12.066 1.427 -37.856 1.00 80.44 374 PRO A CA 1
ATOM 2980 C C . PRO A 1 374 ? 11.674 0.006 -38.253 1.00 80.44 374 PRO A C 1
ATOM 2982 O O . PRO A 1 374 ? 11.802 -0.953 -37.481 1.00 80.44 374 PRO A O 1
ATOM 2985 N N . MET A 1 375 ? 11.153 -0.119 -39.470 1.00 89.06 375 MET A N 1
ATOM 2986 C CA . MET A 1 375 ? 11.168 -1.411 -40.132 1.00 89.06 375 MET A CA 1
ATOM 2987 C C . MET A 1 375 ? 12.614 -1.690 -40.514 1.00 89.06 375 MET A C 1
ATOM 2989 O O . MET A 1 375 ? 13.255 -0.851 -41.136 1.00 89.06 375 MET A O 1
ATOM 2993 N N . VAL A 1 376 ? 13.106 -2.846 -40.096 1.00 92.12 376 VAL A N 1
ATOM 2994 C CA . VAL A 1 376 ? 14.438 -3.338 -40.406 1.00 92.12 376 VAL A CA 1
ATOM 2995 C C . VAL A 1 376 ? 14.237 -4.574 -41.267 1.00 92.12 376 VAL A C 1
ATOM 2997 O O . VAL A 1 376 ? 13.973 -5.663 -40.760 1.00 92.12 376 VAL A O 1
ATOM 3000 N N . LEU A 1 377 ? 14.252 -4.378 -42.584 1.00 88.75 377 LEU A N 1
ATOM 3001 C CA . LEU A 1 377 ? 13.994 -5.430 -43.570 1.00 88.75 377 LEU A CA 1
ATOM 3002 C C . LEU A 1 377 ? 15.285 -6.022 -44.144 1.00 88.75 377 LEU A C 1
ATOM 3004 O O . LEU A 1 377 ? 15.240 -7.011 -44.874 1.00 88.75 377 LEU A O 1
ATOM 3008 N N . GLY A 1 378 ? 16.430 -5.415 -43.838 1.00 88.81 378 GLY A N 1
ATOM 3009 C CA . GLY A 1 378 ? 17.719 -5.792 -44.392 1.00 88.81 378 GLY A CA 1
ATOM 3010 C C . GLY A 1 378 ? 18.888 -5.115 -43.690 1.00 88.81 378 GLY A C 1
ATOM 3011 O O . GLY A 1 378 ? 18.719 -4.304 -42.779 1.00 88.81 378 GLY A O 1
ATOM 3012 N N . ALA A 1 379 ? 20.087 -5.441 -44.167 1.00 92.69 379 ALA A N 1
ATOM 3013 C CA . ALA A 1 379 ? 21.329 -4.926 -43.610 1.00 92.69 379 ALA A CA 1
ATOM 3014 C C . ALA A 1 379 ? 21.466 -3.396 -43.706 1.00 92.69 379 ALA A C 1
ATOM 3016 O O . ALA A 1 379 ? 21.992 -2.783 -42.784 1.00 92.69 379 ALA A O 1
ATOM 3017 N N . ASP A 1 380 ? 20.945 -2.774 -44.772 1.00 94.62 380 ASP A N 1
ATOM 3018 C CA . ASP A 1 380 ? 20.991 -1.313 -44.936 1.00 94.62 380 ASP A CA 1
ATOM 3019 C C . ASP A 1 380 ? 20.165 -0.598 -43.856 1.00 94.62 380 ASP A C 1
ATOM 3021 O O . ASP A 1 380 ? 20.648 0.349 -43.242 1.00 94.62 380 ASP A O 1
ATOM 3025 N N . ASP A 1 381 ? 18.954 -1.086 -43.565 1.00 93.50 381 ASP A N 1
ATOM 3026 C CA . ASP A 1 381 ? 18.087 -0.501 -42.533 1.00 93.50 381 ASP A CA 1
ATOM 3027 C C . ASP A 1 381 ? 18.712 -0.634 -41.137 1.00 93.50 381 ASP A C 1
ATOM 3029 O O . ASP A 1 381 ? 18.664 0.288 -40.320 1.00 93.50 381 ASP A O 1
ATOM 3033 N N . ALA A 1 382 ? 19.318 -1.793 -40.863 1.00 94.19 382 ALA A N 1
ATOM 3034 C CA . ALA A 1 382 ? 19.993 -2.055 -39.600 1.00 94.19 382 ALA A CA 1
ATOM 3035 C C . ALA A 1 382 ? 21.271 -1.213 -39.452 1.00 94.19 382 ALA A C 1
ATOM 3037 O O . ALA A 1 382 ? 21.525 -0.687 -38.369 1.00 94.19 382 ALA A O 1
ATOM 3038 N N . TYR A 1 383 ? 22.042 -1.026 -40.529 1.00 94.88 383 TYR A N 1
ATOM 3039 C CA . TYR A 1 383 ? 23.184 -0.113 -40.539 1.00 94.88 383 TYR A CA 1
ATOM 3040 C C . TYR A 1 383 ? 22.750 1.336 -40.322 1.00 94.88 383 TYR A C 1
ATOM 3042 O O . TYR A 1 383 ? 23.316 2.004 -39.466 1.00 94.88 383 TYR A O 1
ATOM 3050 N N . GLU A 1 384 ? 21.728 1.825 -41.026 1.00 93.75 384 GLU A N 1
ATOM 3051 C CA . GLU A 1 384 ? 21.240 3.197 -40.842 1.00 93.75 384 GLU A CA 1
ATOM 3052 C C . GLU A 1 384 ? 20.790 3.466 -39.403 1.00 93.75 384 GLU A C 1
ATOM 3054 O O . GLU A 1 384 ? 21.032 4.554 -38.873 1.00 93.75 384 GLU A O 1
ATOM 3059 N N . TYR A 1 385 ? 20.193 2.464 -38.751 1.00 92.56 385 TYR A N 1
ATOM 3060 C CA . TYR A 1 385 ? 19.825 2.531 -37.339 1.00 92.56 385 TYR A CA 1
ATOM 3061 C C . TYR A 1 385 ? 21.046 2.533 -36.399 1.00 92.56 385 TYR A C 1
ATOM 3063 O O . TYR A 1 385 ? 21.030 3.214 -35.375 1.00 92.56 385 TYR A O 1
ATOM 3071 N N . LEU A 1 386 ? 22.115 1.808 -36.743 1.00 93.75 386 LEU A N 1
ATOM 3072 C CA . LEU A 1 386 ? 23.283 1.582 -35.881 1.00 93.75 386 LEU A CA 1
ATOM 3073 C C . LEU A 1 386 ? 24.544 2.367 -36.266 1.00 93.75 386 LEU A C 1
ATOM 3075 O O . LEU A 1 386 ? 25.565 2.232 -35.595 1.00 93.75 386 LEU A O 1
ATOM 3079 N N . LYS A 1 387 ? 24.516 3.200 -37.308 1.00 91.44 387 LYS A N 1
ATOM 3080 C CA . LYS A 1 387 ? 25.711 3.850 -37.882 1.00 91.44 387 LYS A CA 1
ATOM 3081 C C . LYS A 1 387 ? 26.544 4.658 -36.888 1.00 91.44 387 LYS A C 1
ATOM 3083 O O . LYS A 1 387 ? 27.755 4.768 -37.050 1.00 91.44 387 LYS A O 1
ATOM 3088 N N . GLU A 1 388 ? 25.931 5.180 -35.825 1.00 89.94 388 GLU A N 1
ATOM 3089 C CA . GLU A 1 388 ? 26.646 5.894 -34.759 1.00 89.94 388 GLU A CA 1
ATOM 3090 C C . GLU A 1 388 ? 27.654 4.996 -34.019 1.00 89.94 388 GLU A C 1
ATOM 3092 O O . GLU A 1 388 ? 28.642 5.497 -33.473 1.00 89.94 388 GLU A O 1
ATOM 3097 N N . MET A 1 389 ? 27.471 3.669 -34.065 1.00 92.62 389 MET A N 1
ATOM 3098 C CA . MET A 1 389 ? 28.400 2.697 -33.491 1.00 92.62 389 MET A CA 1
ATOM 3099 C C . MET A 1 389 ? 29.801 2.760 -34.109 1.00 92.62 389 MET A C 1
ATOM 3101 O O . MET A 1 389 ? 30.765 2.424 -33.423 1.00 92.62 389 MET A O 1
ATOM 3105 N N . ALA A 1 390 ? 29.941 3.245 -35.348 1.00 91.56 390 ALA A N 1
ATOM 3106 C CA . ALA A 1 390 ? 31.240 3.436 -35.997 1.00 91.56 390 ALA A CA 1
ATOM 3107 C C . ALA A 1 390 ? 32.177 4.360 -35.193 1.00 91.56 390 ALA A C 1
ATOM 3109 O O . ALA A 1 390 ? 33.394 4.216 -35.242 1.00 91.56 390 ALA A O 1
ATOM 3110 N N . SER A 1 391 ? 31.614 5.290 -34.412 1.00 90.44 391 SER A N 1
ATOM 3111 C CA . SER A 1 391 ? 32.374 6.258 -33.609 1.00 90.44 391 SER A CA 1
ATOM 3112 C C . SER A 1 391 ? 32.777 5.747 -32.216 1.00 90.44 391 SER A C 1
ATOM 3114 O O . SER A 1 391 ? 33.464 6.443 -31.457 1.00 90.44 391 SER A O 1
ATOM 3116 N N . LEU A 1 392 ? 32.345 4.539 -31.839 1.00 89.31 392 LEU A N 1
ATOM 3117 C CA . LEU A 1 392 ? 32.562 4.004 -30.500 1.00 89.31 392 LEU A CA 1
ATOM 3118 C C . LEU A 1 392 ? 34.002 3.502 -30.329 1.00 89.31 392 LEU A C 1
ATOM 3120 O O . LEU A 1 392 ? 34.487 2.636 -31.048 1.00 89.31 392 LEU A O 1
ATOM 3124 N N . LYS A 1 393 ? 34.677 3.999 -29.284 1.00 88.94 393 LYS A N 1
ATOM 3125 C CA . LYS A 1 393 ? 36.085 3.674 -28.962 1.00 88.94 393 LYS A CA 1
ATOM 3126 C C . LYS A 1 393 ? 36.312 2.253 -28.440 1.00 88.94 393 LYS A C 1
ATOM 3128 O O . LYS A 1 393 ? 37.447 1.858 -28.187 1.00 88.94 393 LYS A O 1
ATOM 3133 N N . ARG A 1 394 ? 35.234 1.521 -28.180 1.00 88.44 394 ARG A N 1
ATOM 3134 C CA . ARG A 1 394 ? 35.245 0.119 -27.769 1.00 88.44 394 ARG A CA 1
ATOM 3135 C C . ARG A 1 394 ? 34.304 -0.638 -28.680 1.00 88.44 394 ARG A C 1
ATOM 3137 O O . ARG A 1 394 ? 33.362 -0.057 -29.214 1.00 88.44 394 ARG A O 1
ATOM 3144 N N . GLU A 1 395 ? 34.573 -1.916 -28.828 1.00 90.62 395 GLU A N 1
ATOM 3145 C CA . GLU A 1 395 ? 33.684 -2.838 -29.507 1.00 90.62 395 GLU A CA 1
ATOM 3146 C C . GLU A 1 395 ? 32.417 -3.042 -28.668 1.00 90.62 395 GLU A C 1
ATOM 3148 O O . GLU A 1 395 ? 32.487 -3.244 -27.453 1.00 90.62 395 GLU A O 1
ATOM 3153 N N . HIS A 1 396 ? 31.261 -2.893 -29.305 1.00 93.19 396 HIS A N 1
ATOM 3154 C CA . HIS A 1 396 ? 29.942 -3.075 -28.715 1.00 93.19 396 HIS A CA 1
ATOM 3155 C C . HIS A 1 396 ? 29.207 -4.133 -29.519 1.00 93.19 396 HIS A C 1
ATOM 3157 O O . HIS A 1 396 ? 28.957 -3.922 -30.699 1.00 93.19 396 HIS A O 1
ATOM 3163 N N . PHE A 1 397 ? 28.818 -5.230 -28.876 1.00 94.75 397 PHE A N 1
ATOM 3164 C CA . PHE A 1 397 ? 28.012 -6.276 -29.498 1.00 94.75 397 PHE A CA 1
ATOM 3165 C C . PHE A 1 397 ? 26.546 -6.082 -29.124 1.00 94.75 397 PHE A C 1
ATOM 3167 O O . PHE A 1 397 ? 26.206 -6.042 -27.938 1.00 94.75 397 PHE A O 1
ATOM 3174 N N . ARG A 1 398 ? 25.677 -5.948 -30.123 1.00 95.50 398 ARG A N 1
ATOM 3175 C CA . ARG A 1 398 ? 24.250 -5.657 -29.978 1.00 95.50 398 ARG A CA 1
ATOM 3176 C C . ARG A 1 398 ? 23.380 -6.707 -30.652 1.00 95.50 398 ARG A C 1
ATOM 3178 O O . ARG A 1 398 ? 23.772 -7.316 -31.644 1.00 95.50 398 ARG A O 1
ATOM 3185 N N . GLY A 1 399 ? 22.174 -6.868 -30.117 1.00 96.50 399 GLY A N 1
ATOM 3186 C CA . GLY A 1 399 ? 21.086 -7.608 -30.746 1.00 96.50 399 GLY A CA 1
ATOM 3187 C C . GLY A 1 399 ? 19.908 -6.682 -31.030 1.00 96.50 399 GLY A C 1
ATOM 3188 O O . GLY A 1 399 ? 19.394 -6.033 -30.120 1.00 96.50 399 GLY A O 1
ATOM 3189 N N . LEU A 1 400 ? 19.472 -6.641 -32.284 1.00 97.00 400 LEU A N 1
ATOM 3190 C CA . LEU A 1 400 ? 18.218 -6.035 -32.710 1.00 97.00 400 LEU A CA 1
ATOM 3191 C C . LEU A 1 400 ? 17.160 -7.131 -32.803 1.00 97.00 400 LEU A C 1
ATOM 3193 O O . LEU A 1 400 ? 17.263 -8.031 -33.632 1.00 97.00 400 LEU A O 1
ATOM 3197 N N . TYR A 1 401 ? 16.139 -7.059 -31.962 1.00 96.25 401 TYR A N 1
ATOM 3198 C CA . TYR A 1 401 ? 15.067 -8.045 -31.894 1.00 96.25 401 TYR A CA 1
ATOM 3199 C C . TYR A 1 401 ? 13.880 -7.536 -32.693 1.00 96.25 401 TYR A C 1
ATOM 3201 O O . TYR A 1 401 ? 13.447 -6.393 -32.514 1.00 96.25 401 TYR A O 1
ATOM 3209 N N . LEU A 1 402 ? 13.356 -8.382 -33.573 1.00 95.56 402 LEU A N 1
ATOM 3210 C CA . LEU A 1 402 ? 12.334 -8.026 -34.548 1.00 95.56 402 LEU A CA 1
ATOM 3211 C C . LEU A 1 402 ? 11.064 -8.850 -34.331 1.00 95.56 402 LEU A C 1
ATOM 3213 O O . LEU A 1 402 ? 11.122 -10.026 -33.971 1.00 95.56 402 LEU A O 1
ATOM 3217 N N . ASN A 1 403 ? 9.902 -8.257 -34.602 1.00 92.88 403 ASN A N 1
ATOM 3218 C CA . ASN A 1 403 ? 8.654 -9.017 -34.712 1.00 92.88 403 ASN A CA 1
ATOM 3219 C C . ASN A 1 403 ? 8.479 -9.646 -36.108 1.00 92.88 403 ASN A C 1
ATOM 3221 O O . ASN A 1 403 ? 9.267 -9.411 -37.021 1.00 92.88 403 ASN A O 1
ATOM 3225 N N . THR A 1 404 ? 7.390 -10.395 -36.309 1.00 88.62 404 THR A N 1
ATOM 3226 C CA . THR A 1 404 ? 7.074 -11.093 -37.575 1.00 88.62 404 THR A CA 1
ATOM 3227 C C . THR A 1 404 ? 6.897 -10.182 -38.796 1.00 88.62 404 THR A C 1
ATOM 3229 O O . THR A 1 404 ? 6.812 -10.676 -39.916 1.00 88.62 404 THR A O 1
ATOM 3232 N N . ARG A 1 405 ? 6.820 -8.858 -38.611 1.00 88.50 405 ARG A N 1
ATOM 3233 C CA . ARG A 1 405 ? 6.744 -7.860 -39.692 1.00 88.50 405 ARG A CA 1
ATOM 3234 C C . ARG A 1 405 ? 8.071 -7.121 -39.907 1.00 88.50 405 ARG A C 1
ATOM 3236 O O . ARG A 1 405 ? 8.070 -6.101 -40.591 1.00 88.50 405 ARG A O 1
ATOM 3243 N N . GLY A 1 406 ? 9.161 -7.574 -39.284 1.00 88.75 406 GLY A N 1
ATOM 3244 C CA . GLY A 1 406 ? 10.473 -6.932 -39.368 1.00 88.75 406 GLY A CA 1
ATOM 3245 C C . GLY A 1 406 ? 10.547 -5.584 -38.649 1.00 88.75 406 GLY A C 1
ATOM 3246 O O . GLY A 1 406 ? 11.384 -4.756 -38.984 1.00 88.75 406 GLY A O 1
ATOM 3247 N N . ARG A 1 407 ? 9.656 -5.296 -37.691 1.00 91.69 407 ARG A N 1
ATOM 3248 C CA . ARG A 1 407 ? 9.777 -4.075 -36.875 1.00 91.69 407 ARG A CA 1
ATOM 3249 C C . ARG A 1 407 ? 10.662 -4.329 -35.673 1.00 91.69 407 ARG A C 1
ATOM 3251 O O . ARG A 1 407 ? 10.461 -5.333 -34.987 1.00 91.69 407 ARG A O 1
ATOM 3258 N N . LEU A 1 408 ? 11.553 -3.379 -35.396 1.00 92.00 408 LEU A N 1
ATOM 3259 C CA . LEU A 1 408 ? 12.374 -3.379 -34.194 1.00 92.00 408 LEU A CA 1
ATOM 3260 C C . LEU A 1 408 ? 11.489 -3.297 -32.944 1.00 92.00 408 LEU A C 1
ATOM 3262 O O . LEU A 1 408 ? 10.758 -2.324 -32.759 1.00 92.00 408 LEU A O 1
ATOM 3266 N N . ILE A 1 409 ? 11.547 -4.333 -32.110 1.00 90.31 409 ILE A N 1
ATOM 3267 C CA . ILE A 1 409 ? 10.861 -4.394 -30.812 1.00 90.31 409 ILE A CA 1
ATOM 3268 C C . ILE A 1 409 ? 11.820 -4.153 -29.645 1.00 90.31 409 ILE A C 1
ATOM 3270 O O . ILE A 1 409 ? 11.381 -3.732 -28.580 1.00 90.31 409 ILE A O 1
ATOM 3274 N N . ARG A 1 410 ? 13.123 -4.407 -29.831 1.00 91.69 410 ARG A N 1
ATOM 3275 C CA . ARG A 1 410 ? 14.152 -4.168 -28.815 1.00 91.69 410 ARG A CA 1
ATOM 3276 C C . ARG A 1 410 ? 15.532 -4.016 -29.458 1.00 91.69 410 ARG A C 1
ATOM 3278 O O . ARG A 1 410 ? 15.847 -4.740 -30.394 1.00 91.69 410 ARG A O 1
ATOM 3285 N N . ASP A 1 411 ? 16.354 -3.119 -28.923 1.00 93.56 411 ASP A N 1
ATOM 3286 C CA . ASP A 1 411 ? 17.794 -2.997 -29.192 1.00 93.56 411 ASP A CA 1
ATOM 3287 C C . ASP A 1 411 ? 18.528 -3.216 -27.865 1.00 93.56 411 ASP A C 1
ATOM 3289 O O . ASP A 1 411 ? 18.335 -2.450 -26.919 1.00 93.56 411 ASP A O 1
ATOM 3293 N N . GLU A 1 412 ? 19.307 -4.293 -27.771 1.00 92.81 412 GLU A N 1
ATOM 3294 C CA . GLU A 1 412 ? 20.011 -4.676 -26.547 1.00 92.81 412 GLU A CA 1
ATOM 3295 C C . GLU A 1 412 ? 21.523 -4.652 -26.763 1.00 92.81 412 GLU A C 1
ATOM 3297 O O . GLU A 1 412 ? 22.044 -5.265 -27.697 1.00 92.81 412 GLU A O 1
ATOM 3302 N N . LEU A 1 413 ? 22.239 -4.006 -25.843 1.00 93.00 413 LEU A N 1
ATOM 3303 C CA . LEU A 1 413 ? 23.690 -4.102 -25.740 1.00 93.00 413 LEU A CA 1
ATOM 3304 C C . LEU A 1 413 ? 24.067 -5.349 -24.937 1.00 93.00 413 LEU A C 1
ATOM 3306 O O . LEU A 1 413 ? 23.833 -5.415 -23.734 1.00 93.00 413 LEU A O 1
ATOM 3310 N N . ILE A 1 414 ? 24.663 -6.326 -25.613 1.00 90.75 414 ILE A N 1
ATOM 3311 C CA . ILE A 1 414 ? 24.969 -7.652 -25.067 1.00 90.75 414 ILE A CA 1
ATOM 3312 C C . ILE A 1 414 ? 26.371 -7.673 -24.447 1.00 90.75 414 ILE A C 1
ATOM 3314 O O . ILE A 1 414 ? 26.575 -8.288 -23.404 1.00 90.75 414 ILE A O 1
ATOM 3318 N N . SER A 1 415 ? 27.343 -6.998 -25.068 1.00 87.38 415 SER A N 1
ATOM 3319 C CA . SER A 1 415 ? 28.728 -6.948 -24.583 1.00 87.38 415 SER A CA 1
ATOM 3320 C C . SER A 1 415 ? 29.430 -5.639 -24.957 1.00 87.38 415 SER A C 1
ATOM 3322 O O . SER A 1 415 ? 29.101 -5.019 -25.970 1.00 87.38 415 SER A O 1
ATOM 3324 N N . ILE A 1 416 ? 30.416 -5.239 -24.143 1.00 87.19 416 ILE A N 1
ATOM 3325 C CA . ILE A 1 416 ? 31.349 -4.135 -24.407 1.00 87.19 416 ILE A CA 1
ATOM 3326 C C . ILE A 1 416 ? 32.783 -4.624 -24.181 1.00 87.19 416 ILE A C 1
ATOM 3328 O O . ILE A 1 416 ? 33.107 -5.120 -23.101 1.00 87.19 416 ILE A O 1
ATOM 3332 N N . GLY A 1 417 ? 33.666 -4.376 -25.144 1.00 79.62 417 GLY A N 1
ATOM 3333 C CA . GLY A 1 417 ? 35.057 -4.830 -25.139 1.00 79.62 417 GLY A CA 1
ATOM 3334 C C . GLY A 1 417 ? 35.291 -5.920 -26.181 1.00 79.62 417 GLY A C 1
ATOM 3335 O O . GLY A 1 417 ? 34.423 -6.165 -27.007 1.00 79.62 417 GLY A O 1
ATOM 3336 N N . THR A 1 418 ? 36.465 -6.552 -26.144 1.00 69.75 418 THR A N 1
ATOM 3337 C CA . THR A 1 418 ? 36.874 -7.537 -27.153 1.00 69.75 418 THR A CA 1
ATOM 3338 C C . THR A 1 418 ? 35.880 -8.695 -27.257 1.00 69.75 418 THR A C 1
ATOM 3340 O O . THR A 1 418 ? 35.563 -9.329 -26.241 1.00 69.75 418 THR A O 1
ATOM 3343 N N . LEU A 1 419 ? 35.435 -8.994 -28.479 1.00 59.94 419 LEU A N 1
ATOM 3344 C CA . LEU A 1 419 ? 34.631 -10.167 -28.812 1.00 59.94 419 LEU A CA 1
ATOM 3345 C C . LEU A 1 419 ? 35.407 -11.471 -28.577 1.00 59.94 419 LEU A C 1
ATOM 3347 O O . LEU A 1 419 ? 36.020 -12.043 -29.466 1.00 59.94 419 LEU A O 1
ATOM 3351 N N . ASN A 1 420 ? 35.344 -11.975 -27.346 1.00 59.09 420 ASN A N 1
ATOM 3352 C CA . ASN A 1 420 ? 35.794 -13.320 -26.999 1.00 59.09 420 ASN A CA 1
ATOM 3353 C C . ASN A 1 420 ? 34.581 -14.218 -26.714 1.00 59.09 420 ASN A C 1
ATOM 3355 O O . ASN A 1 420 ? 33.603 -13.780 -26.101 1.00 59.09 420 ASN A O 1
ATOM 3359 N N . MET A 1 421 ? 34.672 -15.507 -27.067 1.00 53.81 421 MET A N 1
ATOM 3360 C CA . MET A 1 421 ? 33.611 -16.510 -26.838 1.00 53.81 421 MET A CA 1
ATOM 3361 C C . MET A 1 421 ? 33.139 -16.611 -25.372 1.00 53.81 421 MET A C 1
ATOM 3363 O O . MET A 1 421 ? 32.040 -17.093 -25.109 1.00 53.81 421 MET A O 1
ATOM 3367 N N . SER A 1 422 ? 33.946 -16.169 -24.402 1.00 52.34 422 SER A N 1
ATOM 3368 C CA . SER A 1 422 ? 33.574 -16.148 -22.983 1.00 52.34 422 SER A CA 1
ATOM 3369 C C . SER A 1 422 ? 32.600 -15.024 -22.608 1.00 52.34 422 SER A C 1
ATOM 3371 O O . SER A 1 422 ? 31.951 -15.130 -21.568 1.00 52.34 422 SER A O 1
ATOM 3373 N N . VAL A 1 423 ? 32.486 -13.968 -23.424 1.00 61.19 423 VAL A N 1
ATOM 3374 C CA . VAL A 1 423 ? 31.687 -12.765 -23.121 1.00 61.19 423 VAL A CA 1
ATOM 3375 C C . VAL A 1 423 ? 30.364 -12.745 -23.897 1.00 61.19 423 VAL A C 1
ATOM 3377 O O . VAL A 1 423 ? 29.349 -12.318 -23.354 1.00 61.19 423 VAL A O 1
ATOM 3380 N N . VAL A 1 424 ? 30.328 -13.275 -25.126 1.00 77.94 424 VAL A N 1
ATOM 3381 C CA . VAL A 1 424 ? 29.102 -13.361 -25.944 1.00 77.94 424 VAL A CA 1
ATOM 3382 C C . VAL A 1 424 ? 28.586 -14.799 -25.983 1.00 77.94 424 VAL A C 1
ATOM 3384 O O . VAL A 1 424 ? 28.819 -15.555 -26.922 1.00 77.94 424 VAL A O 1
ATOM 3387 N N . HIS A 1 425 ? 27.882 -15.198 -24.923 1.00 86.38 425 HIS A N 1
ATOM 3388 C CA . HIS A 1 425 ? 27.268 -16.523 -24.825 1.00 86.38 425 HIS A CA 1
ATOM 3389 C C . HIS A 1 425 ? 25.854 -16.511 -25.453 1.00 86.38 425 HIS A C 1
ATOM 3391 O O . HIS A 1 425 ? 25.075 -15.618 -25.118 1.00 86.38 425 HIS A O 1
ATOM 3397 N N . PRO A 1 426 ? 25.433 -17.529 -26.245 1.00 92.81 426 PRO A N 1
ATOM 3398 C CA . PRO A 1 426 ? 24.096 -17.574 -26.862 1.00 92.81 426 PRO A CA 1
ATOM 3399 C C . PRO A 1 426 ? 22.931 -17.292 -25.899 1.00 92.81 426 PRO A C 1
ATOM 3401 O O . PRO A 1 426 ? 22.014 -16.556 -26.234 1.00 92.81 426 PRO A O 1
ATOM 3404 N N . ARG A 1 427 ? 22.988 -17.804 -24.661 1.00 91.44 427 ARG A N 1
ATOM 3405 C CA . ARG A 1 427 ? 22.035 -17.466 -23.581 1.00 91.44 427 ARG A CA 1
ATOM 3406 C C . ARG A 1 427 ? 21.743 -15.962 -23.421 1.00 91.44 427 ARG A C 1
ATOM 3408 O O . ARG A 1 427 ? 20.592 -15.614 -23.194 1.00 91.44 427 ARG A O 1
ATOM 3415 N N . GLU A 1 428 ? 22.751 -15.094 -23.526 1.00 91.44 428 GLU A N 1
ATOM 3416 C CA . GLU A 1 428 ? 22.576 -13.646 -23.337 1.00 91.44 428 GLU A CA 1
ATOM 3417 C C . GLU A 1 428 ? 21.935 -13.002 -24.572 1.00 91.44 428 GLU A C 1
ATOM 3419 O O . GLU A 1 428 ? 21.203 -12.029 -24.439 1.00 91.44 428 GLU A O 1
ATOM 3424 N N . VAL A 1 429 ? 22.139 -13.593 -25.755 1.00 95.56 429 VAL A N 1
ATOM 3425 C CA . VAL A 1 429 ? 21.466 -13.208 -27.004 1.00 95.56 429 VAL A CA 1
ATOM 3426 C C . VAL A 1 429 ? 19.991 -13.624 -26.971 1.00 95.56 429 VAL A C 1
ATOM 3428 O O . VAL A 1 429 ? 19.109 -12.846 -27.314 1.00 95.56 429 VAL A O 1
ATOM 3431 N N . PHE A 1 430 ? 19.687 -14.851 -26.538 1.00 96.50 430 PHE A N 1
ATOM 3432 C CA . PHE A 1 430 ? 18.322 -15.386 -26.613 1.00 96.50 430 PHE A CA 1
ATOM 3433 C C . PHE A 1 430 ? 17.434 -15.033 -25.414 1.00 96.50 430 PHE A C 1
ATOM 3435 O O . PHE A 1 430 ? 16.214 -15.082 -25.556 1.00 96.50 430 PHE A O 1
ATOM 3442 N N . ARG A 1 431 ? 17.989 -14.639 -24.256 1.00 94.88 431 ARG A N 1
ATOM 3443 C CA . ARG A 1 431 ? 17.193 -14.160 -23.106 1.00 94.88 431 ARG A CA 1
ATOM 3444 C C . ARG A 1 431 ? 16.213 -13.039 -23.505 1.00 94.88 431 ARG A C 1
ATOM 3446 O O . ARG A 1 431 ? 15.013 -13.251 -23.332 1.00 94.88 431 ARG A O 1
ATOM 3453 N N . PRO A 1 432 ? 16.664 -11.898 -24.064 1.00 91.06 432 PRO A N 1
ATOM 3454 C CA . PRO A 1 432 ? 15.760 -10.841 -24.524 1.00 91.06 432 PRO A CA 1
ATOM 3455 C C . PRO A 1 432 ? 14.857 -11.294 -25.680 1.00 91.06 432 PRO A C 1
ATOM 3457 O O . PRO A 1 432 ? 13.699 -10.895 -25.740 1.00 91.06 432 PRO A O 1
ATOM 3460 N N . ALA A 1 433 ? 15.327 -12.174 -26.569 1.00 94.44 433 ALA A N 1
ATOM 3461 C CA . ALA A 1 433 ? 14.491 -12.689 -27.653 1.00 94.44 433 ALA A CA 1
ATOM 3462 C C . ALA A 1 433 ? 13.240 -13.415 -27.127 1.00 94.44 433 ALA A C 1
ATOM 3464 O O . ALA A 1 433 ? 12.138 -13.195 -27.628 1.00 94.44 433 ALA A O 1
ATOM 3465 N N . VAL A 1 434 ? 13.397 -14.233 -26.083 1.00 93.69 434 VAL A N 1
ATOM 3466 C CA . VAL A 1 434 ? 12.284 -14.928 -25.420 1.00 93.69 434 VAL A CA 1
ATOM 3467 C C . VAL A 1 434 ? 11.424 -13.950 -24.618 1.00 93.69 434 VAL A C 1
ATOM 3469 O O . VAL A 1 434 ? 10.200 -13.993 -24.718 1.00 93.69 434 VAL A O 1
ATOM 3472 N N . GLU A 1 435 ? 12.048 -13.049 -23.857 1.00 90.44 435 GLU A N 1
ATOM 3473 C CA . GLU A 1 435 ? 11.356 -12.057 -23.022 1.00 90.44 435 GLU A CA 1
ATOM 3474 C C . GLU A 1 435 ? 10.421 -11.153 -23.838 1.00 90.44 435 GLU A C 1
ATOM 3476 O O . GLU A 1 435 ? 9.277 -10.923 -23.445 1.00 90.44 435 GLU A O 1
ATOM 3481 N N . PHE A 1 436 ? 10.875 -10.697 -25.007 1.00 85.75 436 PHE A N 1
ATOM 3482 C CA . PHE A 1 436 ? 10.127 -9.781 -25.870 1.00 85.75 436 PHE A CA 1
ATOM 3483 C C . PHE A 1 436 ? 9.368 -10.479 -27.007 1.00 85.75 436 PHE A C 1
ATOM 3485 O O . PHE A 1 436 ? 8.786 -9.804 -27.854 1.00 85.75 436 PHE A O 1
ATOM 3492 N N . SER A 1 437 ? 9.322 -11.818 -27.026 1.00 91.12 437 SER A N 1
ATOM 3493 C CA . SER A 1 437 ? 8.649 -12.597 -28.082 1.00 91.12 437 SER A CA 1
ATOM 3494 C C . SER A 1 437 ? 9.133 -12.237 -29.497 1.00 91.12 437 SER A C 1
ATOM 3496 O O . SER A 1 437 ? 8.336 -12.012 -30.413 1.00 91.12 437 SER A O 1
ATOM 3498 N N . ALA A 1 438 ? 10.452 -12.149 -29.670 1.00 93.88 438 ALA A N 1
ATOM 3499 C CA . ALA A 1 438 ? 11.082 -11.856 -30.949 1.00 93.88 438 ALA A CA 1
ATOM 3500 C C . ALA A 1 438 ? 10.876 -13.001 -31.948 1.00 93.88 438 ALA A C 1
ATOM 3502 O O . ALA A 1 438 ? 11.046 -14.172 -31.617 1.00 93.88 438 ALA A O 1
ATOM 3503 N N . ALA A 1 439 ? 10.545 -12.645 -33.188 1.00 93.69 439 ALA A N 1
ATOM 3504 C CA . ALA A 1 439 ? 10.477 -13.585 -34.302 1.00 93.69 439 ALA A CA 1
ATOM 3505 C C . ALA A 1 439 ? 11.855 -13.803 -34.947 1.00 93.69 439 ALA A C 1
ATOM 3507 O O . ALA A 1 439 ? 12.151 -14.906 -35.398 1.00 93.69 439 ALA A O 1
ATOM 3508 N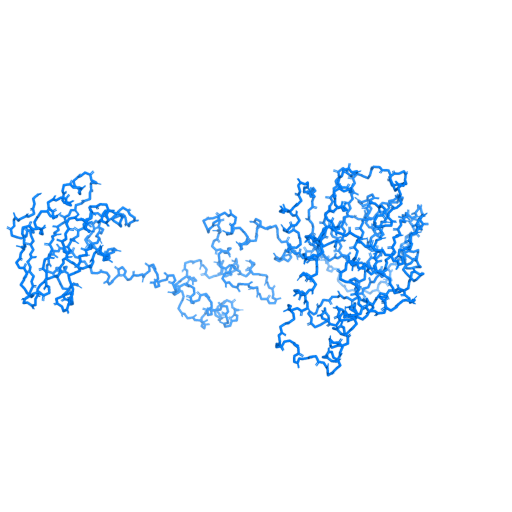 N . ALA A 1 440 ? 12.688 -12.759 -34.978 1.00 95.94 440 ALA A N 1
ATOM 3509 C CA . ALA A 1 440 ? 14.027 -12.796 -35.554 1.00 95.94 440 ALA A CA 1
ATOM 3510 C C . ALA A 1 440 ? 14.978 -11.830 -34.831 1.00 95.94 440 ALA A C 1
ATOM 3512 O O . ALA A 1 440 ? 14.536 -10.913 -34.131 1.00 95.94 440 ALA A O 1
ATOM 3513 N N . ILE A 1 441 ? 16.282 -12.032 -35.016 1.00 97.50 441 ILE A N 1
ATOM 3514 C CA . ILE A 1 441 ? 17.358 -11.227 -34.430 1.00 97.50 441 ILE A CA 1
ATOM 3515 C C . ILE A 1 441 ? 18.334 -10.807 -35.534 1.00 97.50 441 ILE A C 1
ATOM 3517 O O . ILE A 1 441 ? 18.743 -11.638 -36.342 1.00 97.50 441 ILE A O 1
ATOM 3521 N N . ILE A 1 442 ? 18.755 -9.543 -35.540 1.00 97.44 442 ILE A N 1
ATOM 3522 C CA . ILE A 1 442 ? 19.947 -9.085 -36.267 1.00 97.44 442 ILE A CA 1
ATOM 3523 C C . ILE A 1 442 ? 21.035 -8.785 -35.243 1.00 97.44 442 ILE A C 1
ATOM 3525 O O . ILE A 1 442 ? 20.824 -8.015 -34.307 1.00 97.44 442 ILE A O 1
ATOM 3529 N N . LEU A 1 443 ? 22.196 -9.404 -35.411 1.00 97.31 443 LEU A N 1
ATOM 3530 C CA . LEU A 1 443 ? 23.372 -9.129 -34.593 1.00 97.31 443 LEU A CA 1
ATOM 3531 C C . LEU A 1 443 ? 24.147 -7.962 -35.198 1.00 97.31 443 LEU A C 1
ATOM 3533 O O . LEU A 1 443 ? 24.179 -7.803 -36.420 1.00 97.31 443 LEU A O 1
ATOM 3537 N N . ALA A 1 444 ? 24.809 -7.169 -34.366 1.00 96.75 444 ALA A N 1
ATOM 3538 C CA . ALA A 1 444 ? 25.713 -6.142 -34.857 1.00 96.75 444 ALA A CA 1
ATOM 3539 C C . ALA A 1 444 ? 26.875 -5.880 -33.908 1.00 96.75 444 ALA A C 1
ATOM 3541 O O . ALA A 1 444 ? 26.698 -5.905 -32.690 1.00 96.75 444 ALA A O 1
ATOM 3542 N N . HIS A 1 445 ? 28.040 -5.551 -34.455 1.00 96.19 445 HIS A N 1
ATOM 3543 C CA . HIS A 1 445 ? 29.120 -4.964 -33.671 1.00 96.19 445 HIS A CA 1
ATOM 3544 C C . HIS A 1 445 ? 29.944 -3.963 -34.461 1.00 96.19 445 HIS A C 1
ATOM 3546 O O . HIS A 1 445 ? 29.900 -3.931 -35.687 1.00 96.19 445 HIS A O 1
ATOM 3552 N N . ASN A 1 446 ? 30.672 -3.108 -33.744 1.00 95.56 446 ASN A N 1
ATOM 3553 C CA . ASN A 1 446 ? 31.593 -2.156 -34.348 1.00 95.56 446 ASN A CA 1
ATOM 3554 C C . ASN A 1 446 ? 33.048 -2.568 -34.146 1.00 95.56 446 ASN A C 1
ATOM 3556 O O . ASN A 1 446 ? 33.424 -2.997 -33.056 1.00 95.56 446 ASN A O 1
ATOM 3560 N N . HIS A 1 447 ? 33.874 -2.307 -35.153 1.00 93.44 447 HIS A N 1
ATOM 3561 C CA . HIS A 1 447 ? 35.325 -2.404 -35.059 1.00 93.44 447 HIS A CA 1
ATOM 3562 C C . HIS A 1 447 ? 35.931 -1.022 -34.786 1.00 93.44 447 HIS A C 1
ATOM 3564 O O . HIS A 1 447 ? 35.900 -0.159 -35.665 1.00 93.44 447 HIS A O 1
ATOM 3570 N N . PRO A 1 448 ?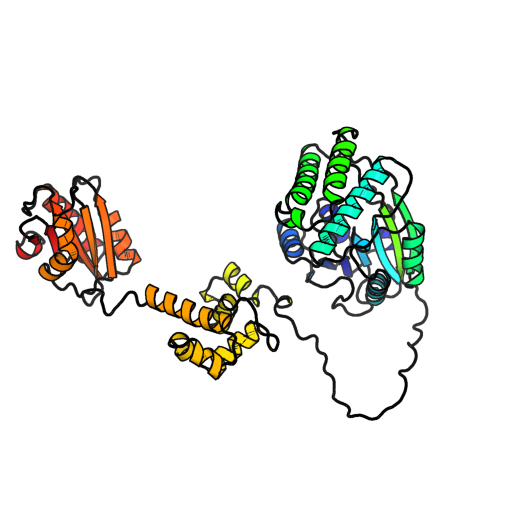 36.544 -0.783 -33.608 1.00 88.56 448 PRO A N 1
ATOM 3571 C CA . PRO A 1 448 ? 37.212 0.488 -33.317 1.00 88.56 448 PRO A CA 1
ATOM 3572 C C . PRO A 1 448 ? 38.395 0.803 -34.248 1.00 88.56 448 PRO A C 1
ATOM 3574 O O . PRO A 1 448 ? 38.843 1.944 -34.287 1.00 88.56 448 PRO A O 1
ATOM 3577 N N . SER A 1 449 ? 38.916 -0.197 -34.973 1.00 88.69 449 SER A N 1
ATOM 3578 C CA . SER A 1 449 ? 39.932 -0.023 -36.021 1.00 88.69 449 SER A CA 1
ATOM 3579 C C . SER A 1 449 ? 39.398 0.682 -37.273 1.00 88.69 449 SER A C 1
ATOM 3581 O O . SER A 1 449 ? 40.196 1.148 -38.080 1.00 88.69 449 SER A O 1
ATOM 3583 N N . GLY A 1 450 ? 38.073 0.733 -37.447 1.00 88.50 450 GLY A N 1
ATOM 3584 C CA . GLY A 1 450 ? 37.399 1.319 -38.603 1.00 88.50 450 GLY A CA 1
ATOM 3585 C C . GLY A 1 450 ? 37.193 0.366 -39.788 1.00 88.50 450 GLY A C 1
ATOM 3586 O O . GLY A 1 450 ? 36.384 0.686 -40.657 1.00 88.50 450 GLY A O 1
ATOM 3587 N N . ASP A 1 451 ? 37.853 -0.797 -39.819 1.00 92.56 451 ASP A N 1
ATOM 3588 C CA . ASP A 1 451 ? 37.708 -1.812 -40.877 1.00 92.56 451 ASP A CA 1
ATOM 3589 C C . ASP A 1 451 ? 36.572 -2.800 -40.540 1.00 92.56 451 ASP A C 1
ATOM 3591 O O . ASP A 1 451 ? 36.703 -3.531 -39.557 1.00 92.56 451 ASP A O 1
ATOM 3595 N N . PRO A 1 452 ? 35.475 -2.865 -41.323 1.00 93.56 452 PRO A N 1
ATOM 3596 C CA . PRO A 1 452 ? 34.352 -3.769 -41.063 1.00 93.56 452 PRO A CA 1
ATOM 3597 C C . PRO A 1 452 ? 34.600 -5.229 -41.493 1.00 93.56 452 PRO A C 1
ATOM 3599 O O . PRO A 1 452 ? 33.671 -6.037 -41.484 1.00 93.56 452 PRO A O 1
ATOM 3602 N N . THR A 1 453 ? 35.814 -5.594 -41.916 1.00 92.94 453 THR A N 1
ATOM 3603 C CA . THR A 1 453 ? 36.143 -6.971 -42.312 1.00 92.94 453 THR A CA 1
ATOM 3604 C C . THR A 1 453 ? 36.006 -7.939 -41.123 1.00 92.94 453 THR A C 1
ATOM 3606 O O . THR A 1 453 ? 36.651 -7.707 -40.102 1.00 92.94 453 THR A O 1
ATOM 3609 N N . PRO A 1 454 ? 35.228 -9.039 -41.235 1.00 92.88 454 PRO A N 1
ATOM 3610 C CA . PRO A 1 454 ? 35.064 -10.010 -40.149 1.00 92.88 454 PRO A CA 1
ATOM 3611 C C . PRO A 1 454 ? 36.365 -10.738 -39.814 1.00 92.88 454 PRO A C 1
ATOM 3613 O O . PRO A 1 454 ? 37.047 -11.234 -40.716 1.00 92.88 454 PRO A O 1
ATOM 3616 N N . SER A 1 455 ? 36.637 -10.893 -38.521 1.00 90.81 455 SER A N 1
ATOM 3617 C CA . SER A 1 455 ? 37.632 -11.824 -37.986 1.00 90.81 455 SER A CA 1
ATOM 3618 C C . SER A 1 455 ? 37.116 -13.273 -37.983 1.00 90.81 455 SER A C 1
ATOM 3620 O O . SER A 1 455 ? 35.925 -13.541 -38.170 1.00 90.81 455 SER A O 1
ATOM 3622 N N . GLU A 1 456 ? 38.006 -14.245 -37.760 1.00 89.62 456 GLU A N 1
ATOM 3623 C CA . GLU A 1 456 ? 37.592 -15.647 -37.586 1.00 89.62 456 GLU A CA 1
ATOM 3624 C C . GLU A 1 456 ? 36.778 -15.839 -36.298 1.00 89.62 456 GLU A C 1
ATOM 3626 O O . GLU A 1 456 ? 35.867 -16.672 -36.251 1.00 89.62 456 GLU A O 1
ATOM 3631 N N . GLU A 1 457 ? 37.058 -15.038 -35.270 1.00 87.81 457 GLU A N 1
ATOM 3632 C CA . GLU A 1 457 ? 36.308 -14.989 -34.021 1.00 87.81 457 GLU A CA 1
ATOM 3633 C C . GLU A 1 457 ? 34.854 -14.556 -34.258 1.00 87.81 457 GLU A C 1
ATOM 3635 O O . GLU A 1 457 ? 33.937 -15.234 -33.780 1.00 87.81 457 GLU A O 1
ATOM 3640 N N . ASP A 1 458 ? 34.625 -13.521 -35.073 1.00 90.38 458 ASP A N 1
ATOM 3641 C CA . ASP A 1 458 ? 33.276 -13.054 -35.425 1.00 90.38 458 ASP A CA 1
ATOM 3642 C C . ASP A 1 458 ? 32.485 -14.153 -36.122 1.00 90.38 458 ASP A C 1
ATOM 3644 O O . ASP A 1 458 ? 31.334 -14.437 -35.774 1.00 90.38 458 ASP A O 1
ATOM 3648 N N . LEU A 1 459 ? 33.115 -14.830 -37.086 1.00 92.19 459 LEU A N 1
ATOM 3649 C CA . LEU A 1 459 ? 32.497 -15.936 -37.814 1.00 92.19 459 LEU A CA 1
ATOM 3650 C C . LEU A 1 459 ? 32.187 -17.114 -36.886 1.00 92.19 459 LEU A C 1
ATOM 3652 O O . LEU A 1 459 ? 31.120 -17.721 -36.999 1.00 92.19 459 LEU A O 1
ATOM 3656 N N . SER A 1 460 ? 33.090 -17.435 -35.961 1.00 90.62 460 SER A N 1
ATOM 3657 C CA . SER A 1 460 ? 32.906 -18.509 -34.983 1.00 90.62 460 SER A CA 1
ATOM 3658 C C . SER A 1 460 ? 31.725 -18.233 -34.046 1.00 90.62 460 SER A C 1
ATOM 3660 O O . SER A 1 460 ? 30.823 -19.069 -33.923 1.00 90.62 460 SER A O 1
ATOM 3662 N N . ILE A 1 461 ? 31.673 -17.034 -33.454 1.00 90.81 461 ILE A N 1
ATOM 3663 C CA . ILE A 1 461 ? 30.587 -16.601 -32.561 1.00 90.81 461 ILE A CA 1
ATOM 3664 C C . ILE A 1 461 ? 29.252 -16.599 -33.313 1.00 90.81 461 ILE A C 1
ATOM 3666 O O . ILE A 1 461 ? 28.260 -17.138 -32.820 1.00 90.81 461 ILE A O 1
ATOM 3670 N N . THR A 1 462 ? 29.234 -16.069 -34.539 1.00 93.56 462 THR A N 1
ATOM 3671 C CA . THR A 1 462 ? 28.031 -16.050 -35.386 1.00 93.56 462 THR A CA 1
ATOM 3672 C C . THR A 1 462 ? 27.488 -17.454 -35.612 1.00 93.56 462 THR A C 1
ATOM 3674 O O . THR A 1 462 ? 26.306 -17.693 -35.382 1.00 93.56 462 THR A O 1
ATOM 3677 N N . ARG A 1 463 ? 28.344 -18.406 -36.012 1.00 93.19 463 ARG A N 1
ATOM 3678 C CA . ARG A 1 463 ? 27.934 -19.802 -36.241 1.00 93.19 463 ARG A CA 1
ATOM 3679 C C . ARG A 1 463 ? 27.336 -20.417 -34.979 1.00 93.19 463 ARG A C 1
ATOM 3681 O O . ARG A 1 463 ? 26.295 -21.062 -35.052 1.00 93.19 463 ARG A O 1
ATOM 3688 N N . GLN A 1 464 ? 27.951 -20.187 -33.820 1.00 93.00 464 GLN A N 1
ATOM 3689 C CA . GLN A 1 464 ? 27.447 -20.712 -32.552 1.00 93.00 464 GLN A CA 1
ATOM 3690 C C . GLN A 1 464 ? 26.056 -20.157 -32.203 1.00 93.00 464 GLN A C 1
ATOM 3692 O O . GLN A 1 464 ? 25.192 -20.903 -31.739 1.00 93.00 464 GLN A O 1
ATOM 3697 N N . ILE A 1 465 ? 25.826 -18.860 -32.428 1.00 95.44 465 ILE A N 1
ATOM 3698 C CA . ILE A 1 465 ? 24.530 -18.222 -32.166 1.00 95.44 465 ILE A CA 1
ATOM 3699 C C . ILE A 1 465 ? 23.474 -18.699 -33.173 1.00 95.44 465 ILE A C 1
ATOM 3701 O O . ILE A 1 465 ? 22.348 -18.978 -32.769 1.00 95.44 465 ILE A O 1
ATOM 3705 N N . VAL A 1 466 ? 23.832 -18.856 -34.451 1.00 95.75 466 VAL A N 1
ATOM 3706 C CA . VAL A 1 466 ? 22.937 -19.385 -35.496 1.00 95.75 466 VAL A CA 1
ATOM 3707 C C . VAL A 1 466 ? 22.467 -20.802 -35.157 1.00 95.75 466 VAL A C 1
ATOM 3709 O O . VAL A 1 466 ? 21.268 -21.074 -35.206 1.00 95.75 466 VAL A O 1
ATOM 3712 N N . GLU A 1 467 ? 23.371 -21.694 -34.746 1.00 94.88 467 GLU A N 1
ATOM 3713 C CA . GLU A 1 467 ? 22.999 -23.057 -34.338 1.00 94.88 467 GLU A CA 1
ATOM 3714 C C . GLU A 1 467 ? 22.087 -23.064 -33.103 1.00 94.88 467 GLU A C 1
ATOM 3716 O O . GLU A 1 467 ? 21.108 -23.809 -33.049 1.00 94.88 467 GLU A O 1
ATOM 3721 N N . ALA A 1 468 ? 22.339 -22.183 -32.132 1.00 95.81 468 ALA A N 1
ATOM 3722 C CA . ALA A 1 468 ? 21.435 -22.007 -31.000 1.00 95.81 468 ALA A CA 1
ATOM 3723 C C . ALA A 1 468 ? 20.060 -21.457 -31.433 1.00 95.81 468 ALA A C 1
ATOM 3725 O O . ALA A 1 468 ? 19.039 -21.915 -30.925 1.00 95.81 468 ALA A O 1
ATOM 3726 N N . GLY A 1 469 ? 20.010 -20.544 -32.407 1.00 96.00 469 GLY A N 1
ATOM 3727 C CA . GLY A 1 469 ? 18.764 -20.012 -32.968 1.00 96.00 469 GLY A CA 1
ATOM 3728 C C . GLY A 1 469 ? 17.901 -21.086 -33.624 1.00 96.00 469 GLY A C 1
ATOM 3729 O O . GLY A 1 469 ? 16.694 -21.136 -33.380 1.00 96.00 469 GLY A O 1
ATOM 3730 N N . LYS A 1 470 ? 18.528 -22.022 -34.351 1.00 95.06 470 LYS A N 1
ATOM 3731 C CA . LYS A 1 470 ? 17.855 -23.200 -34.930 1.00 95.06 470 LYS A CA 1
ATOM 3732 C C . LYS A 1 470 ? 17.185 -24.060 -33.852 1.00 95.06 470 LYS A C 1
ATOM 3734 O O . LYS A 1 470 ? 16.062 -24.513 -34.052 1.00 95.06 470 LYS A O 1
ATOM 3739 N N . ILE A 1 471 ? 17.835 -24.245 -32.700 1.00 95.50 471 ILE A N 1
ATOM 3740 C CA . ILE A 1 471 ? 17.277 -24.993 -31.558 1.00 95.50 471 ILE A CA 1
ATOM 3741 C C . ILE A 1 471 ? 16.130 -24.219 -30.894 1.00 95.50 471 ILE A C 1
ATOM 3743 O O . ILE A 1 471 ? 15.109 -24.807 -30.542 1.00 95.50 471 ILE A O 1
ATOM 3747 N N . MET A 1 472 ? 16.295 -22.907 -30.718 1.00 94.50 472 MET A N 1
ATOM 3748 C CA . MET A 1 472 ? 15.310 -22.045 -30.055 1.00 94.50 472 MET A CA 1
ATOM 3749 C C . MET A 1 472 ? 14.085 -21.739 -30.926 1.00 94.50 472 MET A C 1
ATOM 3751 O O . MET A 1 472 ? 13.074 -21.277 -30.402 1.00 94.50 472 MET A O 1
ATOM 3755 N N . GLY A 1 473 ? 14.165 -21.971 -32.240 1.00 93.50 473 GLY A N 1
ATOM 3756 C CA . GLY A 1 473 ? 13.128 -21.574 -33.193 1.00 93.50 473 GLY A CA 1
ATOM 3757 C C . GLY A 1 473 ? 13.061 -20.059 -33.413 1.00 93.50 473 GLY A C 1
ATOM 3758 O O . GLY A 1 473 ? 11.994 -19.544 -33.733 1.00 93.50 473 GLY A O 1
ATOM 3759 N N . ILE A 1 474 ? 14.179 -19.351 -33.216 1.00 96.00 474 ILE A N 1
ATOM 3760 C CA . ILE A 1 474 ? 14.297 -17.899 -33.408 1.00 96.00 474 ILE A CA 1
ATOM 3761 C C . ILE A 1 474 ? 15.403 -17.652 -34.435 1.00 96.00 474 ILE A C 1
ATOM 3763 O O . ILE A 1 474 ? 16.557 -18.024 -34.219 1.00 96.00 474 ILE A O 1
ATOM 3767 N N . GLU A 1 475 ? 15.043 -17.039 -35.560 1.00 93.88 475 GLU A N 1
ATOM 3768 C CA . GLU A 1 475 ? 15.944 -16.847 -36.697 1.00 93.88 475 GLU A CA 1
ATOM 3769 C C . GLU A 1 475 ? 16.988 -15.754 -36.422 1.00 93.88 475 GLU A C 1
ATOM 3771 O O . GLU A 1 475 ? 16.657 -14.669 -35.940 1.00 93.88 475 GLU A O 1
ATOM 3776 N N . ILE A 1 476 ? 18.251 -16.022 -36.767 1.00 96.69 476 ILE A N 1
ATOM 3777 C CA . ILE A 1 476 ? 19.282 -14.984 -36.879 1.00 96.69 476 ILE A CA 1
ATOM 3778 C C . ILE A 1 476 ? 19.288 -14.513 -38.329 1.00 96.69 476 ILE A C 1
ATOM 3780 O O . ILE A 1 476 ? 19.786 -15.213 -39.206 1.00 96.69 476 ILE A O 1
ATOM 3784 N N . PHE A 1 477 ? 18.698 -13.349 -38.570 1.00 94.50 477 PHE A N 1
ATOM 3785 C CA . PHE A 1 477 ? 18.459 -12.827 -39.911 1.00 94.50 477 PHE A CA 1
ATOM 3786 C C . PHE A 1 477 ? 19.743 -12.296 -40.561 1.00 94.50 477 PHE A C 1
ATOM 3788 O O . PHE A 1 477 ? 19.985 -12.522 -41.744 1.00 94.50 477 PHE A O 1
ATOM 3795 N N . ASP A 1 478 ? 20.591 -11.614 -39.786 1.00 96.56 478 ASP A N 1
ATOM 3796 C CA . ASP A 1 478 ? 21.897 -11.148 -40.250 1.00 96.56 478 ASP A CA 1
ATOM 3797 C C . ASP A 1 478 ? 22.860 -10.909 -39.077 1.00 96.56 478 ASP A C 1
ATOM 3799 O O . ASP A 1 478 ? 22.453 -10.847 -37.912 1.00 96.56 478 ASP A O 1
ATOM 3803 N N . HIS A 1 479 ? 24.139 -10.732 -39.400 1.00 96.75 479 HIS A N 1
ATOM 3804 C CA . HIS A 1 479 ? 25.142 -10.170 -38.513 1.00 96.75 479 HIS A CA 1
ATOM 3805 C C . HIS A 1 479 ? 25.933 -9.083 -39.249 1.00 96.75 479 HIS A C 1
ATOM 3807 O O . HIS A 1 479 ? 26.563 -9.345 -40.276 1.00 96.75 479 HIS A O 1
ATOM 3813 N N . ILE A 1 480 ? 25.876 -7.863 -38.718 1.00 96.75 480 ILE A N 1
ATOM 3814 C CA . ILE A 1 480 ? 26.413 -6.656 -39.340 1.00 96.75 480 ILE A CA 1
ATOM 3815 C C . ILE A 1 480 ? 27.641 -6.159 -38.583 1.00 96.75 480 ILE A C 1
ATOM 3817 O O . ILE A 1 480 ? 27.589 -5.917 -37.380 1.00 96.75 480 ILE A O 1
ATOM 3821 N N . ILE A 1 481 ? 28.733 -5.949 -39.307 1.00 96.44 481 ILE A N 1
ATOM 3822 C CA . ILE A 1 481 ? 29.984 -5.423 -38.759 1.00 96.44 481 ILE A CA 1
ATOM 3823 C C . ILE A 1 481 ? 30.154 -3.993 -39.245 1.00 96.44 481 ILE A C 1
ATOM 3825 O O . ILE A 1 481 ? 30.146 -3.749 -40.448 1.00 96.44 481 ILE A O 1
ATOM 3829 N N . ILE A 1 482 ? 30.272 -3.047 -38.319 1.00 96.81 482 ILE A N 1
ATOM 3830 C CA . ILE A 1 482 ? 30.249 -1.607 -38.584 1.00 96.81 482 ILE A CA 1
ATOM 3831 C C . ILE A 1 482 ? 31.655 -1.025 -38.419 1.00 96.81 482 ILE A C 1
ATOM 3833 O O . ILE A 1 482 ? 32.285 -1.169 -37.370 1.00 96.81 482 ILE A O 1
ATOM 3837 N N . GLY A 1 483 ? 32.122 -0.323 -39.448 1.00 93.75 483 GLY A N 1
ATOM 3838 C CA . GLY A 1 483 ? 33.385 0.408 -39.475 1.00 93.75 483 GLY A CA 1
ATOM 3839 C C . GLY A 1 483 ? 33.182 1.884 -39.825 1.00 93.75 483 GLY A C 1
ATOM 3840 O O . GLY A 1 483 ? 32.061 2.344 -40.037 1.00 93.75 483 GLY A O 1
ATOM 3841 N N . GLU A 1 484 ? 34.274 2.641 -39.915 1.00 89.06 484 GLU A N 1
ATOM 3842 C CA . GLU A 1 484 ? 34.232 4.084 -40.206 1.00 89.06 484 GLU A CA 1
ATOM 3843 C C . GLU A 1 484 ? 33.746 4.366 -41.638 1.00 89.06 484 GLU A C 1
ATOM 3845 O O . GLU A 1 484 ? 33.027 5.332 -41.881 1.00 89.06 484 GLU A O 1
ATOM 3850 N N . ALA A 1 485 ? 34.092 3.485 -42.582 1.00 82.75 485 ALA A N 1
ATOM 3851 C CA . ALA A 1 485 ? 33.764 3.632 -43.999 1.00 82.75 485 ALA A CA 1
ATOM 3852 C C . ALA A 1 485 ? 32.441 2.961 -44.425 1.00 82.75 485 ALA A C 1
ATOM 3854 O O . ALA A 1 485 ? 32.073 3.051 -45.597 1.00 82.75 485 ALA A O 1
ATOM 3855 N N . GLY A 1 486 ? 31.733 2.271 -43.522 1.00 92.06 486 GLY A N 1
ATOM 3856 C CA . GLY A 1 486 ? 30.515 1.531 -43.865 1.00 92.06 486 GLY A CA 1
ATOM 3857 C C . GLY A 1 486 ? 30.305 0.283 -43.013 1.00 92.06 486 GLY A C 1
ATOM 3858 O O . GLY A 1 486 ? 30.628 0.271 -41.826 1.00 92.06 486 GLY A O 1
ATOM 3859 N N . TYR A 1 487 ? 29.754 -0.772 -43.616 1.00 97.00 487 TYR A N 1
ATOM 3860 C CA . TYR A 1 487 ? 29.479 -2.029 -42.926 1.00 97.00 487 TYR A CA 1
ATOM 3861 C C . TYR A 1 487 ? 29.655 -3.259 -43.828 1.00 97.00 487 TYR A C 1
ATOM 3863 O O . TYR A 1 487 ? 29.614 -3.153 -45.054 1.00 97.00 487 TYR A O 1
ATOM 3871 N N . VAL A 1 488 ? 29.796 -4.433 -43.209 1.00 96.88 488 VAL A N 1
ATOM 3872 C CA . VAL A 1 488 ? 29.734 -5.754 -43.857 1.00 96.88 488 VAL A CA 1
ATOM 3873 C C . VAL A 1 488 ? 28.545 -6.534 -43.300 1.00 96.88 488 VAL A C 1
ATOM 3875 O O . VAL A 1 488 ? 28.335 -6.568 -42.092 1.00 96.88 488 VAL A O 1
ATOM 3878 N N . SER A 1 489 ? 27.770 -7.172 -44.181 1.00 96.75 489 SER A N 1
ATOM 3879 C CA . SER A 1 489 ? 26.686 -8.101 -43.826 1.00 96.75 489 SER A CA 1
ATOM 3880 C C . SER A 1 489 ? 27.148 -9.532 -44.069 1.00 96.75 489 SER A C 1
ATOM 3882 O O . SER A 1 489 ? 27.477 -9.902 -45.200 1.00 96.75 489 SER A O 1
ATOM 3884 N N . LEU A 1 490 ? 27.162 -10.355 -43.019 1.00 95.88 490 LEU A N 1
ATOM 3885 C CA . LEU A 1 490 ? 27.547 -11.760 -43.151 1.00 95.88 490 LEU A CA 1
ATOM 3886 C C . LEU A 1 490 ? 26.531 -12.566 -43.968 1.00 95.88 490 LEU A C 1
ATOM 3888 O O . LEU A 1 490 ? 26.922 -13.536 -44.622 1.00 95.88 490 LEU A O 1
ATOM 3892 N N . HIS A 1 491 ? 25.258 -12.162 -43.980 1.00 93.31 491 HIS A N 1
ATOM 3893 C CA . HIS A 1 491 ? 24.251 -12.757 -44.851 1.00 93.31 491 HIS A CA 1
ATOM 3894 C C . HIS A 1 491 ? 24.530 -12.462 -46.335 1.00 93.31 491 HIS A C 1
ATOM 3896 O O . HIS A 1 491 ? 24.582 -13.394 -47.139 1.00 93.31 491 HIS A O 1
ATOM 3902 N N . ARG A 1 492 ? 24.791 -11.196 -46.708 1.00 91.88 492 ARG A N 1
ATOM 3903 C CA . ARG A 1 492 ? 25.092 -10.803 -48.105 1.00 91.88 492 ARG A CA 1
ATOM 3904 C C . ARG A 1 492 ? 26.375 -11.442 -48.640 1.00 91.88 492 ARG A C 1
ATOM 3906 O O . ARG A 1 492 ? 26.427 -11.817 -49.806 1.00 91.88 492 ARG A O 1
ATOM 3913 N N . GLU A 1 493 ? 27.374 -11.614 -47.780 1.00 89.81 493 GLU A N 1
ATOM 3914 C CA . GLU A 1 493 ? 28.643 -12.279 -48.104 1.00 89.81 493 GLU A CA 1
ATOM 3915 C C . GLU A 1 493 ? 28.533 -13.819 -48.167 1.00 89.81 493 GLU A C 1
ATOM 3917 O O . GLU A 1 493 ? 29.522 -14.508 -48.422 1.00 89.81 493 GLU A O 1
ATOM 3922 N N . GLY A 1 494 ? 27.355 -14.399 -47.896 1.00 87.31 494 GLY A N 1
ATOM 3923 C CA . GLY A 1 494 ? 27.151 -15.854 -47.881 1.00 87.31 494 GLY A CA 1
ATOM 3924 C C . GLY A 1 494 ? 27.883 -16.577 -46.741 1.00 87.31 494 GLY A C 1
ATOM 3925 O O . GLY A 1 494 ? 28.108 -17.791 -46.809 1.00 87.31 494 GLY A O 1
ATOM 3926 N N . LYS A 1 495 ? 28.273 -15.836 -45.696 1.00 82.25 495 LYS A N 1
ATOM 3927 C CA . LYS A 1 495 ? 28.992 -16.329 -44.510 1.00 82.25 495 LYS A CA 1
ATOM 3928 C C . LYS A 1 495 ? 28.051 -16.762 -43.376 1.00 82.25 495 LYS A C 1
ATOM 3930 O O . LYS A 1 495 ? 28.511 -17.397 -42.428 1.00 82.25 495 LYS A O 1
ATOM 3935 N N . LEU A 1 496 ? 26.753 -16.472 -43.496 1.00 80.88 496 LEU A N 1
ATOM 3936 C CA . LEU A 1 496 ? 25.676 -16.890 -42.593 1.00 80.88 496 LEU A CA 1
ATOM 3937 C C . LEU A 1 496 ? 24.848 -18.006 -43.270 1.00 80.88 496 LEU A C 1
ATOM 3939 O O . LEU A 1 496 ? 24.358 -17.799 -44.380 1.00 80.88 496 LEU A O 1
ATOM 3943 N N . LYS A 1 497 ? 24.761 -19.201 -42.657 1.00 62.94 497 LYS A N 1
ATOM 3944 C CA . LYS A 1 497 ? 24.160 -20.418 -43.251 1.00 62.94 497 LYS A CA 1
ATOM 3945 C C . LYS A 1 497 ? 23.224 -21.195 -42.326 1.00 62.94 497 LYS A C 1
ATOM 3947 O O . LYS A 1 497 ? 23.556 -21.406 -41.135 1.00 62.94 497 LYS A O 1
#